Protein AF-0000000083566063 (afdb_homodimer)

Foldseek 3Di:
DQQVVVLVVLVVVLVVLLVVLLVVLLVCLLVDPPCVLVVQLVVCVVVVHPSVVSLVLSCQQQQANNPDDPVVRSVSSVVCVVVQRLHAFPVVRHGLSVLQVVFAVLLCVLLVLLLCVLLVLLLLLLLVLLLQPPDPSVVVSLVVLVVLLVDQLLNQLLVCLVPVPVNVNPADNAEQWDPPDDDDDDPRGVVRNCRLSVSSSVSSSSSSSVSSNQLNVLLNVVCDPVNVVVCVVVVDDSVCCSCPVSSLRSCLVVLVVSLVSLVVSLVVSLSSCVRRVYRHLSVQLVVCVVVVRSSSNSSSSSVSSSVSSVVNSVSVVCSCVSPVVVSPPPPPVD/DQQVVVLVVLVVVLVVLLVVLLVVLLVCLLVDPPCVLVVQLVVVVVVVDPSVVSLVLSCQQQQANNPDDPVVRSVSSVVCVVVQRLHAFPVVRHGLSVLQVVFAVLLCVLLVLLLVVLLVLLLVLLLVLLLQPPDPSVVVSLVVLVVLLVDQLLNQLLVCLVPVPVNVNPADNAEQWDDPDDDDDDPRGVVRNCRLSVSSSVSSSSSSSVSSNQLNVLLCVVCDPVNVVVCVVVVDDSVCCSCPVSSLRSCLVVLVVSLVSLVVSLVVSLSSCVRRVYRHLSVQLVVCVVVVRSSSNSSSSSVSSSVSSVVNSVSVVCSCVSPVVVSPPPPPVD

Nearest PDB structures (foldseek):
  8j5q-assembly1_B  TM=8.291E-01  e=2.396E-12  Mycobacterium tuberculosis H37Rv
  8wd9-assembly1_B  TM=8.138E-01  e=9.646E-12  Mycobacterium tuberculosis H37Rv
  8wda-assembly1_B  TM=8.199E-01  e=7.314E-11  Mycobacterium tuberculosis H37Rv
  4xtc-assembly1_M  TM=5.873E-01  e=3.422E-02  Sphingomonas sp. A1
  4izm-assembly1_A  TM=1.573E-01  e=6.691E+00  Pyrococcus horikoshii OT3

Radius of gyration: 26.73 Å; Cα contacts (8 Å, |Δi|>4): 902; chains: 2; bounding box: 72×78×66 Å

InterPro domains:
  IPR000515 ABC transporter type 1, transmembrane domain MetI-like [PF00528] (122-326)
  IPR000515 ABC transporter type 1, transmembrane domain MetI-like [PS50928] (104-319)
  IPR000515 ABC transporter type 1, transmembrane domain MetI-like [cd06261] (104-314)
  IPR035906 MetI-like superfamily [G3DSA:1.10.3720.10] (93-318)
  IPR035906 MetI-like superfamily [SSF161098] (99-310)

pLDDT: mean 78.86, std 14.01, range [21.0, 96.56]

Secondary structure (DSSP, 8-state):
-TTHHHHHHHHHHHHHHHHHHHHHHHHHHHT-TT-HHHHHHHHHHHTT--HHHHHHHHHHHHT--TTS-HHHHHHHHHHHHHTT---B-TTT-SBHHHHHHHHHHHHHHHHHHHHHHHHHHHHHHHHHHHHTTTSHHHHHHHHHHHHHHHS-HHHHHHHHIIIIIIIT--S-SS-SS-SSS-SSSSHHHHHHHHHHHHHHHHHGGGHHHHHHHHHHHHHHHHHHHHHHHHHHHTT--HHHIIIIIIHHHHTHHHHHHHHHHHHHHHHHHHHHHHHTT--SHHHHHHHHHHTT-HHHHHHHHHHHHHHHHHHHHHHHHHHHHH-TTTTT--TT--/-TTHHHHHHHHHHHHHHHHHHHHHHHHHHHT-TT-HHHHHHHHHHHTT--HHHHHHHHHHHHT--TTS-HHHHHHHHHHHHHTT---B-TTT-SBHHHHHHHHHHHHHHHHHHHHHHHHHHHHHHHHHHHHTTTSHHHHHHHHHHHHHHHS-HHHHHHHHIIIIIIIT--S-SS-SS-SSS-SSSSHHHHHHHHHHHHHHHHHGGGHHHHHHHHHHHHHHHHHHHHHHHHHHHTT--HHHIIIIIIHHHHTHHHHHHHHHHHHHHHHHHHHHHHHTT--SHHHHHHHHHHTT-HHHHHHHHHHHHHHHHHHHHHHHHHHHHH-TTTTT--TT--

Organism: NCBI:txid148449

Solvent-accessible surface area (backbone atoms only — not comparable to full-atom values): 33127 Å² total; per-residue (Å²): 129,71,41,50,62,56,48,51,51,51,50,51,48,50,51,48,43,50,50,50,50,53,52,49,52,53,53,47,63,74,55,49,46,85,40,54,57,52,49,48,21,48,50,34,34,70,72,66,36,54,64,73,56,17,47,52,50,35,22,49,23,59,42,40,51,86,83,46,58,66,71,59,31,49,52,50,33,53,52,32,50,75,71,53,44,42,18,34,19,70,79,76,70,38,51,27,49,58,55,47,65,67,10,45,62,54,41,51,49,39,50,50,50,20,48,50,52,15,47,52,50,4,41,54,51,6,33,51,28,36,65,37,59,88,37,70,63,19,52,52,51,47,52,49,22,51,48,29,40,32,41,38,37,65,56,45,34,51,50,45,44,45,42,41,13,67,41,67,56,77,35,64,72,53,35,59,54,54,82,93,49,71,85,60,100,42,67,70,33,48,52,27,31,50,47,37,38,43,56,62,25,56,19,38,42,26,57,13,16,54,37,13,52,51,27,18,52,36,25,48,64,65,38,40,82,64,48,56,53,51,42,54,71,66,64,51,51,70,63,54,43,28,58,55,57,39,34,58,65,25,41,55,68,46,46,59,51,48,54,52,45,53,39,50,47,63,46,48,41,31,58,48,16,55,73,34,47,26,69,16,48,44,30,50,32,54,50,18,58,78,65,66,15,59,30,32,31,51,40,38,51,50,49,51,32,48,49,40,46,50,52,46,50,53,52,56,68,49,40,44,74,71,38,60,61,66,35,56,67,68,50,81,87,95,130,74,41,52,63,56,47,53,50,52,50,49,50,51,51,48,45,50,50,51,51,52,51,47,51,54,53,46,63,73,55,48,45,84,41,54,57,50,50,46,22,48,50,33,35,72,73,66,37,54,64,70,56,17,48,52,49,34,23,49,23,57,40,39,52,86,82,46,58,65,71,60,30,49,53,50,31,52,51,31,50,75,70,51,43,41,19,34,19,70,79,76,69,39,51,29,47,59,55,46,65,68,10,43,61,55,41,51,48,40,50,51,50,21,50,49,51,14,46,51,51,4,42,54,51,7,35,50,28,37,66,36,60,88,38,70,65,18,52,51,51,48,50,48,22,50,48,30,41,32,42,38,37,62,56,44,35,52,51,44,44,47,42,44,12,67,42,67,57,77,37,65,72,53,33,60,55,54,80,93,48,72,86,60,98,43,69,70,33,48,52,27,30,50,48,36,38,43,58,62,25,56,20,38,42,27,56,14,16,54,37,13,52,51,26,19,52,37,25,45,63,67,38,40,82,64,49,56,52,51,42,53,72,67,65,51,52,71,63,52,44,29,58,54,57,38,33,57,65,25,39,57,69,45,46,58,52,50,54,53,47,54,41,52,48,63,46,48,42,30,59,48,17,55,72,34,47,26,68,16,49,44,30,49,32,54,49,17,57,76,64,64,15,58,30,32,31,51,40,38,52,51,51,51,32,47,49,40,47,50,52,47,48,54,54,56,66,48,40,40,73,71,38,61,60,67,37,56,65,65,51,80,88,94

Sequence (668 aa):
MPNIGWRIRRIGQSVFTLWAVLTLTFVLVRLLPGNPMGAMIEQLIRQGVNPARARELVSMRLSVDPNKPIPLAYVDYMANMLQGNLGMSMYYSEPVVDIIARALPWTLFVLSWSLFISFFLGVVVGALMAYWEGGKLDVGLTSWAIMMGSIPYYVLALLLLIFCAYRWGIFPTSGRQPTGVPPGFNWAYISGIVHHAALPVLSMLVASGVASLGMRGNSIRVLGEDYLRVARLRGLSDLTISTQYVARNAVLPMYTAFLISIGEMFGGSVVLEQVFSYRGLGWYMLSATYQRDYPLMMGMFTVITIAVVIALLVADLTYSFVDPRAGGQESESYMPNIGWRIRRIGQSVFTLWAVLTLTFVLVRLLPGNPMGAMIEQLIRQGVNPARARELVSMRLSVDPNKPIPLAYVDYMANMLQGNLGMSMYYSEPVVDIIARALPWTLFVLSWSLFISFFLGVVVGALMAYWEGGKLDVGLTSWAIMMGSIPYYVLALLLLIFCAYRWGIFPTSGRQPTGVPPGFNWAYISGIVHHAALPVLSMLVASGVASLGMRGNSIRVLGEDYLRVARLRGLSDLTISTQYVARNAVLPMYTAFLISIGEMFGGSVVLEQVFSYRGLGWYMLSATYQRDYPLMMGMFTVITIAVVIALLVADLTYSFVDPRAGGQESESY

Structure (mmCIF, N/CA/C/O backbone):
data_AF-0000000083566063-model_v1
#
loop_
_entity.id
_entity.type
_entity.pdbx_description
1 polymer 'Peptide/nickel transport system permease protein'
#
loop_
_atom_site.group_PDB
_atom_site.id
_atom_site.type_symbol
_atom_site.label_atom_id
_atom_site.label_alt_id
_atom_site.label_comp_id
_atom_site.label_asym_id
_atom_site.label_entity_id
_atom_site.label_seq_id
_atom_site.pdbx_PDB_ins_code
_atom_site.Cartn_x
_atom_site.Cartn_y
_atom_site.Cartn_z
_atom_site.occupancy
_atom_site.B_iso_or_equiv
_atom_site.auth_seq_id
_atom_site.auth_comp_id
_atom_site.auth_asym_id
_atom_site.auth_atom_id
_atom_site.pdbx_PDB_model_num
ATOM 1 N N . MET A 1 1 ? 11.836 37.25 -9.969 1 35.28 1 MET A N 1
ATOM 2 C CA . MET A 1 1 ? 11.109 36.031 -10.359 1 35.28 1 MET A CA 1
ATOM 3 C C . MET A 1 1 ? 11.5 34.875 -9.469 1 35.28 1 MET A C 1
ATOM 5 O O . MET A 1 1 ? 12.578 34.281 -9.625 1 35.28 1 MET A O 1
ATOM 9 N N . PRO A 1 2 ? 11.453 34.938 -8.133 1 47.34 2 PRO A N 1
ATOM 10 C CA . PRO A 1 2 ? 11.961 34.406 -6.867 1 47.34 2 PRO A CA 1
ATOM 11 C C . PRO A 1 2 ? 11.953 32.875 -6.828 1 47.34 2 PRO A C 1
ATOM 13 O O . PRO A 1 2 ? 12.773 32.281 -6.141 1 47.34 2 PRO A O 1
ATOM 16 N N . ASN A 1 3 ? 11.047 32.062 -7.691 1 61.66 3 ASN A N 1
ATOM 17 C CA . ASN A 1 3 ? 10.781 30.641 -7.453 1 61.66 3 ASN A CA 1
ATOM 18 C C . ASN A 1 3 ? 11.672 29.75 -8.32 1 61.66 3 ASN A C 1
ATOM 20 O O . ASN A 1 3 ? 11.516 28.531 -8.328 1 61.66 3 ASN A O 1
ATOM 24 N N . ILE A 1 4 ? 12.523 30.5 -9.047 1 71.69 4 ILE A N 1
ATOM 25 C CA . ILE A 1 4 ? 13.375 29.75 -9.953 1 71.69 4 ILE A CA 1
ATOM 26 C C . ILE A 1 4 ? 14.414 28.953 -9.148 1 71.69 4 ILE A C 1
ATOM 28 O O . ILE A 1 4 ? 14.766 27.828 -9.508 1 71.69 4 ILE A O 1
ATOM 32 N N . GLY A 1 5 ? 14.898 29.656 -8.117 1 71.88 5 GLY A N 1
ATOM 33 C CA . GLY A 1 5 ? 15.867 28.969 -7.293 1 71.88 5 GLY A CA 1
ATOM 34 C C . GLY A 1 5 ? 15.336 27.688 -6.691 1 71.88 5 GLY A C 1
ATOM 35 O O . GLY A 1 5 ? 16.031 26.656 -6.68 1 71.88 5 GLY A O 1
ATOM 36 N N . TRP A 1 6 ? 14.156 27.812 -6.324 1 71 6 TRP A N 1
ATOM 37 C CA . TRP A 1 6 ? 13.508 26.641 -5.754 1 71 6 TRP A CA 1
ATOM 38 C C . TRP A 1 6 ? 13.32 25.562 -6.809 1 71 6 TRP A C 1
ATOM 40 O O . TRP A 1 6 ? 13.578 24.375 -6.551 1 71 6 TRP A O 1
ATOM 50 N N . ARG A 1 7 ? 12.938 26.016 -7.949 1 77.25 7 ARG A N 1
ATOM 51 C CA . ARG A 1 7 ? 12.711 25.062 -9.039 1 77.25 7 ARG A CA 1
ATOM 52 C C . ARG A 1 7 ? 14.016 24.375 -9.438 1 77.25 7 ARG A C 1
ATOM 54 O O . ARG A 1 7 ? 14.031 23.172 -9.695 1 77.25 7 ARG A O 1
ATOM 61 N N . ILE A 1 8 ? 15.047 25.141 -9.469 1 81.62 8 ILE A N 1
ATOM 62 C CA . ILE A 1 8 ? 16.344 24.594 -9.852 1 81.62 8 ILE A CA 1
ATOM 63 C C . ILE A 1 8 ? 16.828 23.594 -8.789 1 81.62 8 ILE A C 1
ATOM 65 O O . ILE A 1 8 ? 17.375 22.547 -9.117 1 81.62 8 ILE A O 1
ATOM 69 N N . ARG A 1 9 ? 16.531 23.906 -7.652 1 74.25 9 ARG A N 1
ATOM 70 C CA . ARG A 1 9 ? 16.938 23.016 -6.566 1 74.25 9 ARG A CA 1
ATOM 71 C C . ARG A 1 9 ? 16.156 21.703 -6.621 1 74.25 9 ARG A C 1
ATOM 73 O O . ARG A 1 9 ? 16.719 20.625 -6.41 1 74.25 9 ARG A O 1
ATOM 80 N N . ARG A 1 10 ? 14.906 21.844 -6.906 1 73.81 10 ARG A N 1
ATOM 81 C CA . ARG A 1 10 ? 14.062 20.656 -6.973 1 73.81 10 ARG A CA 1
ATOM 82 C C . ARG A 1 10 ? 14.445 19.781 -8.164 1 73.81 10 ARG A C 1
ATOM 84 O O . ARG A 1 10 ? 14.469 18.547 -8.055 1 73.81 10 ARG A O 1
ATOM 91 N N . ILE A 1 11 ? 14.711 20.422 -9.195 1 83.62 11 ILE A N 1
ATOM 92 C CA . ILE A 1 11 ? 15.133 19.688 -10.375 1 83.62 11 ILE A CA 1
ATOM 93 C C . ILE A 1 11 ? 16.484 19.016 -10.117 1 83.62 11 ILE A C 1
ATOM 95 O O . ILE A 1 11 ? 16.672 17.859 -10.477 1 83.62 11 ILE A O 1
ATOM 99 N N . GLY A 1 12 ? 17.344 19.719 -9.508 1 83.31 12 GLY A N 1
ATOM 100 C CA . GLY A 1 12 ? 18.625 19.156 -9.148 1 83.31 12 GLY A CA 1
ATOM 101 C C . GLY A 1 12 ? 18.516 17.938 -8.242 1 83.31 12 GLY A C 1
ATOM 102 O O . GLY A 1 12 ? 19.203 16.938 -8.438 1 83.31 12 GLY A O 1
ATOM 103 N N . GLN A 1 13 ? 17.641 18.016 -7.328 1 75.88 13 GLN A N 1
ATOM 104 C CA . GLN A 1 13 ? 17.406 16.891 -6.426 1 75.88 13 GLN A CA 1
ATOM 105 C C . GLN A 1 13 ? 16.844 15.688 -7.172 1 75.88 13 GLN A C 1
ATOM 107 O O . GLN A 1 13 ? 17.203 14.547 -6.883 1 75.88 13 GLN A O 1
ATOM 112 N N . SER A 1 14 ? 15.938 15.977 -8.031 1 83.06 14 SER A N 1
ATOM 113 C CA . SER A 1 14 ? 15.359 14.891 -8.82 1 83.06 14 SER A CA 1
ATOM 114 C C . SER A 1 14 ? 16.406 14.219 -9.695 1 83.06 14 SER A C 1
ATOM 116 O O . SER A 1 14 ? 16.438 13 -9.828 1 83.06 14 SER A O 1
ATOM 118 N N . VAL A 1 15 ? 17.234 15.008 -10.281 1 86.38 15 VAL A N 1
ATOM 119 C CA . VAL A 1 15 ? 18.297 14.484 -11.125 1 86.38 15 VAL A CA 1
ATOM 120 C C . VAL A 1 15 ? 19.25 13.648 -10.281 1 86.38 15 VAL A C 1
ATOM 122 O O . VAL A 1 15 ? 19.703 12.578 -10.719 1 86.38 15 VAL A O 1
ATOM 125 N N . PHE A 1 16 ? 19.5 14.094 -9.164 1 84.12 16 PHE A N 1
ATOM 126 C CA . PHE A 1 16 ? 20.375 13.344 -8.266 1 84.12 16 PHE A CA 1
ATOM 127 C C . PHE A 1 16 ? 19.734 12.016 -7.883 1 84.12 16 PHE A C 1
ATOM 129 O O . PHE A 1 16 ? 20.422 10.984 -7.844 1 84.12 16 PHE A O 1
ATOM 136 N N . THR A 1 17 ? 18.516 12.117 -7.582 1 80.25 17 THR A N 1
ATOM 137 C CA . THR A 1 17 ? 17.812 10.898 -7.211 1 80.25 17 THR A CA 1
ATOM 138 C C . THR A 1 17 ? 17.828 9.891 -8.367 1 80.25 17 THR A C 1
ATOM 140 O O . THR A 1 17 ? 18.031 8.695 -8.148 1 80.25 17 THR A O 1
ATOM 143 N N . LEU A 1 18 ? 17.609 10.359 -9.516 1 85.12 18 LEU A N 1
ATOM 144 C CA . LEU A 1 18 ? 17.641 9.492 -10.688 1 85.12 18 LEU A CA 1
ATOM 145 C C . LEU A 1 18 ? 19.031 8.875 -10.867 1 85.12 18 LEU A C 1
ATOM 147 O O . LEU A 1 18 ? 19.141 7.68 -11.164 1 85.12 18 LEU A O 1
ATOM 151 N N . TRP A 1 19 ? 19.969 9.711 -10.727 1 88.12 19 TRP A N 1
ATOM 152 C CA . TRP A 1 19 ? 21.344 9.227 -10.812 1 88.12 19 TRP A CA 1
ATOM 153 C C . TRP A 1 19 ? 21.609 8.164 -9.742 1 88.12 19 TRP A C 1
ATOM 155 O O . TRP A 1 19 ? 22.234 7.141 -10.023 1 88.12 19 TRP A O 1
ATOM 165 N N . ALA A 1 20 ? 21.156 8.414 -8.602 1 83.06 20 ALA A N 1
ATOM 166 C CA . ALA A 1 20 ? 21.359 7.48 -7.496 1 83.06 20 ALA A CA 1
ATOM 167 C C . ALA A 1 20 ? 20.672 6.145 -7.773 1 83.06 20 ALA A C 1
ATOM 169 O O . ALA A 1 20 ? 21.219 5.082 -7.473 1 83.06 20 ALA A O 1
ATOM 170 N N . VAL A 1 21 ? 19.531 6.219 -8.312 1 81.25 21 VAL A N 1
ATOM 171 C CA . VAL A 1 21 ? 18.781 5.012 -8.625 1 81.25 21 VAL A CA 1
ATOM 172 C C . VAL A 1 21 ? 19.5 4.215 -9.711 1 81.25 21 VAL A C 1
ATOM 174 O O . VAL A 1 21 ? 19.594 2.988 -9.633 1 81.25 21 VAL A O 1
ATOM 177 N N . LEU A 1 22 ? 19.969 4.902 -10.719 1 84.75 22 LEU A N 1
ATOM 178 C CA . LEU A 1 22 ? 20.688 4.234 -11.797 1 84.75 22 LEU A CA 1
ATOM 179 C C . LEU A 1 22 ? 21.984 3.613 -11.281 1 84.75 22 LEU A C 1
ATOM 181 O O . LEU A 1 22 ? 22.344 2.514 -11.703 1 84.75 22 LEU A O 1
ATOM 185 N N . THR A 1 23 ? 22.625 4.305 -10.445 1 85.5 23 THR A N 1
ATOM 186 C CA . THR A 1 23 ? 23.844 3.777 -9.836 1 85.5 23 THR A CA 1
ATOM 187 C C . THR A 1 23 ? 23.531 2.535 -9 1 85.5 23 THR A C 1
ATOM 189 O O . THR A 1 23 ? 24.266 1.547 -9.062 1 85.5 23 THR A O 1
ATOM 192 N N . LEU A 1 24 ? 22.469 2.633 -8.328 1 79.62 24 LEU A N 1
ATOM 193 C CA . LEU A 1 24 ? 22.062 1.494 -7.508 1 79.62 24 LEU A CA 1
ATOM 194 C C . LEU A 1 24 ? 21.75 0.281 -8.375 1 79.62 24 LEU A C 1
ATOM 196 O O . LEU A 1 24 ? 22.125 -0.843 -8.039 1 79.62 24 LEU A O 1
ATOM 200 N N . THR A 1 25 ? 21.062 0.523 -9.398 1 81.75 25 THR A N 1
ATOM 201 C CA . THR A 1 25 ? 20.719 -0.588 -10.281 1 81.75 25 THR A CA 1
ATOM 202 C C . THR A 1 25 ? 21.969 -1.189 -10.914 1 81.75 25 THR A C 1
ATOM 204 O O . THR A 1 25 ? 22.031 -2.396 -11.164 1 81.75 25 THR A O 1
ATOM 207 N N . PHE A 1 26 ? 23 -0.399 -11.25 1 82.69 26 PHE A N 1
ATOM 208 C CA . PHE A 1 26 ? 24.266 -0.883 -11.766 1 82.69 26 PHE A CA 1
ATOM 209 C C . PHE A 1 26 ? 24.938 -1.82 -10.766 1 82.69 26 PHE A C 1
ATOM 211 O O . PHE A 1 26 ? 25.406 -2.902 -11.133 1 82.69 26 PHE A O 1
ATOM 218 N N . VAL A 1 27 ? 24.891 -1.354 -9.562 1 79.69 27 VAL A N 1
ATOM 219 C CA . VAL A 1 27 ? 25.531 -2.145 -8.508 1 79.69 27 VAL A CA 1
ATOM 220 C C . VAL A 1 27 ? 24.75 -3.443 -8.305 1 79.69 27 VAL A C 1
ATOM 222 O O . VAL A 1 27 ? 25.359 -4.508 -8.133 1 79.69 27 VAL A O 1
ATOM 225 N N . LEU A 1 28 ? 23.531 -3.393 -8.367 1 77.5 28 LEU A N 1
ATOM 226 C CA . LEU A 1 28 ? 22.688 -4.555 -8.125 1 77.5 28 LEU A CA 1
ATOM 227 C C . LEU A 1 28 ? 22.844 -5.586 -9.234 1 77.5 28 LEU A C 1
ATOM 229 O O . LEU A 1 28 ? 22.875 -6.789 -8.969 1 77.5 28 LEU A O 1
ATOM 233 N N . VAL A 1 29 ? 22.875 -5.145 -10.383 1 74.25 29 VAL A N 1
ATOM 234 C CA . VAL A 1 29 ? 23.031 -6.047 -11.523 1 74.25 29 VAL A CA 1
ATOM 235 C C . VAL A 1 29 ? 24.359 -6.789 -11.422 1 74.25 29 VAL A C 1
ATOM 237 O O . VAL A 1 29 ? 24.438 -7.973 -11.766 1 74.25 29 VAL A O 1
ATOM 240 N N . ARG A 1 30 ? 25.312 -6.117 -10.969 1 74.62 30 ARG A N 1
ATOM 241 C CA . ARG A 1 30 ? 26.641 -6.719 -10.852 1 74.62 30 ARG A CA 1
ATOM 242 C C . ARG A 1 30 ? 26.703 -7.691 -9.68 1 74.62 30 ARG A C 1
ATOM 244 O O . ARG A 1 30 ? 27.547 -8.594 -9.656 1 74.62 30 ARG A O 1
ATOM 251 N N . LEU A 1 31 ? 25.766 -7.465 -8.75 1 73.19 31 LEU A N 1
ATOM 252 C CA . LEU A 1 31 ? 25.766 -8.305 -7.559 1 73.19 31 LEU A CA 1
ATOM 253 C C . LEU A 1 31 ? 24.75 -9.43 -7.676 1 73.19 31 LEU A C 1
ATOM 255 O O . LEU A 1 31 ? 24.469 -10.117 -6.695 1 73.19 31 LEU A O 1
ATOM 259 N N . LEU A 1 32 ? 24.062 -9.578 -8.703 1 71.38 32 LEU A N 1
ATOM 260 C CA . LEU A 1 32 ? 23.031 -10.594 -8.883 1 71.38 32 LEU A CA 1
ATOM 261 C C . LEU A 1 32 ? 23.578 -11.984 -8.586 1 71.38 32 LEU A C 1
ATOM 263 O O . LEU A 1 32 ? 24.734 -12.289 -8.938 1 71.38 32 LEU A O 1
ATOM 267 N N . PRO A 1 33 ? 22.781 -12.742 -7.633 1 59.94 33 PRO A N 1
ATOM 268 C CA . PRO A 1 33 ? 23.25 -14.086 -7.254 1 59.94 33 PRO A CA 1
ATOM 269 C C . PRO A 1 33 ? 23.297 -15.047 -8.438 1 59.94 33 PRO A C 1
ATOM 271 O O . PRO A 1 33 ? 22.453 -14.984 -9.328 1 59.94 33 PRO A O 1
ATOM 274 N N . GLY A 1 34 ? 24.125 -16.188 -8.25 1 54.91 34 GLY A N 1
ATOM 275 C CA . GLY A 1 34 ? 24.266 -17.375 -9.078 1 54.91 34 GLY A CA 1
ATOM 276 C C . GLY A 1 34 ? 24.844 -17.078 -10.453 1 54.91 34 GLY A C 1
ATOM 277 O O . GLY A 1 34 ? 24.969 -17.984 -11.281 1 54.91 34 GLY A O 1
ATOM 278 N N . ASN A 1 35 ? 25.438 -16.016 -10.562 1 53.72 35 ASN A N 1
ATOM 279 C CA . ASN A 1 35 ? 26.031 -15.625 -11.836 1 53.72 35 ASN A CA 1
ATOM 280 C C . ASN A 1 35 ? 25 -15.641 -12.961 1 53.72 35 ASN A C 1
ATOM 282 O O . ASN A 1 35 ? 25.031 -16.516 -13.828 1 53.72 35 ASN A O 1
ATOM 286 N N . PRO A 1 36 ? 23.766 -15.047 -12.711 1 57 36 PRO A N 1
ATOM 287 C CA . PRO A 1 36 ? 22.812 -15.109 -13.812 1 57 36 PRO A CA 1
ATOM 288 C C . PRO A 1 36 ? 23.469 -14.992 -15.18 1 57 36 PRO A C 1
ATOM 290 O O . PRO A 1 36 ? 23.047 -15.656 -16.141 1 57 36 PRO A O 1
ATOM 293 N N . MET A 1 37 ? 24.531 -14.242 -15.086 1 59.34 37 MET A N 1
ATOM 294 C CA . MET A 1 37 ? 25.281 -14.148 -16.344 1 59.34 37 MET A CA 1
ATOM 295 C C . MET A 1 37 ? 25.875 -15.5 -16.719 1 59.34 37 MET A C 1
ATOM 297 O O . MET A 1 37 ? 25.828 -15.906 -17.875 1 59.34 37 MET A O 1
ATOM 301 N N . GLY A 1 38 ? 26.328 -16.125 -15.719 1 59.44 38 GLY A N 1
ATOM 302 C CA . GLY A 1 38 ? 26.891 -17.438 -16 1 59.44 38 GLY A CA 1
ATOM 303 C C . GLY A 1 38 ? 25.844 -18.453 -16.391 1 59.44 38 GLY A C 1
ATOM 304 O O . GLY A 1 38 ? 26.047 -19.219 -17.328 1 59.44 38 GLY A O 1
ATOM 305 N N . ALA A 1 39 ? 24.781 -18.375 -15.641 1 60.06 39 ALA A N 1
ATOM 306 C CA . ALA A 1 39 ? 23.719 -19.328 -15.945 1 60.06 39 ALA A CA 1
ATOM 307 C C . ALA A 1 39 ? 23.125 -19.078 -17.328 1 60.06 39 ALA A C 1
ATOM 309 O O . ALA A 1 39 ? 22.828 -20.016 -18.062 1 60.06 39 ALA A O 1
ATOM 310 N N . MET A 1 40 ? 23.062 -17.875 -17.625 1 63.84 40 MET A N 1
ATOM 311 C CA . MET A 1 40 ? 22.562 -17.531 -18.938 1 63.84 40 MET A CA 1
ATOM 312 C C . MET A 1 40 ? 23.562 -17.953 -20.031 1 63.84 40 MET A C 1
ATOM 314 O O . MET A 1 40 ? 23.156 -18.453 -21.078 1 63.84 40 MET A O 1
ATOM 318 N N . ILE A 1 41 ? 24.781 -17.703 -19.656 1 64.94 41 ILE A N 1
ATOM 319 C CA . ILE A 1 41 ? 25.828 -18.094 -20.594 1 64.94 41 ILE A CA 1
ATOM 320 C C . ILE A 1 41 ? 25.828 -19.609 -20.766 1 64.94 41 ILE A C 1
ATOM 322 O O . ILE A 1 41 ? 25.859 -20.109 -21.891 1 64.94 41 ILE A O 1
ATOM 326 N N . GLU A 1 42 ? 25.656 -20.219 -19.609 1 64.62 42 GLU A N 1
ATOM 327 C CA . GLU A 1 42 ? 25.656 -21.672 -19.656 1 64.62 42 GLU A CA 1
ATOM 328 C C . GLU A 1 42 ? 24.422 -22.203 -20.391 1 64.62 42 GLU A C 1
ATOM 330 O O . GLU A 1 42 ? 24.516 -23.172 -21.141 1 64.62 42 GLU A O 1
ATOM 335 N N . GLN A 1 43 ? 23.375 -21.578 -20.172 1 65.5 43 GLN A N 1
ATOM 336 C CA . GLN A 1 43 ? 22.156 -21.969 -20.875 1 65.5 43 GLN A CA 1
ATOM 337 C C . GLN A 1 43 ? 22.281 -21.75 -22.375 1 65.5 43 GLN A C 1
ATOM 339 O O . GLN A 1 43 ? 21.844 -22.594 -23.172 1 65.5 43 GLN A O 1
ATOM 344 N N . LEU A 1 44 ? 22.844 -20.688 -22.641 1 68.19 44 LEU A N 1
ATOM 345 C CA . LEU A 1 44 ? 23.047 -20.391 -24.062 1 68.19 44 LEU A CA 1
ATOM 346 C C . LEU A 1 44 ? 24.047 -21.359 -24.672 1 68.19 44 LEU A C 1
ATOM 348 O O . LEU A 1 44 ? 23.875 -21.812 -25.812 1 68.19 44 LEU A O 1
ATOM 352 N N . ILE A 1 45 ? 25.062 -21.656 -23.906 1 66.56 45 ILE A N 1
ATOM 353 C CA . ILE A 1 45 ? 26.031 -22.609 -24.391 1 66.56 45 ILE A CA 1
ATOM 354 C C . ILE A 1 45 ? 25.375 -23.984 -24.562 1 66.56 45 ILE A C 1
ATOM 356 O O . ILE A 1 45 ? 25.609 -24.672 -25.547 1 66.56 45 ILE A O 1
ATOM 360 N N . ARG A 1 46 ? 24.547 -24.266 -23.703 1 72.56 46 ARG A N 1
ATOM 361 C CA . ARG A 1 46 ? 23.844 -25.547 -23.781 1 72.56 46 ARG A CA 1
ATOM 362 C C . ARG A 1 46 ? 22.906 -25.562 -24.984 1 72.56 46 ARG A C 1
ATOM 364 O O . ARG A 1 46 ? 22.625 -26.641 -25.531 1 72.56 46 ARG A O 1
ATOM 371 N N . GLN A 1 47 ? 22.422 -24.438 -25.359 1 68.81 47 GLN A N 1
ATOM 372 C CA . GLN A 1 47 ? 21.547 -24.328 -26.516 1 68.81 47 GLN A CA 1
ATOM 373 C C . GLN A 1 47 ? 22.359 -24.266 -27.812 1 68.81 47 GLN A C 1
ATOM 375 O O . GLN A 1 47 ? 21.812 -24.062 -28.891 1 68.81 47 GLN A O 1
ATOM 380 N N . GLY A 1 48 ? 23.672 -24.391 -27.578 1 69.5 48 GLY A N 1
ATOM 381 C CA . GLY A 1 48 ? 24.531 -24.531 -28.75 1 69.5 48 GLY A CA 1
ATOM 382 C C . GLY A 1 48 ? 25.234 -23.234 -29.125 1 69.5 48 GLY A C 1
ATOM 383 O O . GLY A 1 48 ? 25.828 -23.141 -30.188 1 69.5 48 GLY A O 1
ATOM 384 N N . VAL A 1 49 ? 25.078 -22.297 -28.328 1 69.56 49 VAL A N 1
ATOM 385 C CA . VAL A 1 49 ? 25.672 -21 -28.656 1 69.56 49 VAL A CA 1
ATOM 386 C C . VAL A 1 49 ? 27.141 -21 -28.234 1 69.56 49 VAL A C 1
ATOM 388 O O . VAL A 1 49 ? 27.5 -21.547 -27.188 1 69.56 49 VAL A O 1
ATOM 391 N N . ASN A 1 50 ? 28.094 -20.562 -29.141 1 75.44 50 ASN A N 1
ATOM 392 C CA . ASN A 1 50 ? 29.5 -20.406 -28.828 1 75.44 50 ASN A CA 1
ATOM 393 C C . ASN A 1 50 ? 29.719 -19.594 -27.562 1 75.44 50 ASN A C 1
ATOM 395 O O . ASN A 1 50 ? 29.016 -18.609 -27.312 1 75.44 50 ASN A O 1
ATOM 399 N N . PRO A 1 51 ? 30.578 -20.094 -26.703 1 72.88 51 PRO A N 1
ATOM 400 C CA . PRO A 1 51 ? 30.812 -19.422 -25.422 1 72.88 51 PRO A CA 1
ATOM 401 C C . PRO A 1 51 ? 31.078 -17.922 -25.578 1 72.88 51 PRO A C 1
ATOM 403 O O . PRO A 1 51 ? 30.578 -17.125 -24.781 1 72.88 51 PRO A O 1
ATOM 406 N N . ALA A 1 52 ? 31.891 -17.562 -26.625 1 71.06 52 ALA A N 1
ATOM 407 C CA . ALA A 1 52 ? 32.188 -16.141 -26.844 1 71.06 52 ALA A CA 1
ATOM 408 C C . ALA A 1 52 ? 30.891 -15.375 -27.188 1 71.06 52 ALA A C 1
ATOM 410 O O . ALA A 1 52 ? 30.672 -14.273 -26.672 1 71.06 52 ALA A O 1
ATOM 411 N N . ARG A 1 53 ? 30.062 -15.883 -27.969 1 68 53 ARG A N 1
ATOM 412 C CA . ARG A 1 53 ? 28.797 -15.281 -28.344 1 68 53 ARG A CA 1
ATOM 413 C C . ARG A 1 53 ? 27.828 -15.273 -27.172 1 68 53 ARG A C 1
ATOM 415 O O . ARG A 1 53 ? 27.062 -14.32 -26.984 1 68 53 ARG A O 1
ATOM 422 N N . ALA A 1 54 ? 27.875 -16.375 -26.422 1 67.12 54 ALA A N 1
ATOM 423 C CA . ALA A 1 54 ? 27.016 -16.469 -25.25 1 67.12 54 ALA A CA 1
ATOM 424 C C . ALA A 1 54 ? 27.297 -15.344 -24.266 1 67.12 54 ALA A C 1
ATOM 426 O O . ALA A 1 54 ? 26.375 -14.742 -23.719 1 67.12 54 ALA A O 1
ATOM 427 N N . ARG A 1 55 ? 28.578 -15.086 -24.156 1 65.56 55 ARG A N 1
ATOM 428 C CA . ARG A 1 55 ? 28.984 -14.008 -23.25 1 65.56 55 ARG A CA 1
ATOM 429 C C . ARG A 1 55 ? 28.516 -12.656 -23.781 1 65.56 55 ARG A C 1
ATOM 431 O O . ARG A 1 55 ? 28.062 -11.805 -23 1 65.56 55 ARG A O 1
ATOM 438 N N . GLU A 1 56 ? 28.656 -12.469 -25.062 1 65.19 56 GLU A N 1
ATOM 439 C CA . GLU A 1 56 ? 28.188 -11.234 -25.688 1 65.19 56 GLU A CA 1
ATOM 440 C C . GLU A 1 56 ? 26.688 -11.062 -25.531 1 65.19 56 GLU A C 1
ATOM 442 O O . GLU A 1 56 ? 26.203 -9.961 -25.234 1 65.19 56 GLU A O 1
ATOM 447 N N . LEU A 1 57 ? 26.047 -12.164 -25.625 1 62.75 57 LEU A N 1
ATOM 448 C CA . LEU A 1 57 ? 24.594 -12.133 -25.531 1 62.75 57 LEU A CA 1
ATOM 449 C C . LEU A 1 57 ? 24.141 -11.797 -24.109 1 62.75 57 LEU A C 1
ATOM 451 O O . LEU A 1 57 ? 23.203 -11.023 -23.922 1 62.75 57 LEU A O 1
ATOM 455 N N . VAL A 1 58 ? 24.891 -12.398 -23.234 1 63 58 VAL A N 1
ATOM 456 C CA . VAL A 1 58 ? 24.531 -12.172 -21.828 1 63 58 VAL A CA 1
ATOM 457 C C . VAL A 1 58 ? 24.844 -10.727 -21.438 1 63 58 VAL A C 1
ATOM 459 O O . VAL A 1 58 ? 24.078 -10.102 -20.703 1 63 58 VAL A O 1
ATOM 462 N N . SER A 1 59 ? 25.969 -10.297 -22.016 1 62.88 59 SER A N 1
ATOM 463 C CA . SER A 1 59 ? 26.312 -8.898 -21.766 1 62.88 59 SER A CA 1
ATOM 464 C C . SER A 1 59 ? 25.25 -7.961 -22.328 1 62.88 59 SER A C 1
ATOM 466 O O . SER A 1 59 ? 24.938 -6.93 -21.719 1 62.88 59 SER A O 1
ATOM 468 N N . MET A 1 60 ? 24.734 -8.336 -23.422 1 59.28 60 MET A N 1
ATOM 469 C CA . MET A 1 60 ? 23.672 -7.547 -24.031 1 59.28 60 MET A CA 1
ATOM 470 C C . MET A 1 60 ? 22.391 -7.648 -23.219 1 59.28 60 MET A C 1
ATOM 472 O O . MET A 1 60 ? 21.656 -6.668 -23.094 1 59.28 60 MET A O 1
ATOM 476 N N . ARG A 1 61 ? 22.359 -8.805 -22.641 1 60.31 61 ARG A N 1
ATOM 477 C CA . ARG A 1 61 ? 21.109 -9.055 -21.922 1 60.31 61 ARG A CA 1
ATOM 478 C C . ARG A 1 61 ? 21.078 -8.289 -20.609 1 60.31 61 ARG A C 1
ATOM 480 O O . ARG A 1 61 ? 20.016 -7.82 -20.188 1 60.31 61 ARG A O 1
ATOM 487 N N . LEU A 1 62 ? 22.203 -8.117 -20.078 1 63.56 62 LEU A N 1
ATOM 488 C CA . LEU A 1 62 ? 22.234 -7.477 -18.766 1 63.56 62 LEU A CA 1
ATOM 489 C C . LEU A 1 62 ? 22.75 -6.043 -18.875 1 63.56 62 LEU A C 1
ATOM 491 O O . LEU A 1 62 ? 22.828 -5.332 -17.875 1 63.56 62 LEU A O 1
ATOM 495 N N . SER A 1 63 ? 22.969 -5.598 -20.047 1 59.16 63 SER A N 1
ATOM 496 C CA . SER A 1 63 ? 23.469 -4.258 -20.344 1 59.16 63 SER A CA 1
ATOM 497 C C . SER A 1 63 ? 24.766 -3.965 -19.609 1 59.16 63 SER A C 1
ATOM 499 O O . SER A 1 63 ? 25.047 -2.814 -19.281 1 59.16 63 SER A O 1
ATOM 501 N N . VAL A 1 64 ? 25.375 -5.02 -19.062 1 63.12 64 VAL A N 1
ATOM 502 C CA . VAL A 1 64 ? 26.656 -4.816 -18.375 1 63.12 64 VAL A CA 1
ATOM 503 C C . VAL A 1 64 ? 27.656 -5.863 -18.844 1 63.12 64 VAL A C 1
ATOM 505 O O . VAL A 1 64 ? 27.312 -7.039 -19 1 63.12 64 VAL A O 1
ATOM 508 N N . ASP A 1 65 ? 28.75 -5.32 -19.25 1 63.44 65 ASP A N 1
ATOM 509 C CA . ASP A 1 65 ? 29.859 -6.223 -19.562 1 63.44 65 ASP A CA 1
ATOM 510 C C . ASP A 1 65 ? 30.656 -6.559 -18.297 1 63.44 65 ASP A C 1
ATOM 512 O O . ASP A 1 65 ? 31.266 -5.676 -17.688 1 63.44 65 ASP A O 1
ATOM 516 N N . PRO A 1 66 ? 30.578 -7.746 -17.844 1 63.94 66 PRO A N 1
ATOM 517 C CA . PRO A 1 66 ? 31.25 -8.109 -16.594 1 63.94 66 PRO A CA 1
ATOM 518 C C . PRO A 1 66 ? 32.781 -8 -16.688 1 63.94 66 PRO A C 1
ATOM 520 O O . PRO A 1 66 ? 33.438 -7.891 -15.664 1 63.94 66 PRO A O 1
ATOM 523 N N . ASN A 1 67 ? 33.25 -7.953 -17.828 1 68.81 67 ASN A N 1
ATOM 524 C CA . ASN A 1 67 ? 34.719 -8.008 -17.969 1 68.81 67 ASN A CA 1
ATOM 525 C C . ASN A 1 67 ? 35.312 -6.605 -18.062 1 68.81 67 ASN A C 1
ATOM 527 O O . ASN A 1 67 ? 36.531 -6.445 -17.969 1 68.81 67 ASN A O 1
ATOM 531 N N . LYS A 1 68 ? 34.562 -5.738 -18.156 1 74.81 68 LYS A N 1
ATOM 532 C CA . LYS A 1 68 ? 35.062 -4.367 -18.219 1 74.81 68 LYS A CA 1
ATOM 533 C C . LYS A 1 68 ? 35.344 -3.82 -16.828 1 74.81 68 LYS A C 1
ATOM 535 O O . LYS A 1 68 ? 34.656 -4.188 -15.867 1 74.81 68 LYS A O 1
ATOM 540 N N . PRO A 1 69 ? 36.438 -3.012 -16.812 1 81.5 69 PRO A N 1
ATOM 541 C CA . PRO A 1 69 ? 36.656 -2.35 -15.523 1 81.5 69 PRO A CA 1
ATOM 542 C C . PRO A 1 69 ? 35.406 -1.586 -15.039 1 81.5 69 PRO A C 1
ATOM 544 O O . PRO A 1 69 ? 34.625 -1.087 -15.852 1 81.5 69 PRO A O 1
ATOM 547 N N . ILE A 1 70 ? 35.312 -1.477 -13.805 1 83.88 70 ILE A N 1
ATOM 548 C CA . ILE A 1 70 ? 34.094 -1.007 -13.125 1 83.88 70 ILE A CA 1
ATOM 549 C C . ILE A 1 70 ? 33.75 0.397 -13.609 1 83.88 70 ILE A C 1
ATOM 551 O O . ILE A 1 70 ? 32.594 0.665 -13.969 1 83.88 70 ILE A O 1
ATOM 555 N N . PRO A 1 71 ? 34.719 1.308 -13.711 1 87.19 71 PRO A N 1
ATOM 556 C CA . PRO A 1 71 ? 34.344 2.654 -14.141 1 87.19 71 PRO A CA 1
ATOM 557 C C . PRO A 1 71 ? 33.812 2.693 -15.578 1 87.19 71 PRO A C 1
ATOM 559 O O . PRO A 1 71 ? 32.906 3.443 -15.883 1 87.19 71 PRO A O 1
ATOM 562 N N . LEU A 1 72 ? 34.438 1.924 -16.406 1 86.12 72 LEU A N 1
ATOM 563 C CA . LEU A 1 72 ? 34 1.886 -17.797 1 86.12 72 LEU A CA 1
ATOM 564 C C . LEU A 1 72 ? 32.656 1.185 -17.922 1 86.12 72 LEU A C 1
ATOM 566 O O . LEU A 1 72 ? 31.797 1.588 -18.719 1 86.12 72 LEU A O 1
ATOM 570 N N . ALA A 1 73 ? 32.531 0.183 -17.172 1 84.5 73 ALA A N 1
ATOM 571 C CA . ALA A 1 73 ? 31.25 -0.531 -17.156 1 84.5 73 ALA A CA 1
ATOM 572 C C . ALA A 1 73 ? 30.125 0.371 -16.656 1 84.5 73 ALA A C 1
ATOM 574 O O . ALA A 1 73 ? 28.984 0.277 -17.125 1 84.5 73 ALA A O 1
ATOM 575 N N . TYR A 1 74 ? 30.5 1.168 -15.719 1 87.75 74 TYR A N 1
ATOM 576 C CA . TYR A 1 74 ? 29.516 2.102 -15.156 1 87.75 74 TYR A CA 1
ATOM 577 C C . TYR A 1 74 ? 29.062 3.107 -16.203 1 87.75 74 TYR A C 1
ATOM 579 O O . TYR A 1 74 ? 27.875 3.363 -16.359 1 87.75 74 TYR A O 1
ATOM 587 N N . VAL A 1 75 ? 30.016 3.658 -16.938 1 88.88 75 VAL A N 1
ATOM 588 C CA . VAL A 1 75 ? 29.703 4.652 -17.969 1 88.88 75 VAL A CA 1
ATOM 589 C C . VAL A 1 75 ? 28.875 4.004 -19.078 1 88.88 75 VAL A C 1
ATOM 591 O O . VAL A 1 75 ? 27.922 4.605 -19.578 1 88.88 75 VAL A O 1
ATOM 594 N N . ASP A 1 76 ? 29.266 2.838 -19.422 1 85.69 76 ASP A N 1
ATOM 595 C CA . ASP A 1 76 ? 28.516 2.117 -20.453 1 85.69 76 ASP A CA 1
ATOM 596 C C . ASP A 1 76 ? 27.094 1.845 -20 1 85.69 76 ASP A C 1
ATOM 598 O O . ASP A 1 76 ? 26.156 1.966 -20.797 1 85.69 76 ASP A O 1
ATOM 602 N N . TYR A 1 77 ? 27 1.424 -18.781 1 85.19 77 TYR A N 1
ATOM 603 C CA . TYR A 1 77 ? 25.672 1.141 -18.234 1 85.19 77 TYR A CA 1
ATOM 604 C C . TYR A 1 77 ? 24.797 2.387 -18.25 1 85.19 77 TYR A C 1
ATOM 606 O O . TYR A 1 77 ? 23.641 2.33 -18.641 1 85.19 77 TYR A O 1
ATOM 614 N N . MET A 1 78 ? 25.375 3.465 -17.844 1 88 78 MET A N 1
ATOM 615 C CA . MET A 1 78 ? 24.641 4.727 -17.828 1 88 78 MET A CA 1
ATOM 616 C C . MET A 1 78 ? 24.219 5.145 -19.219 1 88 78 MET A C 1
ATOM 618 O O . MET A 1 78 ? 23.094 5.594 -19.438 1 88 78 MET A O 1
ATOM 622 N N . ALA A 1 79 ? 25.094 4.984 -20.141 1 87.31 79 ALA A N 1
ATOM 623 C CA . ALA A 1 79 ? 24.797 5.332 -21.531 1 87.31 79 ALA A CA 1
ATOM 624 C C . ALA A 1 79 ? 23.703 4.434 -22.109 1 87.31 79 ALA A C 1
ATOM 626 O O . ALA A 1 79 ? 22.828 4.902 -22.812 1 87.31 79 ALA A O 1
ATOM 627 N N . ASN A 1 80 ? 23.797 3.209 -21.828 1 85.19 80 ASN A N 1
ATOM 628 C CA . ASN A 1 80 ? 22.797 2.256 -22.312 1 85.19 80 ASN A CA 1
ATOM 629 C C . ASN A 1 80 ? 21.422 2.557 -21.734 1 85.19 80 ASN A C 1
ATOM 631 O O . ASN A 1 80 ? 20.422 2.516 -22.453 1 85.19 80 ASN A O 1
ATOM 635 N N . MET A 1 81 ? 21.406 2.844 -20.5 1 85.19 81 MET A N 1
ATOM 636 C CA . MET A 1 81 ? 20.141 3.145 -19.844 1 85.19 81 MET A CA 1
ATOM 637 C C . MET A 1 81 ? 19.516 4.398 -20.438 1 85.19 81 MET A C 1
ATOM 639 O O . MET A 1 81 ? 18.297 4.453 -20.609 1 85.19 81 MET A O 1
ATOM 643 N N . LEU A 1 82 ? 20.312 5.348 -20.734 1 85.56 82 LEU A N 1
ATOM 644 C CA . LEU A 1 82 ? 19.812 6.602 -21.297 1 85.56 82 LEU A CA 1
ATOM 645 C C . LEU A 1 82 ? 19.312 6.398 -22.719 1 85.56 82 LEU A C 1
ATOM 647 O O . LEU A 1 82 ? 18.438 7.137 -23.188 1 85.56 82 LEU A O 1
ATOM 651 N N . GLN A 1 83 ? 19.828 5.367 -23.344 1 86.75 83 GLN A N 1
ATOM 652 C CA . GLN A 1 83 ? 19.406 5.062 -24.719 1 86.75 83 GLN A CA 1
ATOM 653 C C . GLN A 1 83 ? 18.234 4.094 -24.719 1 86.75 83 GLN A C 1
ATOM 655 O O . GLN A 1 83 ? 17.719 3.734 -25.781 1 86.75 83 GLN A O 1
ATOM 660 N N . GLY A 1 84 ? 17.844 3.691 -23.531 1 85.12 84 GLY A N 1
ATOM 661 C CA . GLY A 1 84 ? 16.688 2.809 -23.438 1 85.12 84 GLY A CA 1
ATOM 662 C C . GLY A 1 84 ? 17.047 1.34 -23.547 1 85.12 84 GLY A C 1
ATOM 663 O O . GLY A 1 84 ? 16.172 0.491 -23.734 1 85.12 84 GLY A O 1
ATOM 664 N N . ASN A 1 85 ? 18.281 1.108 -23.562 1 86.5 85 ASN A N 1
ATOM 665 C CA . ASN A 1 85 ? 18.719 -0.281 -23.594 1 86.5 85 ASN A CA 1
ATOM 666 C C . ASN A 1 85 ? 18.75 -0.883 -22.188 1 86.5 85 ASN A C 1
ATOM 668 O O . ASN A 1 85 ? 19.766 -0.801 -21.5 1 86.5 85 ASN A O 1
ATOM 672 N N . LEU A 1 86 ? 17.734 -1.564 -21.875 1 87.81 86 LEU A N 1
ATOM 673 C CA . LEU A 1 86 ? 17.594 -2.119 -20.531 1 87.81 86 LEU A CA 1
ATOM 674 C C . LEU A 1 86 ? 17.828 -3.627 -20.531 1 87.81 86 LEU A C 1
ATOM 676 O O . LEU A 1 86 ? 17.516 -4.309 -19.562 1 87.81 86 LEU A O 1
ATOM 680 N N . GLY A 1 87 ? 18.266 -4.082 -21.719 1 85.62 87 GLY A N 1
ATOM 681 C CA . GLY A 1 87 ? 18.547 -5.504 -21.812 1 85.62 87 GLY A CA 1
ATOM 682 C C . GLY A 1 87 ? 17.391 -6.301 -22.391 1 85.62 87 GLY A C 1
ATOM 683 O O . GLY A 1 87 ? 16.5 -5.738 -23.016 1 85.62 87 GLY A O 1
ATOM 684 N N . MET A 1 88 ? 17.484 -7.676 -22.234 1 86.56 88 MET A N 1
ATOM 685 C CA . MET A 1 88 ? 16.5 -8.602 -22.766 1 86.56 88 MET A CA 1
ATOM 686 C C . MET A 1 88 ? 15.922 -9.477 -21.672 1 86.56 88 MET A C 1
ATOM 688 O O . MET A 1 88 ? 16.656 -10 -20.828 1 86.56 88 MET A O 1
ATOM 692 N N . SER A 1 89 ? 14.555 -9.516 -21.688 1 88.62 89 SER A N 1
ATOM 693 C CA . SER A 1 89 ? 13.891 -10.398 -20.734 1 88.62 89 SER A CA 1
ATOM 694 C C . SER A 1 89 ? 14.258 -11.852 -20.984 1 88.62 89 SER A C 1
ATOM 696 O O . SER A 1 89 ? 14.18 -12.336 -22.109 1 88.62 89 SER A O 1
ATOM 698 N N . MET A 1 90 ? 14.625 -12.547 -19.969 1 80.19 90 MET A N 1
ATOM 699 C CA . MET A 1 90 ? 15 -13.953 -20.078 1 80.19 90 MET A CA 1
ATOM 700 C C . MET A 1 90 ? 13.758 -14.836 -20.25 1 80.19 90 MET A C 1
ATOM 702 O O . MET A 1 90 ? 13.797 -15.844 -20.953 1 80.19 90 MET A O 1
ATOM 706 N N . TYR A 1 91 ? 12.781 -14.43 -19.641 1 81.94 91 TYR A N 1
ATOM 707 C CA . TYR A 1 91 ? 11.562 -15.234 -19.656 1 81.94 91 TYR A CA 1
ATOM 708 C C . TYR A 1 91 ? 10.734 -14.969 -20.906 1 81.94 91 TYR A C 1
ATOM 710 O O . TYR A 1 91 ? 10.266 -15.906 -21.562 1 81.94 91 TYR A O 1
ATOM 718 N N . TYR A 1 92 ? 10.555 -13.742 -21.25 1 88.94 92 TYR A N 1
ATOM 719 C CA . TYR A 1 92 ? 9.695 -13.391 -22.375 1 88.94 92 TYR A CA 1
ATOM 720 C C . TYR A 1 92 ? 10.492 -13.312 -23.672 1 88.94 92 TYR A C 1
ATOM 722 O O . TYR A 1 92 ? 9.922 -13.25 -24.766 1 88.94 92 TYR A O 1
ATOM 730 N N . SER A 1 93 ? 11.766 -13.312 -23.609 1 86.94 93 SER A N 1
ATOM 731 C CA . SER A 1 93 ? 12.656 -13.242 -24.766 1 86.94 93 SER A CA 1
ATOM 732 C C . SER A 1 93 ? 12.352 -12.016 -25.609 1 86.94 93 SER A C 1
ATOM 734 O O . SER A 1 93 ? 12.234 -12.117 -26.844 1 86.94 93 SER A O 1
ATOM 736 N N . GLU A 1 94 ? 12.086 -10.938 -25.031 1 91.38 94 GLU A N 1
ATOM 737 C CA . GLU A 1 94 ? 11.828 -9.641 -25.641 1 91.38 94 GLU A CA 1
ATOM 738 C C . GLU A 1 94 ? 12.625 -8.539 -24.953 1 91.38 94 GLU A C 1
ATOM 740 O O . GLU A 1 94 ? 12.992 -8.672 -23.781 1 91.38 94 GLU A O 1
ATOM 745 N N . PRO A 1 95 ? 12.938 -7.5 -25.781 1 92.25 95 PRO A N 1
ATOM 746 C CA . PRO A 1 95 ? 13.586 -6.367 -25.125 1 92.25 95 PRO A CA 1
ATOM 747 C C . PRO A 1 95 ? 12.773 -5.832 -23.953 1 92.25 95 PRO A C 1
ATOM 749 O O . PRO A 1 95 ? 11.555 -5.672 -24.047 1 92.25 95 PRO A O 1
ATOM 752 N N . VAL A 1 96 ? 13.461 -5.613 -22.844 1 94 96 VAL A N 1
ATOM 753 C CA . VAL A 1 96 ? 12.82 -5.145 -21.609 1 94 96 VAL A CA 1
ATOM 754 C C . VAL A 1 96 ? 12.086 -3.836 -21.875 1 94 96 VAL A C 1
ATOM 756 O O . VAL A 1 96 ? 10.969 -3.635 -21.391 1 94 96 VAL A O 1
ATOM 759 N N . VAL A 1 97 ? 12.641 -3.012 -22.734 1 94.31 97 VAL A N 1
ATOM 760 C CA . VAL A 1 97 ? 12.07 -1.7 -23.016 1 94.31 97 VAL A CA 1
ATOM 761 C C . VAL A 1 97 ? 10.703 -1.864 -23.688 1 94.31 97 VAL A C 1
ATOM 763 O O . VAL A 1 97 ? 9.797 -1.066 -23.453 1 94.31 97 VAL A O 1
ATOM 766 N N . ASP A 1 98 ? 10.531 -2.879 -24.453 1 95.56 98 ASP A N 1
ATOM 767 C CA . ASP A 1 98 ? 9.258 -3.111 -25.125 1 95.56 98 ASP A CA 1
ATOM 768 C C . ASP A 1 98 ? 8.18 -3.539 -24.141 1 95.56 98 ASP A C 1
ATOM 770 O O . ASP A 1 98 ? 7.023 -3.121 -24.25 1 95.56 98 ASP A O 1
ATOM 774 N N . ILE A 1 99 ? 8.555 -4.348 -23.234 1 96.06 99 ILE A N 1
ATOM 775 C CA . ILE A 1 99 ? 7.629 -4.789 -22.188 1 96.06 99 ILE A CA 1
ATOM 776 C C . ILE A 1 99 ? 7.199 -3.594 -21.344 1 96.06 99 ILE A C 1
ATOM 778 O O . ILE A 1 99 ? 6.016 -3.42 -21.062 1 96.06 99 ILE A O 1
ATOM 782 N N . ILE A 1 100 ? 8.156 -2.781 -21.031 1 96 100 ILE A N 1
ATOM 783 C CA . ILE A 1 100 ? 7.898 -1.6 -20.203 1 96 100 ILE A CA 1
ATOM 784 C C . ILE A 1 100 ? 6.984 -0.64 -20.969 1 96 100 ILE A C 1
ATOM 786 O O . ILE A 1 100 ? 6.039 -0.094 -20.391 1 96 100 ILE A O 1
ATOM 790 N N . ALA A 1 101 ? 7.25 -0.457 -22.266 1 95.31 101 ALA A N 1
ATOM 791 C CA . ALA A 1 101 ? 6.465 0.466 -23.078 1 95.31 101 ALA A CA 1
ATOM 792 C C . ALA A 1 101 ? 5.004 0.029 -23.156 1 95.31 101 ALA A C 1
ATOM 794 O O . ALA A 1 101 ? 4.098 0.866 -23.203 1 95.31 101 ALA A O 1
ATOM 795 N N . ARG A 1 102 ? 4.789 -1.192 -23.094 1 94.81 102 ARG A N 1
ATOM 796 C CA . ARG A 1 102 ? 3.434 -1.726 -23.156 1 94.81 102 ARG A CA 1
ATOM 797 C C . ARG A 1 102 ? 2.762 -1.678 -21.797 1 94.81 102 ARG A C 1
ATOM 799 O O . ARG A 1 102 ? 1.537 -1.586 -21.703 1 94.81 102 ARG A O 1
ATOM 806 N N . ALA A 1 103 ? 3.471 -1.726 -20.719 1 95.81 103 ALA A N 1
ATOM 807 C CA . ALA A 1 103 ? 2.943 -1.837 -19.359 1 95.81 103 ALA A CA 1
ATOM 808 C C . ALA A 1 103 ? 2.775 -0.461 -18.734 1 95.81 103 ALA A C 1
ATOM 810 O O . ALA A 1 103 ? 1.785 -0.206 -18.047 1 95.81 103 ALA A O 1
ATOM 811 N N . LEU A 1 104 ? 3.645 0.472 -19.016 1 95.19 104 LEU A N 1
ATOM 812 C CA . LEU A 1 104 ? 3.787 1.747 -18.328 1 95.19 104 LEU A CA 1
ATOM 813 C C . LEU A 1 104 ? 2.52 2.584 -18.453 1 95.19 104 LEU A C 1
ATOM 815 O O . LEU A 1 104 ? 2.008 3.109 -17.469 1 95.19 104 LEU A O 1
ATOM 819 N N . PRO A 1 105 ? 1.962 2.723 -19.656 1 94.06 105 PRO A N 1
ATOM 820 C CA . PRO A 1 105 ? 0.783 3.584 -19.781 1 94.06 105 PRO A CA 1
ATOM 821 C C . PRO A 1 105 ? -0.397 3.098 -18.953 1 94.06 105 PRO A C 1
ATOM 823 O O . PRO A 1 105 ? -1.181 3.91 -18.453 1 94.06 105 PRO A O 1
ATOM 826 N N . TRP A 1 106 ? -0.503 1.834 -18.781 1 94.69 106 TRP A N 1
ATOM 827 C CA . TRP A 1 106 ? -1.646 1.277 -18.062 1 94.69 106 TRP A CA 1
ATOM 828 C C . TRP A 1 106 ? -1.522 1.521 -16.562 1 94.69 106 TRP A C 1
ATOM 830 O O . TRP A 1 106 ? -2.504 1.868 -15.898 1 94.69 106 TRP A O 1
ATOM 840 N N . THR A 1 107 ? -0.339 1.31 -16 1 94.69 107 THR A N 1
ATOM 841 C CA . THR A 1 107 ? -0.107 1.636 -14.602 1 94.69 107 THR A CA 1
ATOM 842 C C . THR A 1 107 ? -0.366 3.117 -14.336 1 94.69 107 THR A C 1
ATOM 844 O O . THR A 1 107 ? -1.068 3.473 -13.391 1 94.69 107 THR A O 1
ATOM 847 N N . LEU A 1 108 ? 0.169 3.949 -15.219 1 93.19 108 LEU A N 1
ATOM 848 C CA . LEU A 1 108 ? 0.002 5.387 -15.039 1 93.19 108 LEU A CA 1
ATOM 849 C C . LEU A 1 108 ? -1.466 5.781 -15.156 1 93.19 108 LEU A C 1
ATOM 851 O O . LEU A 1 108 ? -1.934 6.672 -14.445 1 93.19 108 LEU A O 1
ATOM 855 N N . PHE A 1 109 ? -2.121 5.145 -16.062 1 94 109 PHE A N 1
ATOM 856 C CA . PHE A 1 109 ? -3.533 5.445 -16.281 1 94 109 PHE A CA 1
ATOM 857 C C . PHE A 1 109 ? -4.344 5.148 -15.023 1 94 109 PHE A C 1
ATOM 859 O O . PHE A 1 109 ? -5.078 6.008 -14.531 1 94 109 PHE A O 1
ATOM 866 N N . VAL A 1 110 ? -4.238 4 -14.508 1 94.19 110 VAL A N 1
ATOM 867 C CA . VAL A 1 110 ? -5.016 3.576 -13.352 1 94.19 110 VAL A CA 1
ATOM 868 C C . VAL A 1 110 ? -4.609 4.391 -12.125 1 94.19 110 VAL A C 1
ATOM 870 O O . VAL A 1 110 ? -5.465 4.852 -11.367 1 94.19 110 VAL A O 1
ATOM 873 N N . LEU A 1 111 ? -3.328 4.582 -11.914 1 92.56 111 LEU A N 1
ATOM 874 C CA . LEU A 1 111 ? -2.842 5.293 -10.734 1 92.56 111 LEU A CA 1
ATOM 875 C C . LEU A 1 111 ? -3.266 6.758 -10.766 1 92.56 111 LEU A C 1
ATOM 877 O O . LEU A 1 111 ? -3.664 7.316 -9.742 1 92.56 111 LEU A O 1
ATOM 881 N N . SER A 1 112 ? -3.113 7.352 -11.938 1 91.88 112 SER A N 1
ATOM 882 C CA . SER A 1 112 ? -3.461 8.766 -12.062 1 91.88 112 SER A CA 1
ATOM 883 C C . SER A 1 112 ? -4.941 8.992 -11.773 1 91.88 112 SER A C 1
ATOM 885 O O . SER A 1 112 ? -5.301 9.906 -11.023 1 91.88 112 SER A O 1
ATOM 887 N N . TRP A 1 113 ? -5.742 8.195 -12.312 1 93.56 113 TRP A N 1
ATOM 888 C CA . TRP A 1 113 ? -7.176 8.359 -12.102 1 93.56 113 TRP A CA 1
ATOM 889 C C . TRP A 1 113 ? -7.555 8.008 -10.664 1 93.56 113 TRP A C 1
ATOM 891 O O . TRP A 1 113 ? -8.414 8.648 -10.062 1 93.56 113 TRP A O 1
ATOM 901 N N . SER A 1 114 ? -6.977 6.945 -10.117 1 93.88 114 SER A N 1
ATOM 902 C CA . SER A 1 114 ? -7.223 6.586 -8.727 1 93.88 114 SER A CA 1
ATOM 903 C C . SER A 1 114 ? -6.875 7.734 -7.789 1 93.88 114 SER A C 1
ATOM 905 O O . SER A 1 114 ? -7.652 8.07 -6.891 1 93.88 114 SER A O 1
ATOM 907 N N . LEU A 1 115 ? -5.719 8.305 -8.023 1 89.88 115 LEU A N 1
ATOM 908 C CA . LEU A 1 115 ? -5.254 9.406 -7.191 1 89.88 115 LEU A CA 1
ATOM 909 C C . LEU A 1 115 ? -6.168 10.617 -7.336 1 89.88 115 LEU A C 1
ATOM 911 O O . LEU A 1 115 ? -6.574 11.219 -6.336 1 89.88 115 LEU A O 1
ATOM 915 N N . PHE A 1 116 ? -6.418 10.938 -8.547 1 90.12 116 PHE A N 1
ATOM 916 C CA . PHE A 1 116 ? -7.223 12.125 -8.828 1 90.12 116 PHE A CA 1
ATOM 917 C C . PHE A 1 116 ? -8.609 11.992 -8.211 1 90.12 116 PHE A C 1
ATOM 919 O O . PHE A 1 116 ? -9.07 12.883 -7.5 1 90.12 116 PHE A O 1
ATOM 926 N N . ILE A 1 117 ? -9.258 10.969 -8.438 1 92.81 117 ILE A N 1
ATOM 927 C CA . ILE A 1 117 ? -10.633 10.789 -7.977 1 92.81 117 ILE A CA 1
ATOM 928 C C . ILE A 1 117 ? -10.656 10.695 -6.453 1 92.81 117 ILE A C 1
ATOM 930 O O . ILE A 1 117 ? -11.477 11.352 -5.801 1 92.81 117 ILE A O 1
ATOM 934 N N . SER A 1 118 ? -9.805 9.875 -5.879 1 91.31 118 SER A N 1
ATOM 935 C CA . SER A 1 118 ? -9.797 9.695 -4.43 1 91.31 118 SER A CA 1
ATOM 936 C C . SER A 1 118 ? -9.461 11 -3.715 1 91.31 118 SER A C 1
ATOM 938 O O . SER A 1 118 ? -10.086 11.344 -2.709 1 91.31 118 SER A O 1
ATOM 940 N N . PHE A 1 119 ? -8.484 11.664 -4.199 1 87.62 119 PHE A N 1
ATOM 941 C CA . PHE A 1 119 ? -8.07 12.906 -3.559 1 87.62 119 PHE A CA 1
ATOM 942 C C . PHE A 1 119 ? -9.125 13.992 -3.754 1 87.62 119 PHE A C 1
ATOM 944 O O . PHE A 1 119 ? -9.453 14.719 -2.816 1 87.62 119 PHE A O 1
ATOM 951 N N . PHE A 1 120 ? -9.594 14.148 -4.973 1 88.19 120 PHE A N 1
ATOM 952 C CA . PHE A 1 120 ? -10.617 15.148 -5.27 1 88.19 120 PHE A CA 1
ATOM 953 C C . PHE A 1 120 ? -11.867 14.898 -4.441 1 88.19 120 PHE A C 1
ATOM 955 O O . PHE A 1 120 ? -12.406 15.82 -3.828 1 88.19 120 PHE A O 1
ATOM 962 N N . LEU A 1 121 ? -12.312 13.727 -4.457 1 92.06 121 LEU A N 1
ATOM 963 C CA . LEU A 1 121 ? -13.477 13.367 -3.65 1 92.06 121 LEU A CA 1
ATOM 964 C C . LEU A 1 121 ? -13.211 13.625 -2.172 1 92.06 121 LEU A C 1
ATOM 966 O O . LEU A 1 121 ? -14.094 14.094 -1.447 1 92.06 121 LEU A O 1
ATOM 970 N N . GLY A 1 122 ? -12.055 13.273 -1.728 1 90.56 122 GLY A N 1
ATOM 971 C CA . GLY A 1 122 ? -11.68 13.523 -0.346 1 90.56 122 GLY A CA 1
ATOM 972 C C . GLY A 1 122 ? -11.727 15 0.021 1 90.56 122 GLY A C 1
ATOM 973 O O . GLY A 1 122 ? -12.25 15.367 1.073 1 90.56 122 GLY A O 1
ATOM 974 N N . VAL A 1 123 ? -11.234 15.773 -0.838 1 86.5 123 VAL A N 1
ATOM 975 C CA . VAL A 1 123 ? -11.195 17.219 -0.602 1 86.5 123 VAL A CA 1
ATOM 976 C C . VAL A 1 123 ? -12.617 17.766 -0.571 1 86.5 123 VAL A C 1
ATOM 978 O O . VAL A 1 123 ? -12.969 18.547 0.319 1 86.5 123 VAL A O 1
ATOM 981 N N . VAL A 1 124 ? -13.422 17.359 -1.521 1 89.12 124 VAL A N 1
ATOM 982 C CA . VAL A 1 124 ? -14.789 17.859 -1.623 1 89.12 124 VAL A CA 1
ATOM 983 C C . VAL A 1 124 ? -15.594 17.422 -0.401 1 89.12 124 VAL A C 1
ATOM 985 O O . VAL A 1 124 ? -16.266 18.234 0.23 1 89.12 124 VAL A O 1
ATOM 988 N N . VAL A 1 125 ? -15.469 16.203 -0.07 1 90.56 125 VAL A N 1
ATOM 989 C CA . VAL A 1 125 ? -16.219 15.648 1.058 1 90.56 125 VAL A CA 1
ATOM 990 C C . VAL A 1 125 ? -15.719 16.281 2.359 1 90.56 125 VAL A C 1
ATOM 992 O O . VAL A 1 125 ? -16.531 16.625 3.229 1 90.56 125 VAL A O 1
ATOM 995 N N . GLY A 1 126 ? -14.414 16.391 2.512 1 88.5 126 GLY A N 1
ATOM 996 C CA . GLY A 1 126 ? -13.867 17.016 3.697 1 88.5 126 GLY A CA 1
ATOM 997 C C . GLY A 1 126 ? -14.305 18.469 3.863 1 88.5 126 GLY A C 1
ATOM 998 O O . GLY A 1 126 ? -14.586 18.906 4.98 1 88.5 126 GLY A O 1
ATOM 999 N N . ALA A 1 127 ? -14.305 19.172 2.789 1 84.75 127 ALA A N 1
ATOM 1000 C CA . ALA A 1 127 ? -14.766 20.562 2.82 1 84.75 127 ALA A CA 1
ATOM 1001 C C . ALA A 1 127 ? -16.234 20.641 3.232 1 84.75 127 ALA A C 1
ATOM 1003 O O . ALA A 1 127 ? -16.625 21.531 3.988 1 84.75 127 ALA A O 1
ATOM 1004 N N . LEU A 1 128 ? -17.031 19.719 2.682 1 86.69 128 LEU A N 1
ATOM 1005 C CA . LEU A 1 128 ? -18.438 19.672 3.035 1 86.69 128 LEU A CA 1
ATOM 1006 C C . LEU A 1 128 ? -18.625 19.359 4.52 1 86.69 128 LEU A C 1
ATOM 1008 O O . LEU A 1 128 ? -19.5 19.938 5.176 1 86.69 128 LEU A O 1
ATOM 1012 N N . MET A 1 129 ? -17.844 18.453 4.984 1 86.94 129 MET A N 1
ATOM 1013 C CA . MET A 1 129 ? -17.875 18.109 6.406 1 86.94 129 MET A CA 1
ATOM 1014 C C . MET A 1 129 ? -17.578 19.344 7.262 1 86.94 129 MET A C 1
ATOM 1016 O O . MET A 1 129 ? -18.25 19.594 8.258 1 86.94 129 MET A O 1
ATOM 1020 N N . ALA A 1 130 ? -16.562 20 6.883 1 82.38 130 ALA A N 1
ATOM 1021 C CA . ALA A 1 130 ? -16.141 21.172 7.637 1 82.38 130 ALA A CA 1
ATOM 1022 C C . ALA A 1 130 ? -17.203 22.266 7.602 1 82.38 130 ALA A C 1
ATOM 1024 O O . ALA A 1 130 ? -17.422 22.969 8.594 1 82.38 130 ALA A O 1
ATOM 1025 N N . TYR A 1 131 ? -17.781 22.391 6.504 1 80.75 131 TYR A N 1
ATOM 1026 C CA . TYR A 1 131 ? -18.828 23.391 6.34 1 80.75 131 TYR A CA 1
ATOM 1027 C C . TYR A 1 131 ? -19.984 23.125 7.289 1 80.75 131 TYR A C 1
ATOM 1029 O O . TYR A 1 131 ? -20.562 24.062 7.848 1 80.75 131 TYR A O 1
ATOM 1037 N N . TRP A 1 132 ? -20.359 21.938 7.426 1 84.31 132 TRP A N 1
ATOM 1038 C CA . TRP A 1 132 ? -21.453 21.562 8.312 1 84.31 132 TRP A CA 1
ATOM 1039 C C . TRP A 1 132 ? -20.938 21.016 9.633 1 84.31 132 TRP A C 1
ATOM 1041 O O . TRP A 1 132 ? -21.5 20.078 10.195 1 84.31 132 TRP A O 1
ATOM 1051 N N . GLU A 1 133 ? -19.906 21.547 9.969 1 82.31 133 GLU A N 1
ATOM 1052 C CA . GLU A 1 133 ? -19.25 21.047 11.164 1 82.31 133 GLU A CA 1
ATOM 1053 C C . GLU A 1 133 ? -20.25 20.859 12.305 1 82.31 133 GLU A C 1
ATOM 1055 O O . GLU A 1 133 ? -20.984 21.781 12.648 1 82.31 133 GLU A O 1
ATOM 1060 N N . GLY A 1 134 ? -20.266 19.641 12.875 1 79.88 134 GLY A N 1
ATOM 1061 C CA . GLY A 1 134 ? -21.125 19.359 14.008 1 79.88 134 GLY A CA 1
ATOM 1062 C C . GLY A 1 134 ? -22.516 18.906 13.609 1 79.88 134 GLY A C 1
ATOM 1063 O O . GLY A 1 134 ? -23.266 18.375 14.43 1 79.88 134 GLY A O 1
ATOM 1064 N N . GLY A 1 135 ? -22.922 19.062 12.375 1 85.75 135 GLY A N 1
ATOM 1065 C CA . GLY A 1 135 ? -24.234 18.672 11.891 1 85.75 135 GLY A CA 1
ATOM 1066 C C . GLY A 1 135 ? -24.312 17.188 11.539 1 85.75 135 GLY A C 1
ATOM 1067 O O . GLY A 1 135 ? -23.344 16.453 11.727 1 85.75 135 GLY A O 1
ATOM 1068 N N . LYS A 1 136 ? -25.5 16.781 11.148 1 88.12 136 LYS A N 1
ATOM 1069 C CA . LYS A 1 136 ? -25.75 15.383 10.812 1 88.12 136 LYS A CA 1
ATOM 1070 C C . LYS A 1 136 ? -24.922 14.953 9.602 1 88.12 136 LYS A C 1
ATOM 1072 O O . LYS A 1 136 ? -24.453 13.82 9.539 1 88.12 136 LYS A O 1
ATOM 1077 N N . LEU A 1 137 ? -24.797 15.828 8.719 1 87.75 137 LEU A N 1
ATOM 1078 C CA . LEU A 1 137 ? -24.016 15.5 7.535 1 87.75 137 LEU A CA 1
ATOM 1079 C C . LEU A 1 137 ? -22.547 15.305 7.891 1 87.75 137 LEU A C 1
ATOM 1081 O O . LEU A 1 137 ? -21.891 14.406 7.363 1 87.75 137 LEU A O 1
ATOM 1085 N N . ASP A 1 138 ? -22.031 16.125 8.695 1 86.44 138 ASP A N 1
ATOM 1086 C CA . ASP A 1 138 ? -20.656 15.992 9.172 1 86.44 138 ASP A CA 1
ATOM 1087 C C . ASP A 1 138 ? -20.438 14.648 9.875 1 86.44 138 ASP A C 1
ATOM 1089 O O . ASP A 1 138 ? -19.5 13.922 9.578 1 86.44 138 ASP A O 1
ATOM 1093 N N . VAL A 1 139 ? -21.406 14.391 10.664 1 81.62 139 VAL A N 1
ATOM 1094 C CA . VAL A 1 139 ? -21.281 13.164 11.445 1 81.62 139 VAL A CA 1
ATOM 1095 C C . VAL A 1 139 ? -21.375 11.953 10.516 1 81.62 139 VAL A C 1
ATOM 1097 O O . VAL A 1 139 ? -20.609 11 10.648 1 81.62 139 VAL A O 1
ATOM 1100 N N . GLY A 1 140 ? -22.297 11.953 9.648 1 85.75 140 GLY A N 1
ATOM 1101 C CA . GLY A 1 140 ? -22.453 10.867 8.695 1 85.75 140 GLY A CA 1
ATOM 1102 C C . GLY A 1 140 ? -21.25 10.695 7.785 1 85.75 140 GLY A C 1
ATOM 1103 O O . GLY A 1 140 ? -20.781 9.578 7.59 1 85.75 140 GLY A O 1
ATOM 1104 N N . LEU A 1 141 ? -20.781 11.789 7.258 1 88.62 141 LEU A N 1
ATOM 1105 C CA . LEU A 1 141 ? -19.672 11.734 6.328 1 88.62 141 LEU A CA 1
ATOM 1106 C C . LEU A 1 141 ? -18.375 11.375 7.051 1 88.62 141 LEU A C 1
ATOM 1108 O O . LEU A 1 141 ? -17.5 10.703 6.488 1 88.62 141 LEU A O 1
ATOM 1112 N N . THR A 1 142 ? -18.297 11.789 8.219 1 82.44 142 THR A N 1
ATOM 1113 C CA . THR A 1 142 ? -17.1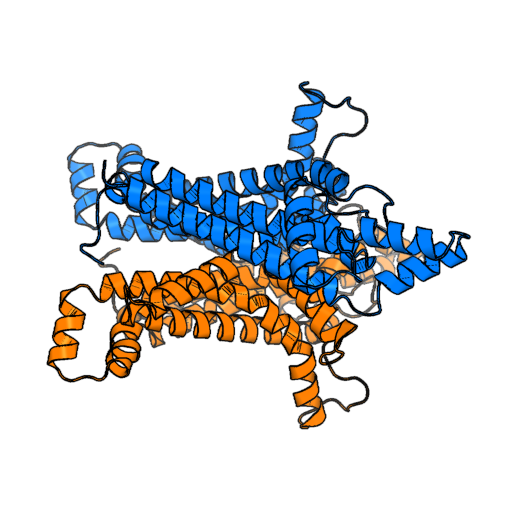41 11.406 9.023 1 82.44 142 THR A CA 1
ATOM 1114 C C . THR A 1 142 ? -17.141 9.906 9.297 1 82.44 142 THR A C 1
ATOM 1116 O O . THR A 1 142 ? -16.109 9.25 9.195 1 82.44 142 THR A O 1
ATOM 1119 N N . SER A 1 143 ? -18.312 9.422 9.617 1 78.75 143 SER A N 1
ATOM 1120 C CA . SER A 1 143 ? -18.438 7.98 9.828 1 78.75 143 SER A CA 1
ATOM 1121 C C . SER A 1 143 ? -18.078 7.203 8.562 1 78.75 143 SER A C 1
ATOM 1123 O O . SER A 1 143 ? -17.391 6.184 8.633 1 78.75 143 SER A O 1
ATOM 1125 N N . TRP A 1 144 ? -18.5 7.672 7.535 1 83.94 144 TRP A N 1
ATOM 1126 C CA . TRP A 1 144 ? -18.188 7.051 6.25 1 83.94 144 TRP A CA 1
ATOM 1127 C C . TRP A 1 144 ? -16.703 7.09 5.961 1 83.94 144 TRP A C 1
ATOM 1129 O O . TRP A 1 144 ? -16.125 6.102 5.496 1 83.94 144 TRP A O 1
ATOM 1139 N N . ALA A 1 145 ? -16.125 8.18 6.207 1 84.5 145 ALA A N 1
ATOM 1140 C CA . ALA A 1 145 ? -14.695 8.359 5.945 1 84.5 145 ALA A CA 1
ATOM 1141 C C . ALA A 1 145 ? -13.859 7.414 6.805 1 84.5 145 ALA A C 1
ATOM 1143 O O . ALA A 1 145 ? -12.875 6.84 6.332 1 84.5 145 ALA A O 1
ATOM 1144 N N . ILE A 1 146 ? -14.297 7.207 7.965 1 75.12 146 ILE A N 1
ATOM 1145 C CA . ILE A 1 146 ? -13.578 6.316 8.867 1 75.12 146 ILE A CA 1
ATOM 1146 C C . ILE A 1 146 ? -13.742 4.871 8.406 1 75.12 146 ILE A C 1
ATOM 1148 O O . ILE A 1 146 ? -12.781 4.098 8.414 1 75.12 146 ILE A O 1
ATOM 1152 N N . MET A 1 147 ? -14.906 4.527 8.016 1 78.12 147 MET A N 1
ATOM 1153 C CA . MET A 1 147 ? -15.148 3.186 7.492 1 78.12 147 MET A CA 1
ATOM 1154 C C . MET A 1 147 ? -14.273 2.912 6.273 1 78.12 147 MET A C 1
ATOM 1156 O O . MET A 1 147 ? -13.641 1.861 6.184 1 78.12 147 MET A O 1
ATOM 1160 N N . MET A 1 148 ? -14.266 3.875 5.391 1 81.56 148 MET A N 1
ATOM 1161 C CA . MET A 1 148 ? -13.445 3.736 4.195 1 81.56 148 MET A CA 1
ATOM 1162 C C . MET A 1 148 ? -11.969 3.623 4.559 1 81.56 148 MET A C 1
ATOM 1164 O O . MET A 1 148 ? -11.227 2.842 3.957 1 81.56 148 MET A O 1
ATOM 1168 N N . GLY A 1 149 ? -11.586 4.355 5.504 1 79.19 149 GLY A N 1
ATOM 1169 C CA . GLY A 1 149 ? -10.195 4.344 5.934 1 79.19 149 GLY A CA 1
ATOM 1170 C C . GLY A 1 149 ? -9.797 3.055 6.625 1 79.19 149 GLY A C 1
ATOM 1171 O O . GLY A 1 149 ? -8.609 2.738 6.719 1 79.19 149 GLY A O 1
ATOM 1172 N N . SER A 1 150 ? -10.797 2.301 7.004 1 76.44 150 SER A N 1
ATOM 1173 C CA . SER A 1 150 ? -10.516 1.078 7.746 1 76.44 150 SER A CA 1
ATOM 1174 C C . SER A 1 150 ? -10.461 -0.132 6.82 1 76.44 150 SER A C 1
ATOM 1176 O O . SER A 1 150 ? -10.008 -1.208 7.223 1 76.44 150 SER A O 1
ATOM 1178 N N . ILE A 1 151 ? -10.883 0.022 5.66 1 82.75 151 ILE A N 1
ATOM 1179 C CA . ILE A 1 151 ? -10.859 -1.062 4.684 1 82.75 151 ILE A CA 1
ATOM 1180 C C . ILE A 1 151 ? -9.594 -0.957 3.832 1 82.75 151 ILE A C 1
ATOM 1182 O O . ILE A 1 151 ? -9.406 0.023 3.105 1 82.75 151 ILE A O 1
ATOM 1186 N N . PRO A 1 152 ? -8.766 -1.935 3.934 1 82.94 152 PRO A N 1
ATOM 1187 C CA . PRO A 1 152 ? -7.637 -1.909 3.002 1 82.94 152 PRO A CA 1
ATOM 1188 C C . PRO A 1 152 ? -8.078 -1.942 1.54 1 82.94 152 PRO A C 1
ATOM 1190 O O . PRO A 1 152 ? -9.047 -2.627 1.198 1 82.94 152 PRO A O 1
ATOM 1193 N N . TYR A 1 153 ? -7.391 -1.237 0.764 1 87.38 153 TYR A N 1
ATOM 1194 C CA . TYR A 1 153 ? -7.801 -1.077 -0.627 1 87.38 153 TYR A CA 1
ATOM 1195 C C . TYR A 1 153 ? -7.871 -2.426 -1.333 1 87.38 153 TYR A C 1
ATOM 1197 O O . TYR A 1 153 ? -8.695 -2.623 -2.229 1 87.38 153 TYR A O 1
ATOM 1205 N N . TYR A 1 154 ? -6.969 -3.32 -1.07 1 86.56 154 TYR A N 1
ATOM 1206 C CA . TYR A 1 154 ? -6.953 -4.602 -1.767 1 86.56 154 TYR A CA 1
ATOM 1207 C C . TYR A 1 154 ? -8.172 -5.441 -1.389 1 86.56 154 TYR A C 1
ATOM 1209 O O . TYR A 1 154 ? -8.625 -6.27 -2.178 1 86.56 154 TYR A O 1
ATOM 1217 N N . VAL A 1 155 ? -8.609 -5.262 -0.161 1 84.44 155 VAL A N 1
ATOM 1218 C CA . VAL A 1 155 ? -9.828 -5.953 0.259 1 84.44 155 VAL A CA 1
ATOM 1219 C C . VAL A 1 155 ? -11.008 -5.469 -0.569 1 84.44 155 VAL A C 1
ATOM 1221 O O . VAL A 1 155 ? -11.805 -6.273 -1.063 1 84.44 155 VAL A O 1
ATOM 1224 N N . LEU A 1 156 ? -11.094 -4.238 -0.681 1 88.19 156 LEU A N 1
ATOM 1225 C CA . LEU A 1 156 ? -12.156 -3.689 -1.521 1 88.19 156 LEU A CA 1
ATOM 1226 C C . LEU A 1 156 ? -12 -4.164 -2.963 1 88.19 156 LEU A C 1
ATOM 1228 O O . LEU A 1 156 ? -13 -4.438 -3.639 1 88.19 156 LEU A O 1
ATOM 1232 N N . ALA A 1 157 ? -10.789 -4.191 -3.422 1 91.12 157 ALA A N 1
ATOM 1233 C CA . ALA A 1 157 ? -10.523 -4.672 -4.773 1 91.12 157 ALA A CA 1
ATOM 1234 C C . ALA A 1 157 ? -11.086 -6.074 -4.98 1 91.12 157 ALA A C 1
ATOM 1236 O O . ALA A 1 157 ? -11.758 -6.344 -5.98 1 91.12 157 ALA A O 1
ATOM 1237 N N . LEU A 1 158 ? -10.82 -6.895 -4.094 1 86.06 158 LEU A N 1
ATOM 1238 C CA . LEU A 1 158 ? -11.273 -8.273 -4.195 1 86.06 158 LEU A CA 1
ATOM 1239 C C . LEU A 1 158 ? -12.789 -8.359 -4.117 1 86.06 158 LEU A C 1
ATOM 1241 O O . LEU A 1 158 ? -13.414 -9.133 -4.848 1 86.06 158 LEU A O 1
ATOM 1245 N N . LEU A 1 159 ? -13.359 -7.566 -3.24 1 85.75 159 LEU A N 1
ATOM 1246 C CA . LEU A 1 159 ? -14.812 -7.547 -3.125 1 85.75 159 LEU A CA 1
ATOM 1247 C C . LEU A 1 159 ? -15.453 -7.055 -4.418 1 85.75 159 LEU A C 1
ATOM 1249 O O . LEU A 1 159 ? -16.453 -7.621 -4.879 1 85.75 159 LEU A O 1
ATOM 1253 N N . LEU A 1 160 ? -14.914 -6.031 -4.938 1 90.94 160 LEU A N 1
ATOM 1254 C CA . LEU A 1 160 ? -15.43 -5.508 -6.199 1 90.94 160 LEU A CA 1
ATOM 1255 C C . LEU A 1 160 ? -15.305 -6.543 -7.309 1 90.94 160 LEU A C 1
ATOM 1257 O O . LEU A 1 160 ? -16.203 -6.688 -8.141 1 90.94 160 LEU A O 1
ATOM 1261 N N . LEU A 1 161 ? -14.195 -7.227 -7.344 1 88.38 161 LEU A N 1
ATOM 1262 C CA . LEU A 1 161 ? -13.969 -8.266 -8.352 1 88.38 161 LEU A CA 1
ATOM 1263 C C . LEU A 1 161 ? -15.008 -9.375 -8.227 1 88.38 161 LEU A C 1
ATOM 1265 O O . LEU A 1 161 ? -15.602 -9.781 -9.219 1 88.38 161 LEU A O 1
ATOM 1269 N N . ILE A 1 162 ? -15.234 -9.789 -7.098 1 82.06 162 ILE A N 1
ATOM 1270 C CA . ILE A 1 162 ? -16.125 -10.922 -6.848 1 82.06 162 ILE A CA 1
ATOM 1271 C C . ILE A 1 162 ? -17.562 -10.523 -7.176 1 82.06 162 ILE A C 1
ATOM 1273 O O . ILE A 1 162 ? -18.281 -11.258 -7.867 1 82.06 162 ILE A O 1
ATOM 1277 N N . PHE A 1 163 ? -17.969 -9.359 -6.773 1 84.5 163 PHE A N 1
ATOM 1278 C CA . PHE A 1 163 ? -19.375 -9.016 -6.883 1 84.5 163 PHE A CA 1
ATOM 1279 C C . PHE A 1 163 ? -19.656 -8.297 -8.195 1 84.5 163 PHE A C 1
ATOM 1281 O O . PHE A 1 163 ? -20.578 -8.656 -8.922 1 84.5 163 PHE A O 1
ATOM 1288 N N . CYS A 1 164 ? -18.875 -7.359 -8.523 1 90.75 164 CYS A N 1
ATOM 1289 C CA . CYS A 1 164 ? -19.172 -6.535 -9.695 1 90.75 164 CYS A CA 1
ATOM 1290 C C . CYS A 1 164 ? -18.734 -7.234 -10.977 1 90.75 164 CYS A C 1
ATOM 1292 O O . CYS A 1 164 ? -19.25 -6.934 -12.055 1 90.75 164 CYS A O 1
ATOM 1294 N N . ALA A 1 165 ? -17.781 -8.156 -10.859 1 88.75 165 ALA A N 1
ATOM 1295 C CA . ALA A 1 165 ? -17.297 -8.828 -12.062 1 88.75 165 ALA A CA 1
ATOM 1296 C C . ALA A 1 165 ? -17.812 -10.266 -12.133 1 88.75 165 ALA A C 1
ATOM 1298 O O . ALA A 1 165 ? -18.594 -10.602 -13.023 1 88.75 165 ALA A O 1
ATOM 1299 N N . TYR A 1 166 ? -17.531 -11.055 -11.195 1 79.88 166 TYR A N 1
ATOM 1300 C CA . TYR A 1 166 ? -17.859 -12.477 -11.266 1 79.88 166 TYR A CA 1
ATOM 1301 C C . TYR A 1 166 ? -19.344 -12.695 -11.055 1 79.88 166 TYR A C 1
ATOM 1303 O O . TYR A 1 166 ? -19.984 -13.461 -11.789 1 79.88 166 TYR A O 1
ATOM 1311 N N . ARG A 1 167 ? -19.922 -12.047 -10.102 1 79.12 167 ARG A N 1
ATOM 1312 C CA . ARG A 1 167 ? -21.312 -12.328 -9.75 1 79.12 167 ARG A CA 1
ATOM 1313 C C . ARG A 1 167 ? -22.266 -11.609 -10.695 1 79.12 167 ARG A C 1
ATOM 1315 O O . ARG A 1 167 ? -23.172 -12.234 -11.266 1 79.12 167 ARG A O 1
ATOM 1322 N N . TRP A 1 168 ? -22.125 -10.25 -10.789 1 87.94 168 TRP A N 1
ATOM 1323 C CA . TRP A 1 168 ? -23.094 -9.453 -11.539 1 87.94 168 TRP A CA 1
ATOM 1324 C C . TRP A 1 168 ? -22.688 -9.32 -13 1 87.94 168 TRP A C 1
ATOM 1326 O O . TRP A 1 168 ? -23.5 -8.969 -13.852 1 87.94 168 TRP A O 1
ATOM 1336 N N . GLY A 1 169 ? -21.438 -9.547 -13.289 1 89.31 169 GLY A N 1
ATOM 1337 C CA . GLY A 1 169 ? -20.953 -9.539 -14.656 1 89.31 169 GLY A CA 1
ATOM 1338 C C . GLY A 1 169 ? -20.969 -8.164 -15.289 1 89.31 169 GLY A C 1
ATOM 1339 O O . GLY A 1 169 ? -21.062 -8.039 -16.516 1 89.31 169 GLY A O 1
ATOM 1340 N N . ILE A 1 170 ? -20.938 -7.156 -14.531 1 92.88 170 ILE A N 1
ATOM 1341 C CA . ILE A 1 170 ? -21.031 -5.785 -15.016 1 92.88 170 ILE A CA 1
ATOM 1342 C C . ILE A 1 170 ? -19.672 -5.32 -15.516 1 92.88 170 ILE A C 1
ATOM 1344 O O . ILE A 1 170 ? -19.578 -4.547 -16.469 1 92.88 170 ILE A O 1
ATOM 1348 N N . PHE A 1 171 ? -18.672 -5.789 -14.898 1 94.81 171 PHE A N 1
ATOM 1349 C CA . PHE A 1 171 ? -17.312 -5.363 -15.234 1 94.81 171 PHE A CA 1
ATOM 1350 C C . PHE A 1 171 ? -16.469 -6.555 -15.648 1 94.81 171 PHE A C 1
ATOM 1352 O O . PHE A 1 171 ? -16.812 -7.703 -15.359 1 94.81 171 PHE A O 1
ATOM 1359 N N . PRO A 1 172 ? -15.391 -6.234 -16.359 1 92.69 172 PRO A N 1
ATOM 1360 C CA . PRO A 1 172 ? -14.5 -7.332 -16.75 1 92.69 172 PRO A CA 1
ATOM 1361 C C . PRO A 1 172 ? -13.781 -7.957 -15.555 1 92.69 172 PRO A C 1
ATOM 1363 O O . PRO A 1 172 ? -13.469 -7.262 -14.578 1 92.69 172 PRO A O 1
ATOM 1366 N N . THR A 1 173 ? -13.43 -9.242 -15.641 1 88.25 173 THR A N 1
ATOM 1367 C CA . THR A 1 173 ? -12.773 -9.984 -14.57 1 88.25 173 THR A CA 1
ATOM 1368 C C . THR A 1 173 ? -11.258 -9.82 -14.641 1 88.25 173 THR A C 1
ATOM 1370 O O . THR A 1 173 ? -10.547 -10.117 -13.68 1 88.25 173 THR A O 1
ATOM 1373 N N . SER A 1 174 ? -10.828 -9.477 -15.805 1 90.56 174 SER A N 1
ATOM 1374 C CA . SER A 1 174 ? -9.391 -9.352 -16 1 90.56 174 SER A CA 1
ATOM 1375 C C . SER A 1 174 ? -9.07 -8.531 -17.25 1 90.56 174 SER A C 1
ATOM 1377 O O . SER A 1 174 ? -9.953 -8.258 -18.062 1 90.56 174 SER A O 1
ATOM 1379 N N . GLY A 1 175 ? -7.797 -8.094 -17.234 1 92.25 175 GLY A N 1
ATOM 1380 C CA . GLY A 1 175 ? -7.32 -7.445 -18.453 1 92.25 175 GLY A CA 1
ATOM 1381 C C . GLY A 1 175 ? -7.285 -5.93 -18.344 1 92.25 175 GLY A C 1
ATOM 1382 O O . GLY A 1 175 ? -7.852 -5.355 -17.406 1 92.25 175 GLY A O 1
ATOM 1383 N N . ARG A 1 176 ? -6.684 -5.305 -19.391 1 91.31 176 ARG A N 1
ATOM 1384 C CA . ARG A 1 176 ? -6.508 -3.857 -19.391 1 91.31 176 ARG A CA 1
ATOM 1385 C C . ARG A 1 176 ? -7.305 -3.209 -20.516 1 91.31 176 ARG A C 1
ATOM 1387 O O . ARG A 1 176 ? -7.504 -1.991 -20.531 1 91.31 176 ARG A O 1
ATOM 1394 N N . GLN A 1 177 ? -7.715 -4.043 -21.422 1 91.38 177 GLN A N 1
ATOM 1395 C CA . GLN A 1 177 ? -8.391 -3.531 -22.609 1 91.38 177 GLN A CA 1
ATOM 1396 C C . GLN A 1 177 ? -9.414 -4.535 -23.141 1 91.38 177 GLN A C 1
ATOM 1398 O O . GLN A 1 177 ? -9.359 -5.719 -22.812 1 91.38 177 GLN A O 1
ATOM 1403 N N . PRO A 1 178 ? -10.344 -4.027 -23.922 1 91 178 PRO A N 1
ATOM 1404 C CA . PRO A 1 178 ? -11.352 -4.945 -24.469 1 91 178 PRO A CA 1
ATOM 1405 C C . PRO A 1 178 ? -10.773 -5.883 -25.516 1 91 178 PRO A C 1
ATOM 1407 O O . PRO A 1 178 ? -9.828 -5.52 -26.234 1 91 178 PRO A O 1
ATOM 1410 N N . THR A 1 179 ? -11.352 -7.012 -25.406 1 88.06 179 THR A N 1
ATOM 1411 C CA . THR A 1 179 ? -10.938 -7.996 -26.406 1 88.06 179 THR A CA 1
ATOM 1412 C C . THR A 1 179 ? -11.812 -7.914 -27.656 1 88.06 179 THR A C 1
ATOM 1414 O O . THR A 1 179 ? -13.023 -7.711 -27.547 1 88.06 179 THR A O 1
ATOM 1417 N N . GLY A 1 180 ? -11.242 -7.988 -28.766 1 86.12 180 GLY A N 1
ATOM 1418 C CA . GLY A 1 180 ? -12 -8.031 -30 1 86.12 180 GLY A CA 1
ATOM 1419 C C . GLY A 1 180 ? -12.281 -6.66 -30.578 1 86.12 180 GLY A C 1
ATOM 1420 O O . GLY A 1 180 ? -13.047 -6.527 -31.531 1 86.12 180 GLY A O 1
ATOM 1421 N N . VAL A 1 181 ? -11.867 -5.668 -29.984 1 88.31 181 VAL A N 1
ATOM 1422 C CA . VAL A 1 181 ? -12.047 -4.305 -30.469 1 88.31 181 VAL A CA 1
ATOM 1423 C C . VAL A 1 181 ? -10.703 -3.744 -30.938 1 88.31 181 VAL A C 1
ATOM 1425 O O . VAL A 1 181 ? -9.688 -3.908 -30.266 1 88.31 181 VAL A O 1
ATOM 1428 N N . PRO A 1 182 ? -10.688 -3.295 -32.094 1 87.94 182 PRO A N 1
ATOM 1429 C CA . PRO A 1 182 ? -9.438 -2.719 -32.594 1 87.94 182 PRO A CA 1
ATOM 1430 C C . PRO A 1 182 ? -8.938 -1.562 -31.734 1 87.94 182 PRO A C 1
ATOM 1432 O O . PRO A 1 182 ? -9.727 -0.702 -31.328 1 87.94 182 PRO A O 1
ATOM 1435 N N . PRO A 1 183 ? -7.637 -1.675 -31.469 1 87.5 183 PRO A N 1
ATOM 1436 C CA . PRO A 1 183 ? -7.074 -0.583 -30.672 1 87.5 183 PRO A CA 1
ATOM 1437 C C . PRO A 1 183 ? -7.094 0.755 -31.406 1 87.5 183 PRO A C 1
ATOM 1439 O O . PRO A 1 183 ? -7.047 0.788 -32.625 1 87.5 183 PRO A O 1
ATOM 1442 N N . GLY A 1 184 ? -7.266 1.917 -30.656 1 85.56 184 GLY A N 1
ATOM 1443 C CA . GLY A 1 184 ? -7.238 3.234 -31.266 1 85.56 184 GLY A CA 1
ATOM 1444 C C . GLY A 1 184 ? -8.227 4.203 -30.656 1 85.56 184 GLY A C 1
ATOM 1445 O O . GLY A 1 184 ? -8.766 3.941 -29.578 1 85.56 184 GLY A O 1
ATOM 1446 N N . PHE A 1 185 ? -8.328 5.336 -31.344 1 91.06 185 PHE A N 1
ATOM 1447 C CA . PHE A 1 185 ? -9.195 6.402 -30.844 1 91.06 185 PHE A CA 1
ATOM 1448 C C . PHE A 1 185 ? -10.633 6.188 -31.312 1 91.06 185 PHE A C 1
ATOM 1450 O O . PHE A 1 185 ? -11.141 6.941 -32.125 1 91.06 185 PHE A O 1
ATOM 1457 N N . ASN A 1 186 ? -11.25 5.195 -30.906 1 91.25 186 ASN A N 1
ATOM 1458 C CA . ASN A 1 186 ? -12.664 4.883 -31.125 1 91.25 186 ASN A CA 1
ATOM 1459 C C . ASN A 1 186 ? -13.391 4.664 -29.812 1 91.25 186 ASN A C 1
ATOM 1461 O O . ASN A 1 186 ? -12.773 4.332 -28.797 1 91.25 186 ASN A O 1
ATOM 1465 N N . TRP A 1 187 ? -14.656 4.934 -29.859 1 92.5 187 TRP A N 1
ATOM 1466 C CA . TRP A 1 187 ? -15.469 4.938 -28.656 1 92.5 187 TRP A CA 1
ATOM 1467 C C . TRP A 1 187 ? -15.484 3.559 -28 1 92.5 187 TRP A C 1
ATOM 1469 O O . TRP A 1 187 ? -15.438 3.445 -26.766 1 92.5 187 TRP A O 1
ATOM 1479 N N . ALA A 1 188 ? -15.586 2.578 -28.828 1 91.75 188 ALA A N 1
ATOM 1480 C CA . ALA A 1 188 ? -15.648 1.216 -28.297 1 91.75 188 ALA A CA 1
ATOM 1481 C C . ALA A 1 188 ? -14.375 0.866 -27.531 1 91.75 188 ALA A C 1
ATOM 1483 O O . ALA A 1 188 ? -14.43 0.251 -26.469 1 91.75 188 ALA A O 1
ATOM 1484 N N . TYR A 1 189 ? -13.25 1.198 -28.094 1 92.81 189 TYR A N 1
ATOM 1485 C CA . TYR A 1 189 ? -11.969 0.902 -27.469 1 92.81 189 TYR A CA 1
ATOM 1486 C C . TYR A 1 189 ? -11.766 1.741 -26.219 1 92.81 189 TYR A C 1
ATOM 1488 O O . TYR A 1 189 ? -11.375 1.217 -25.172 1 92.81 189 TYR A O 1
ATOM 1496 N N . ILE A 1 190 ? -12.109 2.967 -26.312 1 94.06 190 ILE A N 1
ATOM 1497 C CA . ILE A 1 190 ? -11.906 3.887 -25.188 1 94.06 190 ILE A CA 1
ATOM 1498 C C . ILE A 1 190 ? -12.836 3.516 -24.047 1 94.06 190 ILE A C 1
ATOM 1500 O O . ILE A 1 190 ? -12.414 3.477 -22.891 1 94.06 190 ILE A O 1
ATOM 1504 N N . SER A 1 191 ? -14.039 3.248 -24.344 1 94.38 191 SER A N 1
ATOM 1505 C CA . SER A 1 191 ? -14.992 2.836 -23.312 1 94.38 191 SER A CA 1
ATOM 1506 C C . SER A 1 191 ? -14.578 1.511 -22.688 1 94.38 191 SER A C 1
ATOM 1508 O O . SER A 1 191 ? -14.781 1.296 -21.484 1 94.38 191 SER A O 1
ATOM 1510 N N . GLY A 1 192 ? -14.016 0.665 -23.516 1 94.5 192 GLY A N 1
ATOM 1511 C CA . GLY A 1 192 ? -13.516 -0.604 -23.016 1 94.5 192 GLY A CA 1
ATOM 1512 C C . GLY A 1 192 ? -12.359 -0.447 -22.047 1 94.5 192 GLY A C 1
ATOM 1513 O O . GLY A 1 192 ? -12.281 -1.155 -21.047 1 94.5 192 GLY A O 1
ATOM 1514 N N . ILE A 1 193 ? -11.492 0.514 -22.359 1 94.81 193 ILE A N 1
ATOM 1515 C CA . ILE A 1 193 ? -10.352 0.788 -21.5 1 94.81 193 ILE A CA 1
ATOM 1516 C C . ILE A 1 193 ? -10.828 1.309 -20.141 1 94.81 193 ILE A C 1
ATOM 1518 O O . ILE A 1 193 ? -10.344 0.879 -19.094 1 94.81 193 ILE A O 1
ATOM 1522 N N . VAL A 1 194 ? -11.773 2.133 -20.172 1 95.62 194 VAL A N 1
ATOM 1523 C CA . VAL A 1 194 ? -12.32 2.721 -18.953 1 95.62 194 VAL A CA 1
ATOM 1524 C C . VAL A 1 194 ? -13.047 1.649 -18.156 1 95.62 194 VAL A C 1
ATOM 1526 O O . VAL A 1 194 ? -12.945 1.614 -16.922 1 95.62 194 VAL A O 1
ATOM 1529 N N . HIS A 1 195 ? -13.711 0.812 -18.859 1 95.56 195 HIS A N 1
ATOM 1530 C CA . HIS A 1 195 ? -14.453 -0.269 -18.219 1 95.56 195 HIS A CA 1
ATOM 1531 C C . HIS A 1 195 ? -13.523 -1.226 -17.484 1 95.56 195 HIS A C 1
ATOM 1533 O O . HIS A 1 195 ? -13.828 -1.671 -16.375 1 95.56 195 HIS A O 1
ATOM 1539 N N . HIS A 1 196 ? -12.406 -1.527 -18.047 1 95.56 196 HIS A N 1
ATOM 1540 C CA . HIS A 1 196 ? -11.422 -2.428 -17.453 1 95.56 196 HIS A CA 1
ATOM 1541 C C . HIS A 1 196 ? -10.695 -1.759 -16.297 1 95.56 196 HIS A C 1
ATOM 1543 O O . HIS A 1 196 ? -10.258 -2.434 -15.359 1 95.56 196 HIS A O 1
ATOM 1549 N N . ALA A 1 197 ? -10.625 -0.417 -16.344 1 96.19 197 ALA A N 1
ATOM 1550 C CA . ALA A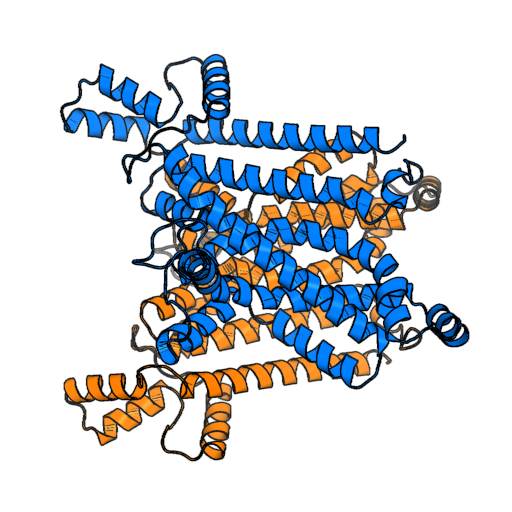 1 197 ? -9.906 0.325 -15.312 1 96.19 197 ALA A CA 1
ATOM 1551 C C . ALA A 1 197 ? -10.82 0.695 -14.156 1 96.19 197 ALA A C 1
ATOM 1553 O O . ALA A 1 197 ? -10.352 1.094 -13.086 1 96.19 197 ALA A O 1
ATOM 1554 N N . ALA A 1 198 ? -12.078 0.553 -14.305 1 96.56 198 ALA A N 1
ATOM 1555 C CA . ALA A 1 198 ? -13.062 1.063 -13.359 1 96.56 198 ALA A CA 1
ATOM 1556 C C . ALA A 1 198 ? -12.891 0.42 -11.984 1 96.56 198 ALA A C 1
ATOM 1558 O O . ALA A 1 198 ? -12.797 1.119 -10.969 1 96.56 198 ALA A O 1
ATOM 1559 N N . LEU A 1 199 ? -12.812 -0.89 -11.93 1 96.31 199 LEU A N 1
ATOM 1560 C CA . LEU A 1 199 ? -12.766 -1.568 -10.641 1 96.31 199 LEU A CA 1
ATOM 1561 C C . LEU A 1 199 ? -11.438 -1.301 -9.938 1 96.31 199 LEU A C 1
ATOM 1563 O O . LEU A 1 199 ? -11.406 -1.006 -8.742 1 96.31 199 LEU A O 1
ATOM 1567 N N . PRO A 1 200 ? -10.305 -1.404 -10.695 1 94.88 200 PRO A N 1
ATOM 1568 C CA . PRO A 1 200 ? -9.047 -1.016 -10.055 1 94.88 200 PRO A CA 1
ATOM 1569 C C . PRO A 1 200 ? -9.078 0.405 -9.5 1 94.88 200 PRO A C 1
ATOM 1571 O O . PRO A 1 200 ? -8.641 0.641 -8.367 1 94.88 200 PRO A O 1
ATOM 1574 N N . VAL A 1 201 ? -9.633 1.288 -10.219 1 95.06 201 VAL A N 1
ATOM 1575 C CA . VAL A 1 201 ? -9.695 2.686 -9.805 1 95.06 201 VAL A CA 1
ATOM 1576 C C . VAL A 1 201 ? -10.633 2.824 -8.602 1 95.06 201 VAL A C 1
ATOM 1578 O O . VAL A 1 201 ? -10.297 3.494 -7.625 1 95.06 201 VAL A O 1
ATOM 1581 N N . LEU A 1 202 ? -11.734 2.203 -8.648 1 94.31 202 LEU A N 1
ATOM 1582 C CA . LEU A 1 202 ? -12.727 2.287 -7.578 1 94.31 202 LEU A CA 1
ATOM 1583 C C . LEU A 1 202 ? -12.188 1.677 -6.289 1 94.31 202 LEU A C 1
ATOM 1585 O O . LEU A 1 202 ? -12.57 2.094 -5.195 1 94.31 202 LEU A O 1
ATOM 1589 N N . SER A 1 203 ? -11.32 0.705 -6.426 1 92.44 203 SER A N 1
ATOM 1590 C CA . SER A 1 203 ? -10.742 0.051 -5.254 1 92.44 203 SER A CA 1
ATOM 1591 C C . SER A 1 203 ? -9.922 1.033 -4.422 1 92.44 203 SER A C 1
ATOM 1593 O O . SER A 1 203 ? -9.789 0.863 -3.207 1 92.44 203 SER A O 1
ATOM 1595 N N . MET A 1 204 ? -9.461 2.07 -5.031 1 89.81 204 MET A N 1
ATOM 1596 C CA . MET A 1 204 ? -8.594 3.025 -4.336 1 89.81 204 MET A CA 1
ATOM 1597 C C . MET A 1 204 ? -9.414 4.18 -3.768 1 89.81 204 MET A C 1
ATOM 1599 O O . MET A 1 204 ? -8.859 5.102 -3.166 1 89.81 204 MET A O 1
ATOM 1603 N N . LEU A 1 205 ? -10.703 4.102 -3.912 1 88.81 205 LEU A N 1
ATOM 1604 C CA . LEU A 1 205 ? -11.578 5.141 -3.379 1 88.81 205 LEU A CA 1
ATOM 1605 C C . LEU A 1 205 ? -11.5 5.18 -1.855 1 88.81 205 LEU A C 1
ATOM 1607 O O . LEU A 1 205 ? -11.875 6.18 -1.239 1 88.81 205 LEU A O 1
ATOM 1611 N N . VAL A 1 206 ? -11.062 4.09 -1.285 1 86.62 206 VAL A N 1
ATOM 1612 C CA . VAL A 1 206 ? -10.953 4.031 0.168 1 86.62 206 VAL A CA 1
ATOM 1613 C C . VAL A 1 206 ? -10 5.121 0.656 1 86.62 206 VAL A C 1
ATOM 1615 O O . VAL A 1 206 ? -10.141 5.629 1.771 1 86.62 206 VAL A O 1
ATOM 1618 N N . ALA A 1 207 ? -9.07 5.48 -0.173 1 83.06 207 ALA A N 1
ATOM 1619 C CA . ALA A 1 207 ? -8.094 6.516 0.173 1 83.06 207 ALA A CA 1
ATOM 1620 C C . ALA A 1 207 ? -8.773 7.875 0.326 1 83.06 207 ALA A C 1
ATOM 1622 O O . ALA A 1 207 ? -8.211 8.789 0.932 1 83.06 207 ALA A O 1
ATOM 1623 N N . SER A 1 208 ? -9.945 8.023 -0.18 1 87.25 208 SER A N 1
ATOM 1624 C CA . SER A 1 208 ? -10.672 9.281 -0.063 1 87.25 208 SER A CA 1
ATOM 1625 C C . SER A 1 208 ? -11.07 9.562 1.384 1 87.25 208 SER A C 1
ATOM 1627 O O . SER A 1 208 ? -11.242 10.719 1.774 1 87.25 208 SER A O 1
ATOM 1629 N N . GLY A 1 209 ? -11.258 8.492 2.113 1 85.5 209 GLY A N 1
ATOM 1630 C CA . GLY A 1 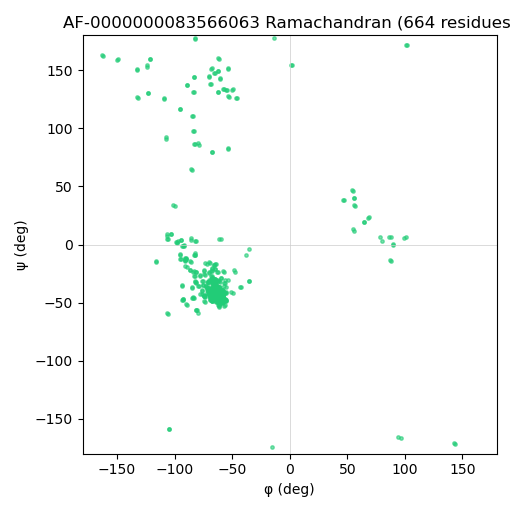209 ? -11.602 8.664 3.516 1 85.5 209 GLY A CA 1
ATOM 1631 C C . GLY A 1 209 ? -10.57 9.461 4.293 1 85.5 209 GLY A C 1
ATOM 1632 O O . GLY A 1 209 ? -10.891 10.492 4.879 1 85.5 209 GLY A O 1
ATOM 1633 N N . VAL A 1 210 ? -9.375 9.125 4.176 1 77.88 210 VAL A N 1
ATOM 1634 C CA . VAL A 1 210 ? -8.281 9.781 4.883 1 77.88 210 VAL A CA 1
ATOM 1635 C C . VAL A 1 210 ? -8.125 11.211 4.371 1 77.88 210 VAL A C 1
ATOM 1637 O O . VAL A 1 210 ? -7.922 12.141 5.16 1 77.88 210 VAL A O 1
ATOM 1640 N N . ALA A 1 211 ? -8.227 11.383 3.133 1 84.12 211 ALA A N 1
ATOM 1641 C CA . ALA A 1 211 ? -8.109 12.719 2.551 1 84.12 211 ALA A CA 1
ATOM 1642 C C . ALA A 1 211 ? -9.234 13.625 3.043 1 84.12 211 ALA A C 1
ATOM 1644 O O . ALA A 1 211 ? -9.016 14.812 3.295 1 84.12 211 ALA A O 1
ATOM 1645 N N . SER A 1 212 ? -10.359 13.039 3.162 1 88.44 212 SER A N 1
ATOM 1646 C CA . SER A 1 212 ? -11.508 13.828 3.617 1 88.44 212 SER A CA 1
ATOM 1647 C C . SER A 1 212 ? -11.32 14.289 5.059 1 88.44 212 SER A C 1
ATOM 1649 O O . SER A 1 212 ? -11.625 15.43 5.398 1 88.44 212 SER A O 1
ATOM 1651 N N . LEU A 1 213 ? -10.875 13.422 5.832 1 80.81 213 LEU A N 1
ATOM 1652 C CA . LEU A 1 213 ? -10.648 13.766 7.23 1 80.81 213 LEU A CA 1
ATOM 1653 C C . LEU A 1 213 ? -9.555 14.812 7.363 1 80.81 213 LEU A C 1
ATOM 1655 O O . LEU A 1 213 ? -9.648 15.719 8.195 1 80.81 213 LEU A O 1
ATOM 1659 N N . GLY A 1 214 ? -8.555 14.672 6.605 1 78.12 214 GLY A N 1
ATOM 1660 C CA . GLY A 1 214 ? -7.516 15.688 6.59 1 78.12 214 GLY A CA 1
ATOM 1661 C C . GLY A 1 214 ? -8.016 17.047 6.176 1 78.12 214 GLY A C 1
ATOM 1662 O O . GLY A 1 214 ? -7.699 18.062 6.816 1 78.12 214 GLY A O 1
ATOM 1663 N N . MET A 1 215 ? -8.766 16.984 5.152 1 82.75 215 MET A N 1
ATOM 1664 C CA . MET A 1 215 ? -9.32 18.25 4.664 1 82.75 215 MET A CA 1
ATOM 1665 C C . MET A 1 215 ? -10.266 18.859 5.695 1 82.75 215 MET A C 1
ATOM 1667 O O . MET A 1 215 ? -10.266 20.078 5.898 1 82.75 215 MET A O 1
ATOM 1671 N N . ARG A 1 216 ? -11.023 18.062 6.238 1 83.12 216 ARG A N 1
ATOM 1672 C CA . ARG A 1 216 ? -11.914 18.547 7.289 1 83.12 216 ARG A CA 1
ATOM 1673 C C . ARG A 1 216 ? -11.125 19.203 8.414 1 83.12 216 ARG A C 1
ATOM 1675 O O . ARG A 1 216 ? -11.461 20.312 8.844 1 83.12 216 ARG A O 1
ATOM 1682 N N . GLY A 1 217 ? -10.211 18.531 8.898 1 75.56 217 GLY A N 1
ATOM 1683 C CA . GLY A 1 217 ? -9.391 19.062 9.969 1 75.56 217 GLY A CA 1
ATOM 1684 C C . GLY A 1 217 ? -8.727 20.391 9.617 1 75.56 217 GLY A C 1
ATOM 1685 O O . GLY A 1 217 ? -8.75 21.328 10.414 1 75.56 217 GLY A O 1
ATOM 1686 N N . ASN A 1 218 ? -8.141 20.422 8.484 1 72.75 218 ASN A N 1
ATOM 1687 C CA . ASN A 1 218 ? -7.5 21.641 8.016 1 72.75 218 ASN A CA 1
ATOM 1688 C C . ASN A 1 218 ? -8.5 22.781 7.887 1 72.75 218 ASN A C 1
ATOM 1690 O O . ASN A 1 218 ? -8.195 23.922 8.234 1 72.75 218 ASN A O 1
ATOM 1694 N N . SER A 1 219 ? -9.594 22.469 7.367 1 78 219 SER A N 1
ATOM 1695 C CA . SER A 1 219 ? -10.617 23.484 7.137 1 78 219 SER A CA 1
ATOM 1696 C C . SER A 1 219 ? -11.133 24.047 8.453 1 78 219 SER A C 1
ATOM 1698 O O . SER A 1 219 ? -11.344 25.266 8.57 1 78 219 SER A O 1
ATOM 1700 N N . ILE A 1 220 ? -11.305 23.219 9.328 1 74.69 220 ILE A N 1
ATOM 1701 C CA . ILE A 1 220 ? -11.805 23.656 10.625 1 74.69 220 ILE A CA 1
ATOM 1702 C C . ILE A 1 220 ? -10.766 24.547 11.305 1 74.69 220 ILE A C 1
ATOM 1704 O O . ILE A 1 220 ? -11.109 25.531 11.961 1 74.69 220 ILE A O 1
ATOM 1708 N N . ARG A 1 221 ? -9.586 24.156 11.18 1 69.5 221 ARG A N 1
ATOM 1709 C CA . ARG A 1 221 ? -8.5 24.938 11.773 1 69.5 221 ARG A CA 1
ATOM 1710 C C . ARG A 1 221 ? -8.406 26.312 11.133 1 69.5 221 ARG A C 1
ATOM 1712 O O . ARG A 1 221 ? -8.133 27.312 11.82 1 69.5 221 ARG A O 1
ATOM 1719 N N . VAL A 1 222 ? -8.516 26.312 9.938 1 66.19 222 VAL A N 1
ATOM 1720 C CA . VAL A 1 222 ? -8.406 27.562 9.18 1 66.19 222 VAL A CA 1
ATOM 1721 C C . VAL A 1 222 ? -9.672 28.391 9.383 1 66.19 222 VAL A C 1
ATOM 1723 O O . VAL A 1 222 ? -9.602 29.625 9.477 1 66.19 222 VAL A O 1
ATOM 1726 N N . LEU A 1 223 ? -10.773 27.703 9.195 1 62.5 223 LEU A N 1
ATOM 1727 C CA . LEU A 1 223 ? -12.031 28.422 9.359 1 62.5 223 LEU A CA 1
ATOM 1728 C C . LEU A 1 223 ? -12.164 28.984 10.773 1 62.5 223 LEU A C 1
ATOM 1730 O O . LEU A 1 223 ? -12.875 29.953 11 1 62.5 223 LEU A O 1
ATOM 1734 N N . GLY A 1 224 ? -11.188 28.844 11.508 1 57.06 224 GLY A N 1
ATOM 1735 C CA . GLY A 1 224 ? -11.414 29.391 12.836 1 57.06 224 GLY A CA 1
ATOM 1736 C C . GLY A 1 224 ? -12.797 29.984 13.016 1 57.06 224 GLY A C 1
ATOM 1737 O O . GLY A 1 224 ? -13.547 30.141 12.047 1 57.06 224 GLY A O 1
ATOM 1738 N N . GLU A 1 225 ? -13.461 30.094 14.281 1 54.41 225 GLU A N 1
ATOM 1739 C CA . GLU A 1 225 ? -14.781 30.594 14.656 1 54.41 225 GLU A CA 1
ATOM 1740 C C . GLU A 1 225 ? -15.117 31.875 13.906 1 54.41 225 GLU A C 1
ATOM 1742 O O . GLU A 1 225 ? -16.266 32.062 13.477 1 54.41 225 GLU A O 1
ATOM 1747 N N . ASP A 1 226 ? -14.164 32.656 13.711 1 57.28 226 ASP A N 1
ATOM 1748 C CA . ASP A 1 226 ? -14.461 34.031 13.297 1 57.28 226 ASP A CA 1
ATOM 1749 C C . ASP A 1 226 ? -14.664 34.125 11.789 1 57.28 226 ASP A C 1
ATOM 1751 O O . ASP A 1 226 ? -15.414 34.969 11.305 1 57.28 226 ASP A O 1
ATOM 1755 N N . TYR A 1 227 ? -14.125 33.219 11.102 1 55.03 227 TYR A N 1
ATOM 1756 C CA . TYR A 1 227 ? -14.141 33.344 9.648 1 55.03 227 TYR A CA 1
ATOM 1757 C C . TYR A 1 227 ? -15.508 33 9.078 1 55.03 227 TYR A C 1
ATOM 1759 O O . TYR A 1 227 ? -16.016 33.688 8.203 1 55.03 227 TYR A O 1
ATOM 1767 N N . LEU A 1 228 ? -16.062 31.969 9.594 1 57.16 228 LEU A N 1
ATOM 1768 C CA . LEU A 1 228 ? -17.375 31.594 9.102 1 57.16 228 LEU A CA 1
ATOM 1769 C C . LEU A 1 228 ? -18.406 32.688 9.438 1 57.16 228 LEU A C 1
ATOM 1771 O O . LEU A 1 228 ? -19.281 32.969 8.633 1 57.16 228 LEU A O 1
ATOM 1775 N N . ARG A 1 229 ? -18.188 33.25 10.547 1 60.56 229 ARG A N 1
ATOM 1776 C CA . ARG A 1 229 ? -19.094 34.312 10.938 1 60.56 229 ARG A CA 1
ATOM 1777 C C . ARG A 1 229 ? -19.016 35.469 9.977 1 60.56 229 ARG A C 1
ATOM 1779 O O . ARG A 1 229 ? -20.031 36.031 9.562 1 60.56 229 ARG A O 1
ATOM 1786 N N . VAL A 1 230 ? -17.812 35.719 9.641 1 61 230 VAL A N 1
ATOM 1787 C CA . VAL A 1 230 ? -17.609 36.875 8.773 1 61 230 VAL A CA 1
ATOM 1788 C C . VAL A 1 230 ? -18.125 36.562 7.367 1 61 230 VAL A C 1
ATOM 1790 O O . VAL A 1 230 ? -18.719 37.406 6.711 1 61 230 VAL A O 1
ATOM 1793 N N . ALA A 1 231 ? -17.969 35.406 6.902 1 63.47 231 ALA A N 1
ATOM 1794 C CA . ALA A 1 231 ? -18.406 35.031 5.559 1 63.47 231 ALA A CA 1
ATOM 1795 C C . ALA A 1 231 ? -19.922 35 5.469 1 63.47 231 ALA A C 1
ATOM 1797 O O . ALA A 1 231 ? -20.5 35.406 4.461 1 63.47 231 ALA A O 1
ATOM 1798 N N . ARG A 1 232 ? -20.5 34.531 6.516 1 62.22 232 ARG A N 1
ATOM 1799 C CA . ARG A 1 232 ? -21.953 34.531 6.57 1 62.22 232 ARG A CA 1
ATOM 1800 C C . ARG A 1 232 ? -22.484 35.969 6.605 1 62.22 232 ARG A C 1
ATOM 1802 O O . ARG A 1 232 ? -23.516 36.281 5.98 1 62.22 232 ARG A O 1
ATOM 1809 N N . LEU A 1 233 ? -21.719 36.75 7.281 1 63.94 233 LEU A N 1
ATOM 1810 C CA . LEU A 1 233 ? -22.125 38.156 7.371 1 63.94 233 LEU A CA 1
ATOM 1811 C C . LEU A 1 233 ? -22.016 38.844 6.012 1 63.94 233 LEU A C 1
ATOM 1813 O O . LEU A 1 233 ? -22.766 39.781 5.727 1 63.94 233 LEU A O 1
ATOM 1817 N N . ARG A 1 234 ? -21.109 38.281 5.246 1 64.12 234 ARG A N 1
ATOM 1818 C CA . ARG A 1 234 ? -20.906 38.875 3.932 1 64.12 234 ARG A CA 1
ATOM 1819 C C . ARG A 1 234 ? -21.891 38.312 2.918 1 64.12 234 ARG A C 1
ATOM 1821 O O . ARG A 1 234 ? -21.875 38.656 1.743 1 64.12 234 ARG A O 1
ATOM 1828 N N . GLY A 1 235 ? -22.781 37.5 3.291 1 63.19 235 GLY A N 1
ATOM 1829 C CA . GLY A 1 235 ? -23.859 37 2.438 1 63.19 235 GLY A CA 1
ATOM 1830 C C . GLY A 1 235 ? -23.422 35.906 1.493 1 63.19 235 GLY A C 1
ATOM 1831 O O . GLY A 1 235 ? -24.078 35.656 0.476 1 63.19 235 GLY A O 1
ATOM 1832 N N . LEU A 1 236 ? -22.25 35.469 1.615 1 60.69 236 LEU A N 1
ATOM 1833 C CA . LEU A 1 236 ? -21.781 34.438 0.693 1 60.69 236 LEU A CA 1
ATOM 1834 C C . LEU A 1 236 ? -22.5 33.125 0.949 1 60.69 236 LEU A C 1
ATOM 1836 O O . LEU A 1 236 ? -22.859 32.812 2.09 1 60.69 236 LEU A O 1
ATOM 1840 N N . SER A 1 237 ? -22.844 32.531 -0.226 1 63.44 237 SER A N 1
ATOM 1841 C CA . SER A 1 237 ? -23.516 31.25 -0.108 1 63.44 237 SER A CA 1
ATOM 1842 C C . SER A 1 237 ? -22.625 30.219 0.571 1 63.44 237 SER A C 1
ATOM 1844 O O . SER A 1 237 ? -21.391 30.312 0.5 1 63.44 237 SER A O 1
ATOM 1846 N N . ASP A 1 238 ? -23.203 29.312 1.259 1 62.47 238 ASP A N 1
ATOM 1847 C CA . ASP A 1 238 ? -22.516 28.297 2.047 1 62.47 238 ASP A CA 1
ATOM 1848 C C . ASP A 1 238 ? -21.562 27.469 1.181 1 62.47 238 ASP A C 1
ATOM 1850 O O . ASP A 1 238 ? -20.469 27.125 1.618 1 62.47 238 ASP A O 1
ATOM 1854 N N . LEU A 1 239 ? -21.984 27.344 0.06 1 61.88 239 LEU A N 1
ATOM 1855 C CA . LEU A 1 239 ? -21.188 26.547 -0.856 1 61.88 239 LEU A CA 1
ATOM 1856 C C . LEU A 1 239 ? -19.969 27.328 -1.34 1 61.88 239 LEU A C 1
ATOM 1858 O O . LEU A 1 239 ? -18.875 26.781 -1.458 1 61.88 239 LEU A O 1
ATOM 1862 N N . THR A 1 240 ? -20.266 28.594 -1.58 1 62.97 240 THR A N 1
ATOM 1863 C CA . THR A 1 240 ? -19.172 29.438 -2.061 1 62.97 240 THR A CA 1
ATOM 1864 C C . THR A 1 240 ? -18.109 29.625 -0.982 1 62.97 240 THR A C 1
ATOM 1866 O O . THR A 1 240 ? -16.906 29.609 -1.275 1 62.97 240 THR A O 1
ATOM 1869 N N . ILE A 1 241 ? -18.562 29.781 0.19 1 62.16 241 ILE A N 1
ATOM 1870 C CA . ILE A 1 241 ? -17.625 29.938 1.303 1 62.16 241 ILE A CA 1
ATOM 1871 C C . ILE A 1 241 ? -16.797 28.672 1.476 1 62.16 241 ILE A C 1
ATOM 1873 O O . ILE A 1 241 ? -15.578 28.734 1.63 1 62.16 241 ILE A O 1
ATOM 1877 N N . SER A 1 242 ? -17.469 27.656 1.378 1 60.25 242 SER A N 1
ATOM 1878 C CA . SER A 1 242 ? -16.844 26.359 1.635 1 60.25 242 SER A CA 1
ATOM 1879 C C . SER A 1 242 ? -15.82 26.031 0.566 1 60.25 242 SER A C 1
ATOM 1881 O O . SER A 1 242 ? -14.719 25.562 0.882 1 60.25 242 SER A O 1
ATOM 1883 N N . THR A 1 243 ? -16.219 26.188 -0.61 1 60.25 243 THR A N 1
ATOM 1884 C CA . THR A 1 243 ? -15.391 25.672 -1.692 1 60.25 243 THR A CA 1
ATOM 1885 C C . THR A 1 243 ? -14.312 26.672 -2.074 1 60.25 243 THR A C 1
ATOM 1887 O O . THR A 1 243 ? -13.195 26.281 -2.434 1 60.25 243 THR A O 1
ATOM 1890 N N . GLN A 1 244 ? -14.633 27.828 -2.021 1 60.56 244 GLN A N 1
ATOM 1891 C CA . GLN A 1 244 ? -13.68 28.812 -2.531 1 60.56 244 GLN A CA 1
ATOM 1892 C C . GLN A 1 244 ? -12.781 29.344 -1.415 1 60.56 244 GLN A C 1
ATOM 1894 O O . GLN A 1 244 ? -11.562 29.422 -1.575 1 60.56 244 GLN A O 1
ATOM 1899 N N . TYR A 1 245 ? -13.445 29.703 -0.345 1 58.22 245 TYR A N 1
ATOM 1900 C CA . TYR A 1 245 ? -12.648 30.406 0.653 1 58.22 245 TYR A CA 1
ATOM 1901 C C . TYR A 1 245 ? -11.93 29.422 1.566 1 58.22 245 TYR A C 1
ATOM 1903 O O . TYR A 1 245 ? -10.727 29.547 1.801 1 58.22 245 TYR A O 1
ATOM 1911 N N . VAL A 1 246 ? -12.633 28.5 1.992 1 60.81 246 VAL A N 1
ATOM 1912 C CA . VAL A 1 246 ? -12.086 27.547 2.953 1 60.81 246 VAL A CA 1
ATOM 1913 C C . VAL A 1 246 ? -11.211 26.531 2.227 1 60.81 246 VAL A C 1
ATOM 1915 O O . VAL A 1 246 ? -10.102 26.219 2.672 1 60.81 246 VAL A O 1
ATOM 1918 N N . ALA A 1 247 ? -11.672 26.266 1.112 1 62.94 247 ALA A N 1
ATOM 1919 C CA . ALA A 1 247 ? -10.992 25.188 0.395 1 62.94 247 ALA A CA 1
ATOM 1920 C C . ALA A 1 247 ? -9.633 25.656 -0.116 1 62.94 247 ALA A C 1
ATOM 1922 O O . ALA A 1 247 ? -8.648 24.906 -0.041 1 62.94 247 ALA A O 1
ATOM 1923 N N . ARG A 1 248 ? -9.625 26.859 -0.482 1 63.66 248 ARG A N 1
ATOM 1924 C CA . ARG A 1 248 ? -8.375 27.328 -1.072 1 63.66 248 ARG A CA 1
ATOM 1925 C C . ARG A 1 248 ? -7.262 27.375 -0.032 1 63.66 248 ARG A C 1
ATOM 1927 O O . ARG A 1 248 ? -6.117 27.031 -0.326 1 63.66 248 ARG A O 1
ATOM 1934 N N . ASN A 1 249 ? -7.617 27.828 1.159 1 62.28 249 ASN A N 1
ATOM 1935 C CA . ASN A 1 249 ? -6.586 27.938 2.186 1 62.28 249 ASN A CA 1
ATOM 1936 C C . ASN A 1 249 ? -6.336 26.594 2.869 1 62.28 249 ASN A C 1
ATOM 1938 O O . ASN A 1 249 ? -5.207 26.281 3.262 1 62.28 249 ASN A O 1
ATOM 1942 N N . ALA A 1 250 ? -7.391 25.922 2.902 1 68.31 250 ALA A N 1
ATOM 1943 C CA . ALA A 1 250 ? -7.293 24.656 3.627 1 68.31 250 ALA A CA 1
ATOM 1944 C C . ALA A 1 250 ? -6.703 23.562 2.74 1 68.31 250 ALA A C 1
ATOM 1946 O O . ALA A 1 250 ? -6.27 22.516 3.236 1 68.31 250 ALA A O 1
ATOM 1947 N N . VAL A 1 251 ? -6.59 23.922 1.476 1 73.38 251 VAL A N 1
ATOM 1948 C CA . VAL A 1 251 ? -6.141 22.906 0.528 1 73.38 251 VAL A CA 1
ATOM 1949 C C . VAL A 1 251 ? -4.613 22.875 0.49 1 73.38 251 VAL A C 1
ATOM 1951 O O . VAL A 1 251 ? -4.016 21.875 0.075 1 73.38 251 VAL A O 1
ATOM 1954 N N . LEU A 1 252 ? -3.939 23.859 1.017 1 67.56 252 LEU A N 1
ATOM 1955 C CA . LEU A 1 252 ? -2.49 23.953 0.895 1 67.56 252 LEU A CA 1
ATOM 1956 C C . LEU A 1 252 ? -1.799 22.812 1.631 1 67.56 252 LEU A C 1
ATOM 1958 O O . LEU A 1 252 ? -0.955 22.125 1.059 1 67.56 252 LEU A O 1
ATOM 1962 N N . PRO A 1 253 ? -2.275 22.562 2.82 1 64.25 253 PRO A N 1
ATOM 1963 C CA . PRO A 1 253 ? -1.67 21.406 3.496 1 64.25 253 PRO A CA 1
ATOM 1964 C C . PRO A 1 253 ? -2.004 20.078 2.818 1 64.25 253 PRO A C 1
ATOM 1966 O O . PRO A 1 253 ? -1.272 19.094 2.979 1 64.25 253 PRO A O 1
ATOM 1969 N N . MET A 1 254 ? -3.068 20.172 2.059 1 74.62 254 MET A N 1
ATOM 1970 C CA . MET A 1 254 ? -3.498 18.953 1.381 1 74.62 254 MET A CA 1
ATOM 1971 C C . MET A 1 254 ? -2.559 18.609 0.23 1 74.62 254 MET A C 1
ATOM 1973 O O . MET A 1 254 ? -2.521 17.469 -0.226 1 74.62 254 MET A O 1
ATOM 1977 N N . TYR A 1 255 ? -1.821 19.562 -0.109 1 71.44 255 TYR A N 1
ATOM 1978 C CA . TYR A 1 255 ? -0.894 19.328 -1.209 1 71.44 255 TYR A CA 1
ATOM 1979 C C . TYR A 1 255 ? 0.208 18.359 -0.792 1 71.44 255 TYR A C 1
ATOM 1981 O O . TYR A 1 255 ? 0.598 17.484 -1.564 1 71.44 255 TYR A O 1
ATOM 1989 N N . THR A 1 256 ? 0.741 18.594 0.382 1 66.38 256 THR A N 1
ATOM 1990 C CA . THR A 1 256 ? 1.737 17.656 0.898 1 66.38 256 THR A CA 1
ATOM 1991 C C . THR A 1 256 ? 1.166 16.25 0.98 1 66.38 256 THR A C 1
ATOM 1993 O O . THR A 1 256 ? 1.83 15.281 0.6 1 66.38 256 THR A O 1
ATOM 1996 N N . ALA A 1 257 ? -0.033 16.266 1.408 1 72.31 257 ALA A N 1
ATOM 1997 C CA . ALA A 1 257 ? -0.695 14.969 1.485 1 72.31 257 ALA A CA 1
ATOM 1998 C C . ALA A 1 257 ? -0.848 14.352 0.099 1 72.31 257 ALA A C 1
ATOM 2000 O O . ALA A 1 257 ? -0.745 13.133 -0.058 1 72.31 257 ALA A O 1
ATOM 2001 N N . PHE A 1 258 ? -1.09 15.203 -0.854 1 79.75 258 PHE A N 1
ATOM 2002 C CA . PHE A 1 258 ? -1.206 14.742 -2.234 1 79.75 258 PHE A CA 1
ATOM 2003 C C . PHE A 1 258 ? 0.11 14.148 -2.719 1 79.75 258 PHE A C 1
ATOM 2005 O O . PHE A 1 258 ? 0.121 13.094 -3.355 1 79.75 258 PHE A O 1
ATOM 2012 N N . LEU A 1 259 ? 1.16 14.773 -2.449 1 71.88 259 LEU A N 1
ATOM 2013 C CA . LEU A 1 259 ? 2.479 14.305 -2.854 1 71.88 259 LEU A CA 1
ATOM 2014 C C . LEU A 1 259 ? 2.801 12.961 -2.199 1 71.88 259 LEU A C 1
ATOM 2016 O O . LEU A 1 259 ? 3.318 12.055 -2.855 1 71.88 259 LEU A O 1
ATOM 2020 N N . ILE A 1 260 ? 2.512 12.867 -0.999 1 69.88 260 ILE A N 1
ATOM 2021 C CA . ILE A 1 260 ? 2.727 11.617 -0.267 1 69.88 260 ILE A CA 1
ATOM 2022 C C . ILE A 1 260 ? 1.874 10.508 -0.877 1 69.88 260 ILE A C 1
ATOM 2024 O O . ILE A 1 260 ? 2.34 9.383 -1.039 1 69.88 260 ILE A O 1
ATOM 2028 N N . SER A 1 261 ? 0.694 10.859 -1.262 1 80 261 SER A N 1
ATOM 2029 C CA . SER A 1 261 ? -0.224 9.883 -1.838 1 80 261 SER A CA 1
ATOM 2030 C C . SER A 1 261 ? 0.31 9.328 -3.156 1 80 261 SER A C 1
ATOM 2032 O O . SER A 1 261 ? 0.078 8.164 -3.488 1 80 261 SER A O 1
ATOM 2034 N N . ILE A 1 262 ? 1.032 10.133 -3.848 1 80.31 262 ILE A N 1
ATOM 2035 C CA . ILE A 1 262 ? 1.617 9.68 -5.105 1 80.31 262 ILE A CA 1
ATOM 2036 C C . ILE A 1 262 ? 2.57 8.516 -4.844 1 80.31 262 ILE A C 1
ATOM 2038 O O . ILE A 1 262 ? 2.469 7.465 -5.48 1 80.31 262 ILE A O 1
ATOM 2042 N N . GLY A 1 263 ? 3.463 8.672 -3.977 1 73.88 263 GLY A N 1
ATOM 2043 C CA . GLY A 1 263 ? 4.398 7.609 -3.629 1 73.88 263 GLY A CA 1
ATOM 2044 C C . GLY A 1 263 ? 3.713 6.352 -3.125 1 73.88 263 GLY A C 1
ATOM 2045 O O . GLY A 1 263 ? 4.082 5.242 -3.508 1 73.88 263 GLY A O 1
ATOM 2046 N N . GLU A 1 264 ? 2.754 6.52 -2.334 1 73.06 264 GLU A N 1
ATOM 2047 C CA . GLU A 1 264 ? 2.043 5.402 -1.724 1 73.06 264 GLU A CA 1
ATOM 2048 C C . GLU A 1 264 ? 1.242 4.625 -2.764 1 73.06 264 GLU A C 1
ATOM 2050 O O . GLU A 1 264 ? 1.112 3.4 -2.668 1 73.06 264 GLU A O 1
ATOM 2055 N N . MET A 1 265 ? 0.704 5.316 -3.641 1 78.56 265 MET A N 1
ATOM 2056 C CA . MET A 1 265 ? -0.152 4.652 -4.621 1 78.56 265 MET A CA 1
ATOM 2057 C C . MET A 1 265 ? 0.664 3.73 -5.52 1 78.56 265 MET A C 1
ATOM 2059 O O . MET A 1 265 ? 0.189 2.666 -5.918 1 78.56 265 MET A O 1
ATOM 2063 N N . PHE A 1 266 ? 1.859 4.125 -5.801 1 79.19 266 PHE A N 1
ATOM 2064 C CA . PHE A 1 266 ? 2.707 3.223 -6.57 1 79.19 266 PHE A CA 1
ATOM 2065 C C . PHE A 1 266 ? 2.986 1.944 -5.785 1 79.19 266 PHE A C 1
ATOM 2067 O O . PHE A 1 266 ? 3.123 0.869 -6.371 1 79.19 266 PHE A O 1
ATOM 2074 N N . GLY A 1 267 ? 3.045 2.055 -4.539 1 75.12 267 GLY A N 1
ATOM 2075 C CA . GLY A 1 267 ? 3.238 0.893 -3.686 1 75.12 267 GLY A CA 1
ATOM 2076 C C . GLY A 1 267 ? 2.07 -0.074 -3.721 1 75.12 267 GLY A C 1
ATOM 2077 O O . GLY A 1 267 ? 2.258 -1.288 -3.615 1 75.12 267 GLY A O 1
ATOM 2078 N N . GLY A 1 268 ? 0.924 0.488 -3.902 1 77.19 268 GLY A N 1
ATOM 2079 C CA . GLY A 1 268 ? -0.282 -0.325 -3.889 1 77.19 268 GLY A CA 1
ATOM 2080 C C . GLY A 1 268 ? -0.662 -0.853 -5.258 1 77.19 268 GLY A C 1
ATOM 2081 O O . GLY A 1 268 ? -1.453 -1.791 -5.371 1 77.19 268 GLY A O 1
ATOM 2082 N N . SER A 1 269 ? -0.036 -0.34 -6.234 1 86.38 269 SER A N 1
ATOM 2083 C CA . SER A 1 269 ? -0.45 -0.669 -7.594 1 86.38 269 SER A CA 1
ATOM 2084 C C . SER A 1 269 ? -0.206 -2.143 -7.902 1 86.38 269 SER A C 1
ATOM 2086 O O . SER A 1 269 ? -0.979 -2.764 -8.641 1 86.38 269 SER A O 1
ATOM 2088 N N . VAL A 1 270 ? 0.783 -2.641 -7.344 1 87.88 270 VAL A N 1
ATOM 2089 C CA . VAL A 1 270 ? 1.182 -4.008 -7.66 1 87.88 270 VAL A CA 1
ATOM 2090 C C . VAL A 1 270 ? 0.069 -4.977 -7.262 1 87.88 270 VAL A C 1
ATOM 2092 O O . VAL A 1 270 ? -0.234 -5.918 -7.996 1 87.88 270 VAL A O 1
ATOM 2095 N N . VAL A 1 271 ? -0.559 -4.754 -6.168 1 86.44 271 VAL A N 1
ATOM 2096 C CA . VAL A 1 271 ? -1.622 -5.637 -5.695 1 86.44 271 VAL A CA 1
ATOM 2097 C C . VAL A 1 271 ? -2.838 -5.512 -6.609 1 86.44 271 VAL A C 1
ATOM 2099 O O . VAL A 1 271 ? -3.451 -6.52 -6.977 1 86.44 271 VAL A O 1
ATOM 2102 N N . LEU A 1 272 ? -3.145 -4.336 -6.98 1 90.62 272 LEU A N 1
ATOM 2103 C CA . LEU A 1 272 ? -4.281 -4.117 -7.867 1 90.62 272 LEU A CA 1
ATOM 2104 C C . LEU A 1 272 ? -4.059 -4.793 -9.211 1 90.62 272 LEU A C 1
ATOM 2106 O O . LEU A 1 272 ? -4.973 -5.41 -9.766 1 90.62 272 LEU A O 1
ATOM 2110 N N . GLU A 1 273 ? -2.865 -4.656 -9.656 1 93.12 273 GLU A N 1
ATOM 2111 C CA . GLU A 1 273 ? -2.535 -5.234 -10.961 1 93.12 273 GLU A CA 1
ATOM 2112 C C . GLU A 1 273 ? -2.586 -6.758 -10.914 1 93.12 273 GLU A C 1
ATOM 2114 O O . GLU A 1 273 ? -2.953 -7.406 -11.898 1 93.12 273 GLU A O 1
ATOM 2119 N N . GLN A 1 274 ? -2.27 -7.293 -9.781 1 87.5 274 GLN A N 1
ATOM 2120 C CA . GLN A 1 274 ? -2.357 -8.742 -9.617 1 87.5 274 GLN A CA 1
ATOM 2121 C C . GLN A 1 274 ? -3.809 -9.195 -9.492 1 87.5 274 GLN A C 1
ATOM 2123 O O . GLN A 1 274 ? -4.223 -10.164 -10.133 1 87.5 274 GLN A O 1
ATOM 2128 N N . VAL A 1 275 ? -4.566 -8.5 -8.719 1 88.44 275 VAL A N 1
ATOM 2129 C CA . VAL A 1 275 ? -5.941 -8.891 -8.422 1 88.44 275 VAL A CA 1
ATOM 2130 C C . VAL A 1 275 ? -6.777 -8.836 -9.695 1 88.44 275 VAL A C 1
ATOM 2132 O O . VAL A 1 275 ? -7.582 -9.734 -9.961 1 88.44 275 VAL A O 1
ATOM 2135 N N . PHE A 1 276 ? -6.578 -7.863 -10.516 1 93.75 276 PHE A N 1
ATOM 2136 C CA . PHE A 1 276 ? -7.414 -7.652 -11.688 1 93.75 276 PHE A CA 1
ATOM 2137 C C . PHE A 1 276 ? -6.699 -8.117 -12.953 1 93.75 276 PHE A C 1
ATOM 2139 O O . PHE A 1 276 ? -7.16 -7.852 -14.07 1 93.75 276 PHE A O 1
ATOM 2146 N N . SER A 1 277 ? -5.523 -8.812 -12.773 1 92.38 277 SER A N 1
ATOM 2147 C CA . SER A 1 277 ? -4.699 -9.203 -13.914 1 92.38 277 SER A CA 1
ATOM 2148 C C . SER A 1 277 ? -4.508 -8.047 -14.891 1 92.38 277 SER A C 1
ATOM 2150 O O . SER A 1 277 ? -4.715 -8.203 -16.094 1 92.38 277 SER A O 1
ATOM 2152 N N . TYR A 1 278 ? -4.375 -6.957 -14.305 1 94.88 278 TYR A N 1
ATOM 2153 C CA . TYR A 1 278 ? -4.09 -5.715 -15.016 1 94.88 278 TYR A CA 1
ATOM 2154 C C . TYR A 1 278 ? -2.6 -5.582 -15.305 1 94.88 278 TYR A C 1
ATOM 2156 O O . TYR A 1 278 ? -1.878 -4.906 -14.562 1 94.88 278 TYR A O 1
ATOM 2164 N N . ARG A 1 279 ? -2.131 -6.105 -16.359 1 95.06 279 ARG A N 1
ATOM 2165 C CA . ARG A 1 279 ? -0.709 -6.305 -16.625 1 95.06 279 ARG A CA 1
ATOM 2166 C C . ARG A 1 279 ? 0.006 -4.973 -16.812 1 95.06 279 ARG A C 1
ATOM 2168 O O . ARG A 1 279 ? 0.316 -4.582 -17.938 1 95.06 279 ARG A O 1
ATOM 2175 N N . GLY A 1 280 ? 0.309 -4.332 -15.789 1 95.94 280 GLY A N 1
ATOM 2176 C CA . GLY A 1 280 ? 1.104 -3.117 -15.734 1 95.94 280 GLY A CA 1
ATOM 2177 C C . GLY A 1 280 ? 2.512 -3.348 -15.219 1 95.94 280 GLY A C 1
ATOM 2178 O O . GLY A 1 280 ? 3.049 -4.453 -15.336 1 95.94 280 GLY A O 1
ATOM 2179 N N . LEU A 1 281 ? 3.162 -2.328 -14.734 1 94.94 281 LEU A N 1
ATOM 2180 C CA . LEU A 1 281 ? 4.547 -2.383 -14.281 1 94.94 281 LEU A CA 1
ATOM 2181 C C . LEU A 1 281 ? 4.684 -3.297 -13.07 1 94.94 281 LEU A C 1
ATOM 2183 O O . LEU A 1 281 ? 5.613 -4.105 -13 1 94.94 281 LEU A O 1
ATOM 2187 N N . GLY A 1 282 ? 3.805 -3.123 -12.164 1 91.88 282 GLY A N 1
ATOM 2188 C CA . GLY A 1 282 ? 3.857 -3.926 -10.945 1 91.88 282 GLY A CA 1
ATOM 2189 C C . GLY A 1 282 ? 3.646 -5.406 -11.203 1 91.88 282 GLY A C 1
ATOM 2190 O O . GLY A 1 282 ? 4.293 -6.25 -10.578 1 91.88 282 GLY A O 1
ATOM 2191 N N . TRP A 1 283 ? 2.754 -5.719 -12.055 1 92.81 283 TRP A N 1
ATOM 2192 C CA . TRP A 1 283 ? 2.5 -7.109 -12.422 1 92.81 283 TRP A CA 1
ATOM 2193 C C . TRP A 1 283 ? 3.752 -7.758 -13.008 1 92.81 283 TRP A C 1
ATOM 2195 O O . TRP A 1 283 ? 4.133 -8.859 -12.602 1 92.81 283 TRP A O 1
ATOM 2205 N N . TYR A 1 284 ? 4.379 -7.062 -13.891 1 93.69 284 TYR A N 1
ATOM 2206 C CA . TYR A 1 284 ? 5.566 -7.609 -14.539 1 93.69 284 TYR A CA 1
ATOM 2207 C C . TYR A 1 284 ? 6.734 -7.68 -13.562 1 93.69 284 TYR A C 1
ATOM 2209 O O . TYR A 1 284 ? 7.574 -8.578 -13.656 1 93.69 284 TYR A O 1
ATOM 2217 N N . MET A 1 285 ? 6.781 -6.75 -12.641 1 90.94 285 MET A N 1
ATOM 2218 C CA . MET A 1 285 ? 7.824 -6.805 -11.617 1 90.94 285 MET A CA 1
ATOM 2219 C C . MET A 1 285 ? 7.711 -8.078 -10.797 1 90.94 285 MET A C 1
ATOM 2221 O O . MET A 1 285 ? 8.711 -8.766 -10.562 1 90.94 285 MET A O 1
ATOM 2225 N N . LEU A 1 286 ? 6.551 -8.391 -10.375 1 86.5 286 LEU A N 1
ATOM 2226 C CA . LEU A 1 286 ? 6.34 -9.602 -9.594 1 86.5 286 LEU A CA 1
ATOM 2227 C C . LEU A 1 286 ? 6.594 -10.844 -10.438 1 86.5 286 LEU A C 1
ATOM 2229 O O . LEU A 1 286 ? 7.191 -11.812 -9.961 1 86.5 286 LEU A O 1
ATOM 2233 N N . SER A 1 287 ? 6.105 -10.781 -11.641 1 87.5 287 SER A N 1
ATOM 2234 C CA . SER A 1 287 ? 6.344 -11.898 -12.547 1 87.5 287 SER A CA 1
ATOM 2235 C C . SER A 1 287 ? 7.836 -12.141 -12.75 1 87.5 287 SER A C 1
ATOM 2237 O O . SER A 1 287 ? 8.289 -13.281 -12.758 1 87.5 287 SER A O 1
ATOM 2239 N N . ALA A 1 288 ? 8.547 -11.078 -12.953 1 88.62 288 ALA A N 1
ATOM 2240 C CA . ALA A 1 288 ? 9.984 -11.164 -13.164 1 88.62 288 ALA A CA 1
ATOM 2241 C C . ALA A 1 288 ? 10.68 -11.781 -11.945 1 88.62 288 ALA A C 1
ATOM 2243 O O . ALA A 1 288 ? 11.648 -12.523 -12.094 1 88.62 288 ALA A O 1
ATOM 2244 N N . THR A 1 289 ? 10.242 -11.5 -10.859 1 79.69 289 THR A N 1
ATOM 2245 C CA . THR A 1 289 ? 10.828 -12.023 -9.633 1 79.69 289 THR A CA 1
ATOM 2246 C C . THR A 1 289 ? 10.578 -13.523 -9.508 1 79.69 289 THR A C 1
ATOM 2248 O O . THR A 1 289 ? 11.484 -14.289 -9.172 1 79.69 289 THR A O 1
ATOM 2251 N N . TYR A 1 290 ? 9.359 -13.891 -9.812 1 78.06 290 TYR A N 1
ATOM 2252 C CA . TYR A 1 290 ? 9 -15.305 -9.727 1 78.06 290 TYR A CA 1
ATOM 2253 C C . TYR A 1 290 ? 9.766 -16.125 -10.758 1 78.06 290 TYR A C 1
ATOM 2255 O O . TYR A 1 290 ? 10.133 -17.266 -10.492 1 78.06 290 TYR A O 1
ATOM 2263 N N . GLN A 1 291 ? 10 -15.461 -11.867 1 80.06 291 GLN A N 1
ATOM 2264 C CA . GLN A 1 291 ? 10.68 -16.156 -12.961 1 80.06 291 GLN A CA 1
ATOM 2265 C C . GLN A 1 291 ? 12.188 -15.938 -12.898 1 80.06 291 GLN A C 1
ATOM 2267 O O . GLN A 1 291 ? 12.922 -16.406 -13.766 1 80.06 291 GLN A O 1
ATOM 2272 N N . ARG A 1 292 ? 12.586 -15.211 -11.969 1 77.5 292 ARG A N 1
ATOM 2273 C CA . ARG A 1 292 ? 14 -14.875 -11.805 1 77.5 292 ARG A CA 1
ATOM 2274 C C . ARG A 1 292 ? 14.555 -14.227 -13.07 1 77.5 292 ARG A C 1
ATOM 2276 O O . ARG A 1 292 ? 15.633 -14.602 -13.547 1 77.5 292 ARG A O 1
ATOM 2283 N N . ASP A 1 293 ? 13.734 -13.484 -13.727 1 83.69 293 ASP A N 1
ATOM 2284 C CA . ASP A 1 293 ? 14.117 -12.672 -14.875 1 83.69 293 ASP A CA 1
ATOM 2285 C C . ASP A 1 293 ? 14.789 -11.375 -14.43 1 83.69 293 ASP A C 1
ATOM 2287 O O . ASP A 1 293 ? 14.156 -10.32 -14.398 1 83.69 293 ASP A O 1
ATOM 2291 N N . TYR A 1 294 ? 16.016 -11.445 -14.25 1 79.62 294 TYR A N 1
ATOM 2292 C CA . TYR A 1 294 ? 16.75 -10.383 -13.578 1 79.62 294 TYR A CA 1
ATOM 2293 C C . TYR A 1 294 ? 16.766 -9.109 -14.422 1 79.62 294 TYR A C 1
ATOM 2295 O O . TYR A 1 294 ? 16.516 -8.016 -13.914 1 79.62 294 TYR A O 1
ATOM 2303 N N . PRO A 1 295 ? 17.031 -9.234 -15.719 1 83.69 295 PRO A N 1
ATOM 2304 C CA . PRO A 1 295 ? 17 -8 -16.516 1 83.69 295 PRO A CA 1
ATOM 2305 C C . PRO A 1 295 ? 15.656 -7.285 -16.453 1 83.69 295 PRO A C 1
ATOM 2307 O O . PRO A 1 295 ? 15.609 -6.059 -16.359 1 83.69 295 PRO A O 1
ATOM 2310 N N . LEU A 1 296 ? 14.633 -8.062 -16.531 1 88.62 296 LEU A N 1
ATOM 2311 C CA . LEU A 1 296 ? 13.305 -7.469 -16.453 1 88.62 296 LEU A CA 1
ATOM 2312 C C . LEU A 1 296 ? 13.055 -6.863 -15.078 1 88.62 296 LEU A C 1
ATOM 2314 O O . LEU A 1 296 ? 12.453 -5.793 -14.969 1 88.62 296 LEU A O 1
ATOM 2318 N N . MET A 1 297 ? 13.508 -7.52 -14.078 1 86.38 297 MET A N 1
ATOM 2319 C CA . MET A 1 297 ? 13.359 -7.023 -12.719 1 86.38 297 MET A CA 1
ATOM 2320 C C . MET A 1 297 ? 14.047 -5.676 -12.547 1 86.38 297 MET A C 1
ATOM 2322 O O . MET A 1 297 ? 13.469 -4.742 -11.992 1 86.38 297 MET A O 1
ATOM 2326 N N . MET A 1 298 ? 15.211 -5.648 -13.047 1 84.38 298 MET A N 1
ATOM 2327 C CA . MET A 1 298 ? 15.992 -4.422 -12.898 1 84.38 298 MET A CA 1
ATOM 2328 C C . MET A 1 298 ? 15.406 -3.295 -13.742 1 84.38 298 MET A C 1
ATOM 2330 O O . MET A 1 298 ? 15.391 -2.139 -13.312 1 84.38 298 MET A O 1
ATOM 2334 N N . GLY A 1 299 ? 15.047 -3.664 -14.867 1 89.12 299 GLY A N 1
ATOM 2335 C CA . GLY A 1 299 ? 14.375 -2.678 -15.703 1 89.12 299 GLY A CA 1
ATOM 2336 C C . GLY A 1 299 ? 13.117 -2.111 -15.062 1 89.12 299 GLY A C 1
ATOM 2337 O O . GLY A 1 299 ? 12.906 -0.898 -15.07 1 89.12 299 GLY A O 1
ATOM 2338 N N . MET A 1 300 ? 12.305 -2.998 -14.508 1 90.75 300 MET A N 1
ATOM 2339 C CA . MET A 1 300 ? 11.07 -2.576 -13.859 1 90.75 300 MET A CA 1
ATOM 2340 C C . MET A 1 300 ? 11.367 -1.714 -12.633 1 90.75 300 MET A C 1
ATOM 2342 O O . MET A 1 300 ? 10.695 -0.709 -12.398 1 90.75 300 MET A O 1
ATOM 2346 N N . PHE A 1 301 ? 12.32 -2.115 -11.859 1 86.12 301 PHE A N 1
ATOM 2347 C CA . PHE A 1 301 ? 12.742 -1.339 -10.695 1 86.12 301 PHE A CA 1
ATOM 2348 C C . PHE A 1 301 ? 13.125 0.08 -11.109 1 86.12 301 PHE A C 1
ATOM 2350 O O . PHE A 1 301 ? 12.672 1.05 -10.492 1 86.12 301 PHE A O 1
ATOM 2357 N N . THR A 1 302 ? 13.906 0.13 -12.102 1 87.38 302 THR A N 1
ATOM 2358 C CA . THR A 1 302 ? 14.406 1.413 -12.57 1 87.38 302 THR A CA 1
ATOM 2359 C C . THR A 1 302 ? 13.266 2.301 -13.055 1 87.38 302 THR A C 1
ATOM 2361 O O . THR A 1 302 ? 13.141 3.451 -12.625 1 87.38 302 THR A O 1
ATOM 2364 N N . VAL A 1 303 ? 12.461 1.801 -13.836 1 91.31 303 VAL A N 1
ATOM 2365 C CA . VAL A 1 303 ? 11.414 2.6 -14.469 1 91.31 303 VAL A CA 1
ATOM 2366 C C . VAL A 1 303 ? 10.367 2.986 -13.43 1 91.31 303 VAL A C 1
ATOM 2368 O O . VAL A 1 303 ? 9.836 4.102 -13.453 1 91.31 303 VAL A O 1
ATOM 2371 N N . ILE A 1 304 ? 10.039 2.096 -12.539 1 90.38 304 ILE A N 1
ATOM 2372 C CA . ILE A 1 304 ? 9.078 2.408 -11.492 1 90.38 304 ILE A CA 1
ATOM 2373 C C . ILE A 1 304 ? 9.602 3.553 -10.633 1 90.38 304 ILE A C 1
ATOM 2375 O O . ILE A 1 304 ? 8.883 4.512 -10.344 1 90.38 304 ILE A O 1
ATOM 2379 N N . THR A 1 305 ? 10.789 3.449 -10.234 1 85.62 305 THR A N 1
ATOM 2380 C CA . THR A 1 305 ? 11.383 4.488 -9.398 1 85.62 305 THR A CA 1
ATOM 2381 C C . THR A 1 305 ? 11.438 5.816 -10.141 1 85.62 305 THR A C 1
ATOM 2383 O O . THR A 1 305 ? 11.125 6.867 -9.57 1 85.62 305 THR A O 1
ATOM 2386 N N . ILE A 1 306 ? 11.812 5.758 -11.359 1 8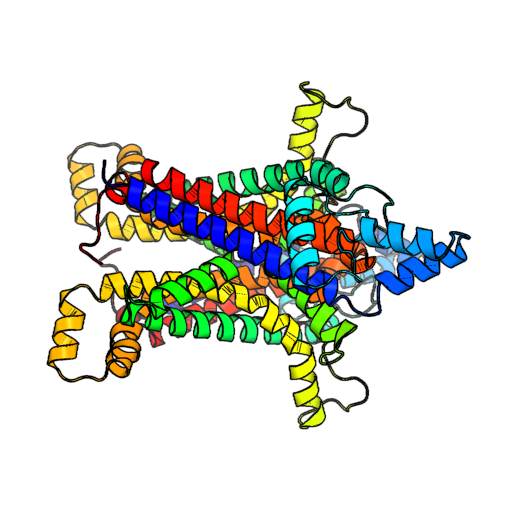7.75 306 ILE A N 1
ATOM 2387 C CA . ILE A 1 306 ? 11.852 6.961 -12.18 1 87.75 306 ILE A CA 1
ATOM 2388 C C . ILE A 1 306 ? 10.453 7.562 -12.289 1 87.75 306 ILE A C 1
ATOM 2390 O O . ILE A 1 306 ? 10.281 8.781 -12.195 1 87.75 306 ILE A O 1
ATOM 2394 N N . ALA A 1 307 ? 9.523 6.711 -12.531 1 89.12 307 ALA A N 1
ATOM 2395 C CA . ALA A 1 307 ? 8.148 7.172 -12.656 1 89.12 307 ALA A CA 1
ATOM 2396 C C . ALA A 1 307 ? 7.688 7.879 -11.383 1 89.12 307 ALA A C 1
ATOM 2398 O O . ALA A 1 307 ? 7.008 8.906 -11.445 1 89.12 307 ALA A O 1
ATOM 2399 N N . VAL A 1 308 ? 8.023 7.363 -10.305 1 86.62 308 VAL A N 1
ATOM 2400 C CA . VAL A 1 308 ? 7.645 7.965 -9.031 1 86.62 308 VAL A CA 1
ATOM 2401 C C . VAL A 1 308 ? 8.312 9.328 -8.883 1 86.62 308 VAL A C 1
ATOM 2403 O O . VAL A 1 308 ? 7.668 10.305 -8.5 1 86.62 308 VAL A O 1
ATOM 2406 N N . VAL A 1 309 ? 9.602 9.406 -9.164 1 84.12 309 VAL A N 1
ATOM 2407 C CA . VAL A 1 309 ? 10.367 10.641 -9.047 1 84.12 309 VAL A CA 1
ATOM 2408 C C . VAL A 1 309 ? 9.766 11.703 -9.969 1 84.12 309 VAL A C 1
ATOM 2410 O O . VAL A 1 309 ? 9.609 12.859 -9.57 1 84.12 309 VAL A O 1
ATOM 2413 N N . ILE A 1 310 ? 9.453 11.312 -11.148 1 86.69 310 ILE A N 1
ATOM 2414 C CA . ILE A 1 310 ? 8.875 12.242 -12.109 1 86.69 310 ILE A CA 1
ATOM 2415 C C . ILE A 1 310 ? 7.508 12.711 -11.625 1 86.69 310 ILE A C 1
ATOM 2417 O O . ILE A 1 310 ? 7.172 13.891 -11.742 1 86.69 310 ILE A O 1
ATOM 2421 N N . ALA A 1 311 ? 6.734 11.781 -11.172 1 83.81 311 ALA A N 1
ATOM 2422 C CA . ALA A 1 311 ? 5.414 12.141 -10.656 1 83.81 311 ALA A CA 1
ATOM 2423 C C . ALA A 1 311 ? 5.523 13.133 -9.508 1 83.81 311 ALA A C 1
ATOM 2425 O O . ALA A 1 311 ? 4.75 14.086 -9.43 1 83.81 311 ALA A O 1
ATOM 2426 N N . LEU A 1 312 ? 6.496 12.914 -8.695 1 78.38 312 LEU A N 1
ATOM 2427 C CA . LEU A 1 312 ? 6.711 13.82 -7.57 1 78.38 312 LEU A CA 1
ATOM 2428 C C . LEU A 1 312 ? 7.203 15.18 -8.055 1 78.38 312 LEU A C 1
ATOM 2430 O O . LEU A 1 312 ? 6.789 16.219 -7.527 1 78.38 312 LEU A O 1
ATOM 2434 N N . LEU A 1 313 ? 8.047 15.156 -8.977 1 80.5 313 LEU A N 1
ATOM 2435 C CA . LEU A 1 313 ? 8.578 16.391 -9.539 1 80.5 313 LEU A CA 1
ATOM 2436 C C . LEU A 1 313 ? 7.469 17.219 -10.195 1 80.5 313 LEU A C 1
ATOM 2438 O O . LEU A 1 313 ? 7.395 18.422 -10.008 1 80.5 313 LEU A O 1
ATOM 2442 N N . VAL A 1 314 ? 6.656 16.562 -10.961 1 82.75 314 VAL A N 1
ATOM 2443 C CA . VAL A 1 314 ? 5.539 17.234 -11.625 1 82.75 314 VAL A CA 1
ATOM 2444 C C . VAL A 1 314 ? 4.602 17.828 -10.578 1 82.75 314 VAL A C 1
ATOM 2446 O O . VAL A 1 314 ? 4.152 18.969 -10.719 1 82.75 314 VAL A O 1
ATOM 2449 N N . ALA A 1 315 ? 4.324 17.047 -9.57 1 75.81 315 ALA A N 1
ATOM 2450 C CA . ALA A 1 315 ? 3.449 17.516 -8.508 1 75.81 315 ALA A CA 1
ATOM 2451 C C . ALA A 1 315 ? 4.059 18.734 -7.793 1 75.81 315 ALA A C 1
ATOM 2453 O O . ALA A 1 315 ? 3.354 19.688 -7.465 1 75.81 315 ALA A O 1
ATOM 2454 N N . ASP A 1 316 ? 5.324 18.734 -7.562 1 72.06 316 ASP A N 1
ATOM 2455 C CA . ASP A 1 316 ? 6.02 19.844 -6.914 1 72.06 316 ASP A CA 1
ATOM 2456 C C . ASP A 1 316 ? 5.996 21.094 -7.789 1 72.06 316 ASP A C 1
ATOM 2458 O O . ASP A 1 316 ? 5.793 22.203 -7.289 1 72.06 316 ASP A O 1
ATOM 2462 N N . LEU A 1 317 ? 6.25 20.906 -8.992 1 75.81 317 LEU A N 1
ATOM 2463 C CA . LEU A 1 317 ? 6.309 22.031 -9.906 1 75.81 317 LEU A CA 1
ATOM 2464 C C . LEU A 1 317 ? 4.926 22.656 -10.102 1 75.81 317 LEU A C 1
ATOM 2466 O O . LEU A 1 317 ? 4.812 23.828 -10.469 1 75.81 317 LEU A O 1
ATOM 2470 N N . THR A 1 318 ? 3.912 21.906 -9.859 1 73.69 318 THR A N 1
ATOM 2471 C CA . THR A 1 318 ? 2.557 22.406 -10.039 1 73.69 318 THR A CA 1
ATOM 2472 C C . THR A 1 318 ? 2.033 23.031 -8.75 1 73.69 318 THR A C 1
ATOM 2474 O O . THR A 1 318 ? 0.971 23.656 -8.734 1 73.69 318 THR A O 1
ATOM 2477 N N . TYR A 1 319 ? 2.746 22.766 -7.676 1 65.75 319 TYR A N 1
ATOM 2478 C CA . TYR A 1 319 ? 2.367 23.328 -6.387 1 65.75 319 TYR A CA 1
ATOM 2479 C C . TYR A 1 319 ? 2.303 24.859 -6.457 1 65.75 319 TYR A C 1
ATOM 2481 O O . TYR A 1 319 ? 1.444 25.469 -5.824 1 65.75 319 TYR A O 1
ATOM 2489 N N . SER A 1 320 ? 3.277 25.484 -7.133 1 62.69 320 SER A N 1
ATOM 2490 C CA . SER A 1 320 ? 3.352 26.938 -7.246 1 62.69 320 SER A CA 1
ATOM 2491 C C . SER A 1 320 ? 2.076 27.5 -7.859 1 62.69 320 SER A C 1
ATOM 2493 O O . SER A 1 320 ? 1.737 28.672 -7.625 1 62.69 320 SER A O 1
ATOM 2495 N N . PHE A 1 321 ? 1.482 26.594 -8.555 1 62.16 321 PHE A N 1
ATOM 2496 C CA . PHE A 1 321 ? 0.246 27.047 -9.172 1 62.16 321 PHE A CA 1
ATOM 2497 C C . PHE A 1 321 ? -0.888 27.094 -8.156 1 62.16 321 PHE A C 1
ATOM 2499 O O . PHE A 1 321 ? -1.869 27.812 -8.336 1 62.16 321 PHE A O 1
ATOM 2506 N N . VAL A 1 322 ? -0.806 26.297 -7.152 1 60.38 322 VAL A N 1
ATOM 2507 C CA . VAL A 1 322 ? -1.858 26.203 -6.148 1 60.38 322 VAL A CA 1
ATOM 2508 C C . VAL A 1 322 ? -1.596 27.203 -5.027 1 60.38 322 VAL A C 1
ATOM 2510 O O . VAL A 1 322 ? -2.521 27.875 -4.551 1 60.38 322 VAL A O 1
ATOM 2513 N N . ASP A 1 323 ? -0.495 27.234 -4.48 1 57.06 323 ASP A N 1
ATOM 2514 C CA . ASP A 1 323 ? -0.13 28.25 -3.5 1 57.06 323 ASP A CA 1
ATOM 2515 C C . ASP A 1 323 ? 0.867 29.25 -4.09 1 57.06 323 ASP A C 1
ATOM 2517 O O . ASP A 1 323 ? 2.07 28.984 -4.129 1 57.06 323 ASP A O 1
ATOM 2521 N N . PRO A 1 324 ? 0.257 30.359 -4.645 1 52.22 324 PRO A N 1
ATOM 2522 C CA . PRO A 1 324 ? 1.156 31.375 -5.195 1 52.22 324 PRO A CA 1
ATOM 2523 C C . PRO A 1 324 ? 2.172 31.891 -4.172 1 52.22 324 PRO A C 1
ATOM 2525 O O . PRO A 1 324 ? 3.188 32.469 -4.547 1 52.22 324 PRO A O 1
ATOM 2528 N N . ARG A 1 325 ? 1.741 31.891 -2.852 1 50.75 325 ARG A N 1
ATOM 2529 C CA . ARG A 1 325 ? 2.68 32.344 -1.831 1 50.75 325 ARG A CA 1
ATOM 2530 C C . ARG A 1 325 ? 3.869 31.406 -1.715 1 50.75 325 ARG A C 1
ATOM 2532 O O . ARG A 1 325 ? 4.902 31.766 -1.149 1 50.75 325 ARG A O 1
ATOM 2539 N N . ALA A 1 326 ? 3.625 30.234 -1.989 1 47.38 326 ALA A N 1
ATOM 2540 C CA . ALA A 1 326 ? 4.652 29.203 -1.944 1 47.38 326 ALA A CA 1
ATOM 2541 C C . ALA A 1 326 ? 5.801 29.531 -2.898 1 47.38 326 ALA A C 1
ATOM 2543 O O . ALA A 1 326 ? 6.914 29.016 -2.732 1 47.38 326 ALA A O 1
ATOM 2544 N N . GLY A 1 327 ? 5.527 30.016 -3.998 1 42.91 327 GLY A N 1
ATOM 2545 C CA . GLY A 1 327 ? 6.582 30.5 -4.871 1 42.91 327 GLY A CA 1
ATOM 2546 C C . GLY A 1 327 ? 7.422 31.609 -4.238 1 42.91 327 GLY A C 1
ATOM 2547 O O . GLY A 1 327 ? 8.516 31.906 -4.711 1 42.91 327 GLY A O 1
ATOM 2548 N N . GLY A 1 328 ? 6.883 32.656 -3.566 1 36.75 328 GLY A N 1
ATOM 2549 C CA . GLY A 1 328 ? 7.52 33.812 -2.984 1 36.75 328 GLY A CA 1
ATOM 2550 C C . GLY A 1 328 ? 8.164 33.531 -1.64 1 36.75 328 GLY A C 1
ATOM 2551 O O . GLY A 1 328 ? 8.859 34.406 -1.088 1 36.75 328 GLY A O 1
ATOM 2552 N N . GLN A 1 329 ? 7.332 33.094 -0.733 1 35 329 GLN A N 1
ATOM 2553 C CA . GLN A 1 329 ? 7.895 33.094 0.612 1 35 329 GLN A CA 1
ATOM 2554 C C . GLN A 1 329 ? 9.219 32.344 0.661 1 35 329 GLN A C 1
ATOM 2556 O O . GLN A 1 329 ? 9.25 31.125 0.414 1 35 329 GLN A O 1
ATOM 2561 N N . GLU A 1 330 ? 10.328 33 0.278 1 34.12 330 GLU A N 1
ATOM 2562 C CA . GLU A 1 330 ? 11.742 32.844 0.609 1 34.12 330 GLU A CA 1
ATOM 2563 C C . GLU A 1 330 ? 11.938 31.969 1.846 1 34.12 330 GLU A C 1
ATOM 2565 O O . GLU A 1 330 ? 11 31.766 2.621 1 34.12 330 GLU A O 1
ATOM 2570 N N . SER A 1 331 ? 13.312 31.859 2.344 1 32.44 331 SER A N 1
ATOM 2571 C CA . SER A 1 331 ? 14.211 31.641 3.471 1 32.44 331 SER A CA 1
ATOM 2572 C C . SER A 1 331 ? 13.68 32.312 4.738 1 32.44 331 SER A C 1
ATOM 2574 O O . SER A 1 331 ? 14.367 32.344 5.758 1 32.44 331 SER A O 1
ATOM 2576 N N . GLU A 1 332 ? 12.688 33.125 4.828 1 27.94 332 GLU A N 1
ATOM 2577 C CA . GLU A 1 332 ? 12.844 33.625 6.195 1 27.94 332 GLU A CA 1
ATOM 2578 C C . GLU A 1 332 ? 12.68 32.469 7.203 1 27.94 332 GLU A C 1
ATOM 2580 O O . GLU A 1 332 ? 12.953 32.656 8.391 1 27.94 332 GLU A O 1
ATOM 2585 N N . SER A 1 333 ? 11.766 31.594 6.965 1 25.23 333 SER A N 1
ATOM 2586 C CA . SER A 1 333 ? 11.828 30.516 7.953 1 25.23 333 SER A CA 1
ATOM 2587 C C . SER A 1 333 ? 12.883 29.484 7.582 1 25.23 333 SER A C 1
ATOM 2589 O O . SER A 1 333 ? 13 28.453 8.242 1 25.23 333 SER A O 1
ATOM 2591 N N . TYR A 1 334 ? 13.609 29.453 6.387 1 21.44 334 TYR A N 1
ATOM 2592 C CA . TYR A 1 334 ? 14.984 29.078 6.672 1 21.44 334 TYR A CA 1
ATOM 2593 C C . TYR A 1 334 ? 15.82 30.281 7.066 1 21.44 334 TYR A C 1
ATOM 2595 O O . TYR A 1 334 ? 15.68 31.359 6.48 1 21.44 334 TYR A O 1
ATOM 2603 N N . MET B 1 1 ? -13.047 15.406 34.531 1 35.03 1 MET B N 1
ATOM 2604 C CA . MET B 1 1 ? -12.32 14.305 33.906 1 35.03 1 MET B CA 1
ATOM 2605 C C . MET B 1 1 ? -12.672 14.188 32.406 1 35.03 1 MET B C 1
ATOM 2607 O O . MET B 1 1 ? -13.719 13.641 32.062 1 35.03 1 MET B O 1
ATOM 2611 N N . PRO B 1 2 ? -12.664 15.266 31.594 1 47.62 2 PRO B N 1
ATOM 2612 C CA . PRO B 1 2 ? -13.172 15.875 30.359 1 47.62 2 PRO B CA 1
ATOM 2613 C C . PRO B 1 2 ? -13.062 14.953 29.156 1 47.62 2 PRO B C 1
ATOM 2615 O O . PRO B 1 2 ? -13.867 15.055 28.219 1 47.62 2 PRO B O 1
ATOM 2618 N N . ASN B 1 3 ? -12.102 13.805 29.109 1 61.78 3 ASN B N 1
ATOM 2619 C CA . ASN B 1 3 ? -11.75 13.109 27.875 1 61.78 3 ASN B CA 1
ATOM 2620 C C . ASN B 1 3 ? -12.555 11.828 27.703 1 61.78 3 ASN B C 1
ATOM 2622 O O . ASN B 1 3 ? -12.328 11.07 26.75 1 61.78 3 ASN B O 1
ATOM 2626 N N . ILE B 1 4 ? -13.422 11.68 28.719 1 71.75 4 ILE B N 1
ATOM 2627 C CA . ILE B 1 4 ? -14.203 10.445 28.672 1 71.75 4 ILE B CA 1
ATOM 2628 C C . ILE B 1 4 ? -15.219 10.516 27.531 1 71.75 4 ILE B C 1
ATOM 2630 O O . ILE B 1 4 ? -15.484 9.516 26.859 1 71.75 4 ILE B O 1
ATOM 2634 N N . GLY B 1 5 ? -15.781 11.727 27.406 1 72.06 5 GLY B N 1
ATOM 2635 C CA . GLY B 1 5 ? -16.734 11.875 26.328 1 72.06 5 GLY B CA 1
ATOM 2636 C C . GLY B 1 5 ? -16.141 11.562 24.969 1 72.06 5 GLY B C 1
ATOM 2637 O O . GLY B 1 5 ? -16.766 10.883 24.141 1 72.06 5 GLY B O 1
ATOM 2638 N N . TRP B 1 6 ? -14.984 12.008 24.859 1 71.31 6 TRP B N 1
ATOM 2639 C CA . TRP B 1 6 ? -14.281 11.75 23.609 1 71.31 6 TRP B CA 1
ATOM 2640 C C . TRP B 1 6 ? -14 10.258 23.438 1 71.31 6 TRP B C 1
ATOM 2642 O O . TRP B 1 6 ? -14.195 9.703 22.359 1 71.31 6 TRP B O 1
ATOM 2652 N N . ARG B 1 7 ? -13.602 9.68 24.531 1 77.19 7 ARG B N 1
ATOM 2653 C CA . ARG B 1 7 ? -13.297 8.258 24.484 1 77.19 7 ARG B CA 1
ATOM 2654 C C . ARG B 1 7 ? -14.547 7.438 24.172 1 77.19 7 ARG B C 1
ATOM 2656 O O . ARG B 1 7 ? -14.492 6.48 23.391 1 77.19 7 ARG B O 1
ATOM 2663 N N . ILE B 1 8 ? -15.625 7.832 24.766 1 81.62 8 ILE B N 1
ATOM 2664 C CA . ILE B 1 8 ? -16.875 7.113 24.547 1 81.62 8 ILE B CA 1
ATOM 2665 C C . ILE B 1 8 ? -17.328 7.281 23.094 1 81.62 8 ILE B C 1
ATOM 2667 O O . ILE B 1 8 ? -17.797 6.332 22.469 1 81.62 8 ILE B O 1
ATOM 2671 N N . ARG B 1 9 ? -17.094 8.375 22.609 1 74.44 9 ARG B N 1
ATOM 2672 C CA . ARG B 1 9 ? -17.469 8.633 21.234 1 74.44 9 ARG B CA 1
ATOM 2673 C C . ARG B 1 9 ? -16.609 7.812 20.266 1 74.44 9 ARG B C 1
ATOM 2675 O O . ARG B 1 9 ? -17.125 7.266 19.281 1 74.44 9 ARG B O 1
ATOM 2682 N N . ARG B 1 10 ? -15.367 7.762 20.594 1 73.88 10 ARG B N 1
ATOM 2683 C CA . ARG B 1 10 ? -14.453 7.008 19.734 1 73.88 10 ARG B CA 1
ATOM 2684 C C . ARG B 1 10 ? -14.75 5.516 19.797 1 73.88 10 ARG B C 1
ATOM 2686 O O . ARG B 1 10 ? -14.703 4.824 18.781 1 73.88 10 ARG B O 1
ATOM 2693 N N . ILE B 1 11 ? -15.031 5.109 20.938 1 83.38 11 ILE B N 1
ATOM 2694 C CA . ILE B 1 11 ? -15.375 3.701 21.094 1 83.38 11 ILE B CA 1
ATOM 2695 C C . ILE B 1 11 ? -16.688 3.402 20.375 1 83.38 11 ILE B C 1
ATOM 2697 O O . ILE B 1 11 ? -16.812 2.383 19.688 1 83.38 11 ILE B O 1
ATOM 2701 N N . GLY B 1 12 ? -17.609 4.262 20.531 1 83.06 12 GLY B N 1
ATOM 2702 C CA . GLY B 1 12 ? -18.859 4.105 19.812 1 83.06 12 GLY B CA 1
ATOM 2703 C C . GLY B 1 12 ? -18.703 4.051 18.312 1 83.06 12 GLY B C 1
ATOM 2704 O O . GLY B 1 12 ? -19.344 3.234 17.641 1 83.06 12 GLY B O 1
ATOM 2705 N N . GLN B 1 13 ? -17.859 4.859 17.828 1 75.94 13 GLN B N 1
ATOM 2706 C CA . GLN B 1 13 ? -17.594 4.871 16.391 1 75.94 13 GLN B CA 1
ATOM 2707 C C . GLN B 1 13 ? -16.953 3.561 15.938 1 75.94 13 GLN B C 1
ATOM 2709 O O . GLN B 1 13 ? -17.25 3.047 14.867 1 75.94 13 GLN B O 1
ATOM 2714 N N . SER B 1 14 ? -16.031 3.127 16.719 1 82.94 14 SER B N 1
ATOM 2715 C CA . SER B 1 14 ? -15.375 1.865 16.391 1 82.94 14 SER B CA 1
ATOM 2716 C C . SER B 1 14 ? -16.359 0.707 16.406 1 82.94 14 SER B C 1
ATOM 2718 O O . SER B 1 14 ? -16.312 -0.171 15.539 1 82.94 14 SER B O 1
ATOM 2720 N N . VAL B 1 15 ? -17.203 0.708 17.359 1 86.25 15 VAL B N 1
ATOM 2721 C CA . VAL B 1 15 ? -18.219 -0.334 17.469 1 86.25 15 VAL B CA 1
ATOM 2722 C C . VAL B 1 15 ? -19.156 -0.266 16.25 1 86.25 15 VAL B C 1
ATOM 2724 O O . VAL B 1 15 ? -19.516 -1.298 15.688 1 86.25 15 VAL B O 1
ATOM 2727 N N . PHE B 1 16 ? -19.453 0.878 15.891 1 84.06 16 PHE B N 1
ATOM 2728 C CA . PHE B 1 16 ? -20.312 1.057 14.719 1 84.06 16 PHE B CA 1
ATOM 2729 C C . PHE B 1 16 ? -19.609 0.543 13.461 1 84.06 16 PHE B C 1
ATOM 2731 O O . PHE B 1 16 ? -20.234 -0.109 12.625 1 84.06 16 PHE B O 1
ATOM 2738 N N . THR B 1 17 ? -18.406 0.916 13.383 1 80.19 17 THR B N 1
ATOM 2739 C CA . THR B 1 17 ? -17.641 0.47 12.227 1 80.19 17 THR B CA 1
ATOM 2740 C C . THR B 1 17 ? -17.578 -1.054 12.18 1 80.19 17 THR B C 1
ATOM 2742 O O . THR B 1 17 ? -17.703 -1.653 11.109 1 80.19 17 THR B O 1
ATOM 2745 N N . LEU B 1 18 ? -17.344 -1.65 13.273 1 84.88 18 LEU B N 1
ATOM 2746 C CA . LEU B 1 18 ? -17.297 -3.105 13.344 1 84.88 18 LEU B CA 1
ATOM 2747 C C . LEU B 1 18 ? -18.641 -3.715 12.938 1 84.88 18 LEU B C 1
ATOM 2749 O O . LEU B 1 18 ? -18.672 -4.699 12.195 1 84.88 18 LEU B O 1
ATOM 2753 N N . TRP B 1 19 ? -19.625 -3.129 13.469 1 88.06 19 TRP B N 1
ATOM 2754 C CA . TRP B 1 19 ? -20.969 -3.578 13.109 1 88.06 19 TRP B CA 1
ATOM 2755 C C . TRP B 1 19 ? -21.203 -3.434 11.609 1 88.06 19 TRP B C 1
ATOM 2757 O O . TRP B 1 19 ? -21.766 -4.332 10.977 1 88.06 19 TRP B O 1
ATOM 2767 N N . ALA B 1 20 ? -20.812 -2.367 11.086 1 83.12 20 ALA B N 1
ATOM 2768 C CA . ALA B 1 20 ? -20.984 -2.109 9.664 1 83.12 20 ALA B CA 1
ATOM 2769 C C . ALA B 1 20 ? -20.219 -3.123 8.82 1 83.12 20 ALA B C 1
ATOM 2771 O O . ALA B 1 20 ? -20.719 -3.594 7.793 1 83.12 20 ALA B O 1
ATOM 2772 N N . VAL B 1 21 ? -19.062 -3.426 9.25 1 81 21 VAL B N 1
ATOM 2773 C CA . VAL B 1 21 ? -18.234 -4.383 8.531 1 81 21 VAL B CA 1
ATOM 2774 C C . VAL B 1 21 ? -18.875 -5.77 8.586 1 81 21 VAL B C 1
ATOM 2776 O O . VAL B 1 21 ? -18.906 -6.48 7.582 1 81 21 VAL B O 1
ATOM 2779 N N . LEU B 1 22 ? -19.359 -6.148 9.742 1 84.56 22 LEU B N 1
ATOM 2780 C CA . LEU B 1 22 ? -20 -7.445 9.883 1 84.56 22 LEU B CA 1
ATOM 2781 C C . LEU B 1 22 ? -21.281 -7.512 9.047 1 84.56 22 LEU B C 1
ATOM 2783 O O . LEU B 1 22 ? -21.578 -8.547 8.453 1 84.56 22 LEU B O 1
ATOM 2787 N N . THR B 1 23 ? -22 -6.461 9.039 1 85.5 23 THR B N 1
ATOM 2788 C CA . THR B 1 23 ? -23.188 -6.391 8.211 1 85.5 23 THR B CA 1
ATOM 2789 C C . THR B 1 23 ? -22.844 -6.508 6.734 1 85.5 23 THR B C 1
ATOM 2791 O O . THR B 1 23 ? -23.516 -7.215 5.984 1 85.5 23 THR B O 1
ATOM 2794 N N . LEU B 1 24 ? -21.797 -5.859 6.402 1 79.56 24 LEU B N 1
ATOM 2795 C CA . LEU B 1 24 ? -21.359 -5.918 5.016 1 79.56 24 LEU B CA 1
ATOM 2796 C C . LEU B 1 24 ? -20.953 -7.34 4.633 1 79.56 24 LEU B C 1
ATOM 2798 O O . LEU B 1 24 ? -21.281 -7.809 3.541 1 79.56 24 LEU B O 1
ATOM 2802 N N . THR B 1 25 ? -20.25 -7.949 5.496 1 81.56 25 THR B N 1
ATOM 2803 C CA . THR B 1 25 ? -19.812 -9.305 5.195 1 81.56 25 THR B CA 1
ATOM 2804 C C . THR B 1 25 ? -21.016 -10.25 5.102 1 81.56 25 THR B C 1
ATOM 2806 O O . THR B 1 25 ? -21 -11.203 4.316 1 81.56 25 THR B O 1
ATOM 2809 N N . PHE B 1 26 ? -22.078 -10.07 5.891 1 82.62 26 PHE B N 1
ATOM 2810 C CA . PHE B 1 26 ? -23.312 -10.844 5.809 1 82.62 26 PHE B CA 1
ATOM 2811 C C . PHE B 1 26 ? -23.953 -10.695 4.434 1 82.62 26 PHE B C 1
ATOM 2813 O O . PHE B 1 26 ? -24.344 -11.688 3.814 1 82.62 26 PHE B O 1
ATOM 2820 N N . VAL B 1 27 ? -23.969 -9.469 4.039 1 79.69 27 VAL B N 1
ATOM 2821 C CA . VAL B 1 27 ? -24.594 -9.18 2.744 1 79.69 27 VAL B CA 1
ATOM 2822 C C . VAL B 1 27 ? -23.75 -9.805 1.628 1 79.69 27 VAL B C 1
ATOM 2824 O O . VAL B 1 27 ? -24.297 -10.375 0.679 1 79.69 27 VAL B O 1
ATOM 2827 N N . LEU B 1 28 ? -22.531 -9.75 1.744 1 77.19 28 LEU B N 1
ATOM 2828 C CA . LEU B 1 28 ? -21.625 -10.25 0.714 1 77.19 28 LEU B CA 1
ATOM 2829 C C . LEU B 1 28 ? -21.703 -11.773 0.612 1 77.19 28 LEU B C 1
ATOM 2831 O O . LEU B 1 28 ? -21.672 -12.328 -0.488 1 77.19 28 LEU B O 1
ATOM 2835 N N . VAL B 1 29 ? -21.719 -12.375 1.686 1 74.06 29 VAL B N 1
ATOM 2836 C CA . VAL B 1 29 ? -21.781 -13.836 1.7 1 74.06 29 VAL B CA 1
ATOM 2837 C C . VAL B 1 29 ? -23.078 -14.297 1.028 1 74.06 29 VAL B C 1
ATOM 2839 O O . VAL B 1 29 ? -23.078 -15.312 0.327 1 74.06 29 VAL B O 1
ATOM 2842 N N . ARG B 1 30 ? -24.094 -13.578 1.237 1 74.44 30 ARG B N 1
ATOM 2843 C CA . ARG B 1 30 ? -25.391 -13.945 0.662 1 74.44 30 ARG B CA 1
ATOM 2844 C C . ARG B 1 30 ? -25.422 -13.656 -0.834 1 74.44 30 ARG B C 1
ATOM 2846 O O . ARG B 1 30 ? -26.203 -14.25 -1.569 1 74.44 30 ARG B O 1
ATOM 2853 N N . LEU B 1 31 ? -24.531 -12.734 -1.226 1 73.19 31 LEU B N 1
ATOM 2854 C CA . LEU B 1 31 ? -24.531 -12.336 -2.631 1 73.19 31 LEU B CA 1
ATOM 2855 C C . LEU B 1 31 ? -23.438 -13.078 -3.398 1 73.19 31 LEU B C 1
ATOM 2857 O O . LEU B 1 31 ? -23.141 -12.734 -4.547 1 73.19 31 LEU B O 1
ATOM 2861 N N . LEU B 1 32 ? -22.719 -13.922 -2.85 1 71.06 32 LEU B N 1
ATOM 2862 C CA . LEU B 1 32 ? -21.641 -14.648 -3.496 1 71.06 32 LEU B CA 1
ATOM 2863 C C . LEU B 1 32 ? -22.125 -15.32 -4.773 1 71.06 32 LEU B C 1
ATOM 2865 O O . LEU B 1 32 ? -23.234 -15.859 -4.816 1 71.06 32 LEU B O 1
ATOM 2869 N N . PRO B 1 33 ? -21.328 -15.008 -5.953 1 59.66 33 PRO B N 1
ATOM 2870 C CA . PRO B 1 33 ? -21.719 -15.578 -7.242 1 59.66 33 PRO B CA 1
ATOM 2871 C C . PRO B 1 33 ? -21.688 -17.109 -7.246 1 59.66 33 PRO B C 1
ATOM 2873 O O . PRO B 1 33 ? -20.812 -17.719 -6.621 1 59.66 33 PRO B O 1
ATOM 2876 N N . GLY B 1 34 ? -22.453 -17.719 -8.266 1 54.44 34 GLY B N 1
ATOM 2877 C CA . GLY B 1 34 ? -22.5 -19.109 -8.68 1 54.44 34 GLY B CA 1
ATOM 2878 C C . GLY B 1 34 ? -23.047 -20.031 -7.605 1 54.44 34 GLY B C 1
ATOM 2879 O O . GLY B 1 34 ? -23.078 -21.25 -7.789 1 54.44 34 GLY B O 1
ATOM 2880 N N . ASN B 1 35 ? -23.703 -19.5 -6.723 1 53.56 35 ASN B N 1
ATOM 2881 C CA . ASN B 1 35 ? -24.266 -20.266 -5.629 1 53.56 35 ASN B CA 1
ATOM 2882 C C . ASN B 1 35 ? -23.203 -21.094 -4.906 1 53.56 35 ASN B C 1
ATOM 2884 O O . ASN B 1 35 ? -23.172 -22.312 -5.035 1 53.56 35 ASN B O 1
ATOM 2888 N N . PRO B 1 36 ? -22.016 -20.453 -4.57 1 56.97 36 PRO B N 1
ATOM 2889 C CA . PRO B 1 36 ? -21.016 -21.297 -3.893 1 56.97 36 PRO B CA 1
ATOM 2890 C C . PRO B 1 36 ? -21.656 -22.312 -2.955 1 56.97 36 PRO B C 1
ATOM 2892 O O . PRO B 1 36 ? -21.172 -23.453 -2.857 1 56.97 36 PRO B O 1
ATOM 2895 N N . MET B 1 37 ? -22.734 -21.844 -2.459 1 59.31 37 MET B N 1
ATOM 2896 C CA . MET B 1 37 ? -23.469 -22.797 -1.623 1 59.31 37 MET B CA 1
ATOM 2897 C C . MET B 1 37 ? -23.969 -23.969 -2.453 1 59.31 37 MET B C 1
ATOM 2899 O O . MET B 1 37 ? -23.859 -25.125 -2.035 1 59.31 37 MET B O 1
ATOM 2903 N N . GLY B 1 38 ? -24.406 -23.609 -3.576 1 59.38 38 GLY B N 1
ATOM 2904 C CA . GLY B 1 38 ? -24.891 -24.672 -4.438 1 59.38 38 GLY B CA 1
ATOM 2905 C C . GLY B 1 38 ? -23.766 -25.562 -4.961 1 59.38 38 GLY B C 1
ATOM 2906 O O . GLY B 1 38 ? -23.891 -26.797 -4.965 1 59.38 38 GLY B O 1
ATOM 2907 N N . ALA B 1 39 ? -22.734 -24.875 -5.328 1 59.94 39 ALA B N 1
ATOM 2908 C CA . ALA B 1 39 ? -21.609 -25.641 -5.84 1 59.94 39 ALA B CA 1
ATOM 2909 C C . ALA B 1 39 ? -21 -26.516 -4.75 1 59.94 39 ALA B C 1
ATOM 2911 O O . ALA B 1 39 ? -20.609 -27.672 -5.008 1 59.94 39 ALA B O 1
ATOM 2912 N N . MET B 1 40 ? -21 -26 -3.637 1 63.72 40 MET B N 1
ATOM 2913 C CA . MET B 1 40 ? -20.5 -26.781 -2.512 1 63.72 40 MET B CA 1
ATOM 2914 C C . MET B 1 40 ? -21.438 -27.938 -2.186 1 63.72 40 MET B C 1
ATOM 2916 O O . MET B 1 40 ? -20.984 -29.047 -1.895 1 63.72 40 MET B O 1
ATOM 2920 N N . ILE B 1 41 ? -22.672 -27.547 -2.279 1 64.56 41 ILE B N 1
ATOM 2921 C CA . ILE B 1 41 ? -23.672 -28.578 -2.025 1 64.56 41 ILE B CA 1
ATOM 2922 C C . ILE B 1 41 ? -23.562 -29.672 -3.086 1 64.56 41 ILE B C 1
ATOM 2924 O O . ILE B 1 41 ? -23.547 -30.859 -2.762 1 64.56 41 ILE B O 1
ATOM 2928 N N . GLU B 1 42 ? -23.391 -29.141 -4.281 1 64.44 42 GLU B N 1
ATOM 2929 C CA . GLU B 1 42 ? -23.297 -30.094 -5.375 1 64.44 42 GLU B CA 1
ATOM 2930 C C . GLU B 1 42 ? -22.016 -30.922 -5.277 1 64.44 42 GLU B C 1
ATOM 2932 O O . GLU B 1 42 ? -22.031 -32.125 -5.559 1 64.44 42 GLU B O 1
ATOM 2937 N N . GLN B 1 43 ? -21 -30.312 -4.898 1 65.38 43 GLN B N 1
ATOM 2938 C CA . GLN B 1 43 ? -19.75 -31.031 -4.719 1 65.38 43 GLN B CA 1
ATOM 2939 C C . GLN B 1 43 ? -19.859 -32.062 -3.605 1 65.38 43 GLN B C 1
ATOM 2941 O O . GLN B 1 43 ? -19.359 -33.188 -3.742 1 65.38 43 GLN B O 1
ATOM 2946 N N . LEU B 1 44 ? -20.484 -31.641 -2.631 1 68.25 44 LEU B N 1
ATOM 2947 C CA . LEU B 1 44 ? -20.672 -32.562 -1.515 1 68.25 44 LEU B CA 1
ATOM 2948 C C . LEU B 1 44 ? -21.609 -33.719 -1.911 1 68.25 44 LEU B C 1
ATOM 2950 O O . LEU B 1 44 ? -21.375 -34.844 -1.534 1 68.25 44 LEU B O 1
ATOM 2954 N N . ILE B 1 45 ? -22.609 -33.344 -2.664 1 66.5 45 ILE B N 1
ATOM 2955 C CA . ILE B 1 45 ? -23.516 -34.375 -3.143 1 66.5 45 ILE B CA 1
ATOM 2956 C C . ILE B 1 45 ? -22.766 -35.344 -4.07 1 66.5 45 ILE B C 1
ATOM 2958 O O . ILE B 1 45 ? -22.938 -36.562 -3.988 1 66.5 45 ILE B O 1
ATOM 2962 N N . ARG B 1 46 ? -21.938 -34.812 -4.805 1 72.31 46 ARG B N 1
ATOM 2963 C CA . ARG B 1 46 ? -21.141 -35.625 -5.711 1 72.31 46 ARG B CA 1
ATOM 2964 C C . ARG B 1 46 ? -20.188 -36.531 -4.934 1 72.31 46 ARG B C 1
ATOM 2966 O O . ARG B 1 46 ? -19.828 -37.594 -5.402 1 72.31 46 ARG B O 1
ATOM 2973 N N . GLN B 1 47 ? -19.781 -36.062 -3.805 1 68.75 47 GLN B N 1
ATOM 2974 C CA . GLN B 1 47 ? -18.891 -36.844 -2.949 1 68.75 47 GLN B CA 1
ATOM 2975 C C . GLN B 1 47 ? -19.688 -37.875 -2.121 1 68.75 47 GLN B C 1
ATOM 2977 O O . GLN B 1 47 ? -19.125 -38.531 -1.254 1 68.75 47 GLN B O 1
ATOM 2982 N N . GLY B 1 48 ? -20.984 -37.844 -2.428 1 69.5 48 GLY B N 1
ATOM 2983 C CA . GLY B 1 48 ? -21.812 -38.875 -1.823 1 69.5 48 GLY B CA 1
ATOM 2984 C C . GLY B 1 48 ? -22.578 -38.406 -0.606 1 69.5 48 GLY B C 1
ATOM 2985 O O . GLY B 1 48 ? -23.156 -39.188 0.12 1 69.5 48 GLY B O 1
ATOM 2986 N N . VAL B 1 49 ? -22.484 -37.188 -0.357 1 69.31 49 VAL B N 1
ATOM 2987 C CA . VAL B 1 49 ? -23.156 -36.688 0.832 1 69.31 49 VAL B CA 1
ATOM 2988 C C . VAL B 1 49 ? -24.625 -36.406 0.521 1 69.31 49 VAL B C 1
ATOM 2990 O O . VAL B 1 49 ? -24.969 -35.969 -0.578 1 69.31 49 VAL B O 1
ATOM 2993 N N . ASN B 1 50 ? -25.578 -36.906 1.397 1 75.31 50 ASN B N 1
ATOM 2994 C CA . ASN B 1 50 ? -27.016 -36.625 1.281 1 75.31 50 ASN B CA 1
ATOM 2995 C C . ASN B 1 50 ? -27.297 -35.125 1.1 1 75.31 50 ASN B C 1
ATOM 2997 O O . ASN B 1 50 ? -26.672 -34.312 1.74 1 75.31 50 ASN B O 1
ATOM 3001 N N . PRO B 1 51 ? -28.156 -34.844 0.153 1 72.5 51 PRO B N 1
ATOM 3002 C CA . PRO B 1 51 ? -28.453 -33.438 -0.148 1 72.5 51 PRO B CA 1
ATOM 3003 C C . PRO B 1 51 ? -28.812 -32.625 1.099 1 72.5 51 PRO B C 1
ATOM 3005 O O . PRO B 1 51 ? -28.375 -31.484 1.236 1 72.5 51 PRO B O 1
ATOM 3008 N N . ALA B 1 52 ? -29.609 -33.25 2.01 1 70.75 52 ALA B N 1
ATOM 3009 C CA . ALA B 1 52 ? -29.969 -32.562 3.236 1 70.75 52 ALA B CA 1
ATOM 3010 C C . ALA B 1 52 ? -28.734 -32.25 4.09 1 70.75 52 ALA B C 1
ATOM 3012 O O . ALA B 1 52 ? -28.594 -31.156 4.629 1 70.75 52 ALA B O 1
ATOM 3013 N N . ARG B 1 53 ? -27.875 -33.125 4.215 1 67.88 53 ARG B N 1
ATOM 3014 C CA . ARG B 1 53 ? -26.641 -32.969 4.969 1 67.88 53 ARG B CA 1
ATOM 3015 C C . ARG B 1 53 ? -25.688 -32.031 4.262 1 67.88 53 ARG B C 1
ATOM 3017 O O . ARG B 1 53 ? -25 -31.234 4.914 1 67.88 53 ARG B O 1
ATOM 3024 N N . ALA B 1 54 ? -25.688 -32.125 2.949 1 67.12 54 ALA B N 1
ATOM 3025 C CA . ALA B 1 54 ? -24.844 -31.234 2.156 1 67.12 54 ALA B CA 1
ATOM 3026 C C . ALA B 1 54 ? -25.219 -29.781 2.402 1 67.12 54 ALA B C 1
ATOM 3028 O O . ALA B 1 54 ? -24.328 -28.922 2.555 1 67.12 54 ALA B O 1
ATOM 3029 N N . ARG B 1 55 ? -26.5 -29.594 2.486 1 65.62 55 ARG B N 1
ATOM 3030 C CA . ARG B 1 55 ? -26.984 -28.25 2.736 1 65.62 55 ARG B CA 1
ATOM 3031 C C . ARG B 1 55 ? -26.594 -27.766 4.133 1 65.62 55 ARG B C 1
ATOM 3033 O O . ARG B 1 55 ? -26.203 -26.609 4.324 1 65.62 55 ARG B O 1
ATOM 3040 N N . GLU B 1 56 ? -26.719 -28.672 5.082 1 65.19 56 GLU B N 1
ATOM 3041 C CA . GLU B 1 56 ? -26.328 -28.359 6.449 1 65.19 56 GLU B CA 1
ATOM 3042 C C . GLU B 1 56 ? -24.828 -28.031 6.531 1 65.19 56 GLU B C 1
ATOM 3044 O O . GLU B 1 56 ? -24.438 -27.078 7.211 1 65.19 56 GLU B O 1
ATOM 3049 N N . LEU B 1 57 ? -24.141 -28.781 5.762 1 62.75 57 LEU B N 1
ATOM 3050 C CA . LEU B 1 57 ? -22.688 -28.609 5.781 1 62.75 57 LEU B CA 1
ATOM 3051 C C . LEU B 1 57 ? -22.281 -27.266 5.16 1 62.75 57 LEU B C 1
ATOM 3053 O O . LEU B 1 57 ? -21.406 -26.578 5.672 1 62.75 57 LEU B O 1
ATOM 3057 N N . VAL B 1 58 ? -23.016 -27.016 4.113 1 63 58 VAL B N 1
ATOM 3058 C CA . VAL B 1 58 ? -22.688 -25.766 3.414 1 63 58 VAL B CA 1
ATOM 3059 C C . VAL B 1 58 ? -23.094 -24.578 4.277 1 63 58 VAL B C 1
ATOM 3061 O O . VAL B 1 58 ? -22.375 -23.562 4.32 1 63 58 VAL B O 1
ATOM 3064 N N . SER B 1 59 ? -24.234 -24.797 4.941 1 62.88 59 SER B N 1
ATOM 3065 C CA . SER B 1 59 ? -24.656 -23.734 5.848 1 62.88 59 SER B CA 1
ATOM 3066 C C . SER B 1 59 ? -23.656 -23.516 6.965 1 62.88 59 SER B C 1
ATOM 3068 O O . SER B 1 59 ? -23.422 -22.391 7.391 1 62.88 59 SER B O 1
ATOM 3070 N N . MET B 1 60 ? -23.094 -24.578 7.387 1 59.38 60 MET B N 1
ATOM 3071 C CA . MET B 1 60 ? -22.062 -24.5 8.422 1 59.38 60 MET B CA 1
ATOM 3072 C C . MET B 1 60 ? -20.781 -23.859 7.871 1 59.38 60 MET B C 1
ATOM 3074 O O . MET B 1 60 ? -20.109 -23.109 8.57 1 59.38 60 MET B O 1
ATOM 3078 N N . ARG B 1 61 ? -20.688 -24.156 6.605 1 60.56 61 ARG B N 1
ATOM 3079 C CA . ARG B 1 61 ? -19.453 -23.703 6 1 60.56 61 ARG B CA 1
ATOM 3080 C C . ARG B 1 61 ? -19.484 -22.203 5.762 1 60.56 61 ARG B C 1
ATOM 3082 O O . ARG B 1 61 ? -18.453 -21.516 5.887 1 60.56 61 ARG B O 1
ATOM 3089 N N . LEU B 1 62 ? -20.641 -21.734 5.52 1 63.56 62 LEU B N 1
ATOM 3090 C CA . LEU B 1 62 ? -20.734 -20.312 5.184 1 63.56 62 LEU B CA 1
ATOM 3091 C C . LEU B 1 62 ? -21.312 -19.516 6.348 1 63.56 62 LEU B C 1
ATOM 3093 O O . LEU B 1 62 ? -21.469 -18.297 6.254 1 63.56 62 LEU B O 1
ATOM 3097 N N . SER B 1 63 ? -21.531 -20.141 7.438 1 59.12 63 SER B N 1
ATOM 3098 C CA . SER B 1 63 ? -22.078 -19.547 8.656 1 59.12 63 SER B CA 1
ATOM 3099 C C . SER B 1 63 ? -23.422 -18.875 8.383 1 59.12 63 SER B C 1
ATOM 3101 O O . SER B 1 63 ? -23.781 -17.891 9.047 1 59.12 63 SER B O 1
ATOM 3103 N N . VAL B 1 64 ? -23.984 -19.141 7.18 1 63.31 64 VAL B N 1
ATOM 3104 C CA . VAL B 1 64 ? -25.281 -18.547 6.871 1 63.31 64 VAL B CA 1
ATOM 3105 C C . VAL B 1 64 ? -26.219 -19.625 6.316 1 63.31 64 VAL B C 1
ATOM 3107 O O . VAL B 1 64 ? -25.812 -20.453 5.5 1 63.31 64 VAL B O 1
ATOM 3110 N N . ASP B 1 65 ? -27.328 -19.672 6.973 1 63.59 65 ASP B N 1
ATOM 3111 C CA . ASP B 1 65 ? -28.375 -20.531 6.438 1 63.59 65 ASP B CA 1
ATOM 3112 C C . ASP B 1 65 ? -29.188 -19.812 5.363 1 63.59 65 ASP B C 1
ATOM 3114 O O . ASP B 1 65 ? -29.859 -18.828 5.652 1 63.59 65 ASP B O 1
ATOM 3118 N N . PRO B 1 66 ? -29.062 -20.203 4.145 1 64.25 66 PRO B N 1
ATOM 3119 C CA . PRO B 1 66 ? -29.75 -19.5 3.059 1 64.25 66 PRO B CA 1
ATOM 3120 C C . PRO B 1 66 ? -31.266 -19.594 3.154 1 64.25 66 PRO B C 1
ATOM 3122 O O . PRO B 1 66 ? -31.969 -18.766 2.582 1 64.25 66 PRO B O 1
ATOM 3125 N N . ASN B 1 67 ? -31.734 -20.469 3.896 1 68.88 67 ASN B N 1
ATOM 3126 C CA . ASN B 1 67 ? -33.156 -20.703 3.914 1 68.88 67 ASN B CA 1
ATOM 3127 C C . ASN B 1 67 ? -33.844 -19.938 5.039 1 68.88 67 ASN B C 1
ATOM 3129 O O . ASN B 1 67 ? -35.062 -19.828 5.07 1 68.88 67 ASN B O 1
ATOM 3133 N N . LYS B 1 68 ? -33.125 -19.422 5.805 1 74.94 68 LYS B N 1
ATOM 3134 C CA . LYS B 1 68 ? -33.719 -18.641 6.895 1 74.94 68 LYS B CA 1
ATOM 3135 C C . LYS B 1 68 ? -34.062 -17.219 6.43 1 74.94 68 LYS B C 1
ATOM 3137 O O . LYS B 1 68 ? -33.375 -16.672 5.562 1 74.94 68 LYS B O 1
ATOM 3142 N N . PRO B 1 69 ? -35.188 -16.766 7.008 1 81.62 69 PRO B N 1
ATOM 3143 C CA . PRO B 1 69 ? -35.469 -15.359 6.707 1 81.62 69 PRO B CA 1
ATOM 3144 C C . PRO B 1 69 ? -34.312 -14.43 7.027 1 81.62 69 PRO B C 1
ATOM 3146 O O . PRO B 1 69 ? -33.531 -14.703 7.949 1 81.62 69 PRO B O 1
ATOM 3149 N N . ILE B 1 70 ? -34.219 -13.406 6.336 1 83.81 70 ILE B N 1
ATOM 3150 C CA . ILE B 1 70 ? -33.062 -12.516 6.301 1 83.81 70 ILE B CA 1
ATOM 3151 C C . ILE B 1 70 ? -32.781 -11.992 7.707 1 83.81 70 ILE B C 1
ATOM 3153 O O . ILE B 1 70 ? -31.641 -12.047 8.172 1 83.81 70 ILE B O 1
ATOM 3157 N N . PRO B 1 71 ? -33.812 -11.562 8.461 1 87.38 71 PRO B N 1
ATOM 3158 C CA . PRO B 1 71 ? -33.5 -11.023 9.781 1 87.38 71 PRO B CA 1
ATOM 3159 C C . PRO B 1 71 ? -32.938 -12.086 10.734 1 87.38 71 PRO B C 1
ATOM 3161 O O . PRO B 1 71 ? -32.031 -11.805 11.531 1 87.38 71 PRO B O 1
ATOM 3164 N N . LEU B 1 72 ? -33.5 -13.25 10.641 1 86.12 72 LEU B N 1
ATOM 3165 C CA . LEU B 1 72 ? -33.031 -14.328 11.492 1 86.12 72 LEU B CA 1
ATOM 3166 C C . LEU B 1 72 ? -31.641 -14.781 11.062 1 86.12 72 LEU B C 1
ATOM 3168 O O . LEU B 1 72 ? -30.797 -15.102 11.906 1 86.12 72 LEU B O 1
ATOM 3172 N N . ALA B 1 73 ? -31.453 -14.836 9.828 1 84.5 73 ALA B N 1
ATOM 3173 C CA . ALA B 1 73 ? -30.141 -15.203 9.297 1 84.5 73 ALA B CA 1
ATOM 3174 C C . ALA B 1 73 ? -29.094 -14.18 9.719 1 84.5 73 ALA B C 1
ATOM 3176 O O . ALA B 1 73 ? -27.938 -14.547 9.977 1 84.5 73 ALA B O 1
ATOM 3177 N N . TYR B 1 74 ? -29.531 -12.969 9.734 1 87.81 74 TYR B N 1
ATOM 3178 C CA . TYR B 1 74 ? -28.625 -11.891 10.125 1 87.81 74 TYR B CA 1
ATOM 3179 C C . TYR B 1 74 ? -28.203 -12.039 11.578 1 87.81 74 TYR B C 1
ATOM 3181 O O . TYR B 1 74 ? -27.016 -11.922 11.906 1 87.81 74 TYR B O 1
ATOM 3189 N N . VAL B 1 75 ? -29.156 -12.312 12.445 1 88.94 75 VAL B N 1
ATOM 3190 C CA . VAL B 1 75 ? -28.875 -12.461 13.867 1 88.94 75 VAL B CA 1
ATOM 3191 C C . VAL B 1 75 ? -27.984 -13.68 14.094 1 88.94 75 VAL B C 1
ATOM 3193 O O . VAL B 1 75 ? -27.062 -13.633 14.898 1 88.94 75 VAL B O 1
ATOM 3196 N N . ASP B 1 76 ? -28.297 -14.703 13.391 1 85.69 76 ASP B N 1
ATOM 3197 C CA . ASP B 1 76 ? -27.484 -15.914 13.5 1 85.69 76 ASP B CA 1
ATOM 3198 C C . ASP B 1 76 ? -26.047 -15.656 13.047 1 85.69 76 ASP B C 1
ATOM 3200 O O . ASP B 1 76 ? -25.109 -16.141 13.664 1 85.69 76 ASP B O 1
ATOM 3204 N N . TYR B 1 77 ? -25.969 -14.977 11.961 1 85.06 77 TYR B N 1
ATOM 3205 C CA . TYR B 1 77 ? -24.641 -14.648 11.422 1 85.06 77 TYR B CA 1
ATOM 3206 C C . TYR B 1 77 ? -23.844 -13.828 12.422 1 85.06 77 TYR B C 1
ATOM 3208 O O . TYR B 1 77 ? -22.656 -14.109 12.664 1 85.06 77 TYR B O 1
ATOM 3216 N N . MET B 1 78 ? -24.484 -12.875 12.992 1 87.94 78 MET B N 1
ATOM 3217 C CA . MET B 1 78 ? -23.828 -12.016 13.977 1 87.94 78 MET B CA 1
ATOM 3218 C C . MET B 1 78 ? -23.391 -12.812 15.195 1 87.94 78 MET B C 1
ATOM 3220 O O . MET B 1 78 ? -22.281 -12.633 15.711 1 87.94 78 MET B O 1
ATOM 3224 N N . ALA B 1 79 ? -24.234 -13.672 15.625 1 87.12 79 ALA B N 1
ATOM 3225 C CA . ALA B 1 79 ? -23.922 -14.516 16.781 1 87.12 79 ALA B CA 1
ATOM 3226 C C . ALA B 1 79 ? -22.766 -15.469 16.469 1 87.12 79 ALA B C 1
ATOM 3228 O O . ALA B 1 79 ? -21.891 -15.672 17.312 1 87.12 79 ALA B O 1
ATOM 3229 N N . ASN B 1 80 ? -22.797 -16.016 15.352 1 85.19 80 ASN B N 1
ATOM 3230 C CA . ASN B 1 80 ? -21.734 -16.938 14.945 1 85.19 80 ASN B CA 1
ATOM 3231 C C . ASN B 1 80 ? -20.391 -16.219 14.852 1 85.19 80 ASN B C 1
ATOM 3233 O O . ASN B 1 80 ? -19.375 -16.75 15.312 1 85.19 80 ASN B O 1
ATOM 3237 N N . MET B 1 81 ? -20.422 -15.094 14.297 1 85 81 MET B N 1
ATOM 3238 C CA . MET B 1 81 ? -19.203 -14.32 14.148 1 85 81 MET B CA 1
ATOM 3239 C C . MET B 1 81 ? -18.609 -13.953 15.508 1 85 81 MET B C 1
ATOM 3241 O O . MET B 1 81 ? -17.406 -13.992 15.703 1 85 81 MET B O 1
ATOM 3245 N N . LEU B 1 82 ? -19.469 -13.633 16.406 1 85.44 82 LEU B N 1
ATOM 3246 C CA . LEU B 1 82 ? -19.031 -13.242 17.75 1 85.44 82 LEU B CA 1
ATOM 3247 C C . LEU B 1 82 ? -18.484 -14.445 18.5 1 85.44 82 LEU B C 1
ATOM 3249 O O . LEU B 1 82 ? -17.641 -14.297 19.406 1 85.44 82 LEU B O 1
ATOM 3253 N N . GLN B 1 83 ? -18.922 -15.625 18.094 1 86.69 83 GLN B N 1
ATOM 3254 C CA . GLN B 1 83 ? -18.453 -16.844 18.734 1 86.69 83 GLN B CA 1
ATOM 3255 C C . GLN B 1 83 ? -17.219 -17.406 18.016 1 86.69 83 GLN B C 1
ATOM 3257 O O . GLN B 1 83 ? -16.656 -18.422 18.422 1 86.69 83 GLN B O 1
ATOM 3262 N N . GLY B 1 84 ? -16.828 -16.703 16.969 1 84.94 84 GLY B N 1
ATOM 3263 C CA . GLY B 1 84 ? -15.641 -17.125 16.25 1 84.94 84 GLY B CA 1
ATOM 3264 C C . GLY B 1 84 ? -15.914 -18.156 15.18 1 84.94 84 GLY B C 1
ATOM 3265 O O . GLY B 1 84 ? -14.992 -18.797 14.672 1 84.94 84 GLY B O 1
ATOM 3266 N N . ASN B 1 85 ? -17.141 -18.391 14.984 1 86.38 85 ASN B N 1
ATOM 3267 C CA . ASN B 1 85 ? -17.5 -19.312 13.914 1 86.38 85 ASN B CA 1
ATOM 3268 C C . ASN B 1 85 ? -17.531 -18.609 12.555 1 86.38 85 ASN B C 1
ATOM 3270 O O . ASN B 1 85 ? -18.578 -18.078 12.148 1 86.38 85 ASN B O 1
ATOM 3274 N N . LEU B 1 86 ? -16.484 -18.734 11.859 1 87.69 86 LEU B N 1
ATOM 3275 C CA . LEU B 1 86 ? -16.344 -18.031 10.586 1 87.69 86 LEU B CA 1
ATOM 3276 C C . LEU B 1 86 ? -16.484 -19 9.422 1 87.69 86 LEU B C 1
ATOM 3278 O O . LEU B 1 86 ? -16.172 -18.656 8.281 1 87.69 86 LEU B O 1
ATOM 3282 N N . GLY B 1 87 ? -16.891 -20.219 9.789 1 85.62 87 GLY B N 1
ATOM 3283 C CA . GLY B 1 87 ? -17.094 -21.219 8.75 1 85.62 87 GLY B CA 1
ATOM 3284 C C . GLY B 1 87 ? -15.883 -22.094 8.523 1 85.62 87 GLY B C 1
ATOM 3285 O O . GLY B 1 87 ? -14.992 -22.188 9.375 1 85.62 87 GLY B O 1
ATOM 3286 N N . MET B 1 88 ? -15.906 -22.844 7.363 1 86.5 88 MET B N 1
ATOM 3287 C CA . MET B 1 88 ? -14.852 -23.797 7.008 1 86.5 88 MET B CA 1
ATOM 3288 C C . MET B 1 88 ? -14.25 -23.469 5.648 1 86.5 88 MET B C 1
ATOM 3290 O O . MET B 1 88 ? -14.984 -23.188 4.695 1 86.5 88 MET B O 1
ATOM 3294 N N . SER B 1 89 ? -12.891 -23.422 5.664 1 88.56 89 SER B N 1
ATOM 3295 C CA . SER B 1 89 ? -12.203 -23.203 4.398 1 88.56 89 SER B CA 1
ATOM 3296 C C . SER B 1 89 ? -12.484 -24.328 3.414 1 88.56 89 SER B C 1
ATOM 3298 O O . SER B 1 89 ? -12.352 -25.516 3.76 1 88.56 89 SER B O 1
ATOM 3300 N N . MET B 1 90 ? -12.836 -24.016 2.234 1 79.94 90 MET B N 1
ATOM 3301 C CA . MET B 1 90 ? -13.125 -25 1.204 1 79.94 90 MET B CA 1
ATOM 3302 C C . MET B 1 90 ? -11.836 -25.609 0.66 1 79.94 90 MET B C 1
ATOM 3304 O O . MET B 1 90 ? -11.805 -26.797 0.317 1 79.94 90 MET B O 1
ATOM 3308 N N . TYR B 1 91 ? -10.891 -24.828 0.615 1 81.81 91 TYR B N 1
ATOM 3309 C CA . TYR B 1 91 ? -9.633 -25.281 0.025 1 81.81 91 TYR B CA 1
ATOM 3310 C C . TYR B 1 91 ? -8.789 -26.031 1.043 1 81.81 91 TYR B C 1
ATOM 3312 O O . TYR B 1 91 ? -8.258 -27.109 0.742 1 81.81 91 TYR B O 1
ATOM 3320 N N . TYR B 1 92 ? -8.664 -25.531 2.217 1 89.06 92 TYR B N 1
ATOM 3321 C CA . TYR B 1 92 ? -7.797 -26.125 3.225 1 89.06 92 TYR B CA 1
ATOM 3322 C C . TYR B 1 92 ? -8.562 -27.125 4.078 1 89.06 92 TYR B C 1
ATOM 3324 O O . TYR B 1 92 ? -7.965 -27.891 4.832 1 89.06 92 TYR B O 1
ATOM 3332 N N . SER B 1 93 ? -9.844 -27.141 4.004 1 86.94 93 SER B N 1
ATOM 3333 C CA . SER B 1 93 ? -10.695 -28.047 4.766 1 86.94 93 SER B CA 1
ATOM 3334 C C . SER B 1 93 ? -10.438 -27.922 6.266 1 86.94 93 SER B C 1
ATOM 3336 O O . SER B 1 93 ? -10.289 -28.922 6.961 1 86.94 93 SER B O 1
ATOM 3338 N N . GLU B 1 94 ? -10.242 -26.766 6.742 1 91.31 94 GLU B N 1
ATOM 3339 C CA . GLU B 1 94 ? -10.039 -26.406 8.141 1 91.31 94 GLU B CA 1
ATOM 3340 C C . GLU B 1 94 ? -10.914 -25.219 8.539 1 91.31 94 GLU B C 1
ATOM 3342 O O . GLU B 1 94 ? -11.312 -24.422 7.688 1 91.31 94 GLU B O 1
ATOM 3347 N N . PRO B 1 95 ? -11.266 -25.234 9.867 1 92.19 95 PRO B N 1
ATOM 3348 C CA . PRO B 1 95 ? -11.992 -24.047 10.312 1 92.19 95 PRO B CA 1
ATOM 3349 C C . PRO B 1 95 ? -11.25 -22.75 10 1 92.19 95 PRO B C 1
ATOM 3351 O O . PRO B 1 95 ? -10.039 -22.672 10.219 1 92.19 95 PRO B O 1
ATOM 3354 N N . VAL B 1 96 ? -11.969 -21.797 9.445 1 93.94 96 VAL B N 1
ATOM 3355 C CA . VAL B 1 96 ? -11.398 -20.516 9.055 1 93.94 96 VAL B CA 1
ATOM 3356 C C . VAL B 1 96 ? -10.719 -19.859 10.25 1 93.94 96 VAL B C 1
ATOM 3358 O O . VAL B 1 96 ? -9.633 -19.297 10.125 1 93.94 96 VAL B O 1
ATOM 3361 N N . VAL B 1 97 ? -11.305 -20.031 11.422 1 94.31 97 VAL B N 1
ATOM 3362 C CA . VAL B 1 97 ? -10.797 -19.391 12.625 1 94.31 97 VAL B CA 1
ATOM 3363 C C . VAL B 1 97 ? -9.406 -19.938 12.961 1 94.31 97 VAL B C 1
ATOM 3365 O O . VAL B 1 97 ? -8.547 -19.219 13.453 1 94.31 97 VAL B O 1
ATOM 3368 N N . ASP B 1 98 ? -9.156 -21.172 12.656 1 95.5 98 ASP B N 1
ATOM 3369 C CA . ASP B 1 98 ? -7.859 -21.766 12.938 1 95.5 98 ASP B CA 1
ATOM 3370 C C . ASP B 1 98 ? -6.781 -21.219 12.008 1 95.5 98 ASP B C 1
ATOM 3372 O O . ASP B 1 98 ? -5.648 -20.969 12.438 1 95.5 98 ASP B O 1
ATOM 3376 N N . ILE B 1 99 ? -7.137 -21.031 10.797 1 96.06 99 ILE B N 1
ATOM 3377 C CA . ILE B 1 99 ? -6.211 -20.453 9.828 1 96.06 99 ILE B CA 1
ATOM 3378 C C . ILE B 1 99 ? -5.871 -19.031 10.227 1 96.06 99 ILE B C 1
ATOM 3380 O O . ILE B 1 99 ? -4.703 -18.625 10.211 1 96.06 99 ILE B O 1
ATOM 3384 N N . ILE B 1 100 ? -6.887 -18.312 10.633 1 96.06 100 ILE B N 1
ATOM 3385 C CA . ILE B 1 100 ? -6.715 -16.922 11.031 1 96.06 100 ILE B CA 1
ATOM 3386 C C . ILE B 1 100 ? -5.836 -16.859 12.281 1 96.06 100 ILE B C 1
ATOM 3388 O O . ILE B 1 100 ? -4.934 -16.016 12.367 1 96.06 100 ILE B O 1
ATOM 3392 N N . ALA B 1 101 ? -6.078 -17.766 13.234 1 95.31 101 ALA B N 1
ATOM 3393 C CA . ALA B 1 101 ? -5.324 -17.766 14.484 1 95.31 101 ALA B CA 1
ATOM 3394 C C . ALA B 1 101 ? -3.842 -18.016 14.234 1 95.31 101 ALA B C 1
ATOM 3396 O O . ALA B 1 101 ? -2.986 -17.484 14.938 1 95.31 101 ALA B O 1
ATOM 3397 N N . ARG B 1 102 ? -3.561 -18.734 13.258 1 94.81 102 ARG B N 1
ATOM 3398 C CA . ARG B 1 102 ? -2.174 -19.047 12.922 1 94.81 102 ARG B CA 1
ATOM 3399 C C . ARG B 1 102 ? -1.54 -17.922 12.117 1 94.81 102 ARG B C 1
ATOM 3401 O O . ARG B 1 102 ? -0.325 -17.719 12.164 1 94.81 102 ARG B O 1
ATOM 3408 N N . ALA B 1 103 ? -2.273 -17.172 11.391 1 95.75 103 ALA B N 1
ATOM 3409 C CA . ALA B 1 103 ? -1.773 -16.156 10.461 1 95.75 103 ALA B CA 1
ATOM 3410 C C . ALA B 1 103 ? -1.696 -14.789 11.125 1 95.75 103 ALA B C 1
ATOM 3412 O O . ALA B 1 103 ? -0.737 -14.039 10.914 1 95.75 103 ALA B O 1
ATOM 3413 N N . LEU B 1 104 ? -2.602 -14.469 12 1 95.12 104 LEU B N 1
ATOM 3414 C CA . LEU B 1 104 ? -2.834 -13.133 12.547 1 95.12 104 LEU B CA 1
ATOM 3415 C C . LEU B 1 104 ? -1.612 -12.641 13.312 1 95.12 104 LEU B C 1
ATOM 3417 O O . LEU B 1 104 ? -1.158 -11.508 13.109 1 95.12 104 LEU B O 1
ATOM 3421 N N . PRO B 1 105 ? -1.037 -13.453 14.195 1 94 105 PRO B N 1
ATOM 3422 C CA . PRO B 1 105 ? 0.093 -12.945 14.977 1 94 105 PRO B CA 1
ATOM 3423 C C . PRO B 1 105 ? 1.276 -12.531 14.102 1 94 105 PRO B C 1
ATOM 3425 O O . PRO B 1 105 ? 1.998 -11.586 14.438 1 94 105 PRO B O 1
ATOM 3428 N N . TRP B 1 106 ? 1.448 -13.195 13.016 1 94.56 106 TRP B N 1
ATOM 3429 C CA . TRP B 1 106 ? 2.604 -12.93 12.164 1 94.56 106 TRP B CA 1
ATOM 3430 C C . TRP B 1 106 ? 2.428 -11.625 11.398 1 94.56 106 TRP B C 1
ATOM 3432 O O . TRP B 1 106 ? 3.371 -10.836 11.273 1 94.56 106 TRP B O 1
ATOM 3442 N N . THR B 1 107 ? 1.236 -11.391 10.859 1 94.62 107 THR B N 1
ATOM 3443 C CA . THR B 1 107 ? 0.95 -10.109 10.219 1 94.62 107 THR B CA 1
ATOM 3444 C C . THR B 1 107 ? 1.12 -8.961 11.203 1 94.62 107 THR B C 1
ATOM 3446 O O . THR B 1 107 ? 1.779 -7.965 10.891 1 94.62 107 THR B O 1
ATOM 3449 N N . LEU B 1 108 ? 0.572 -9.141 12.383 1 93 108 LEU B N 1
ATOM 3450 C CA . LEU B 1 108 ? 0.654 -8.078 13.383 1 93 108 LEU B CA 1
ATOM 3451 C C . LEU B 1 108 ? 2.1 -7.844 13.805 1 93 108 LEU B C 1
ATOM 3453 O O . LEU B 1 108 ? 2.5 -6.703 14.055 1 93 108 LEU B O 1
ATOM 3457 N N . PHE B 1 109 ? 2.807 -8.914 13.906 1 93.81 109 PHE B N 1
ATOM 3458 C CA . PHE B 1 109 ? 4.203 -8.805 14.312 1 93.81 109 PHE B CA 1
ATOM 3459 C C . PHE B 1 109 ? 4.996 -7.98 13.305 1 93.81 109 PHE B C 1
ATOM 3461 O O . PHE B 1 109 ? 5.668 -7.016 13.68 1 93.81 109 PHE B O 1
ATOM 3468 N N . VAL B 1 110 ? 4.945 -8.312 12.086 1 94.06 110 VAL B N 1
ATOM 3469 C CA . VAL B 1 110 ? 5.719 -7.641 11.047 1 94.06 110 VAL B CA 1
ATOM 3470 C C . VAL B 1 110 ? 5.234 -6.199 10.891 1 94.06 110 VAL B C 1
ATOM 3472 O O . VAL B 1 110 ? 6.043 -5.277 10.789 1 94.06 110 VAL B O 1
ATOM 3475 N N . LEU B 1 111 ? 3.938 -5.984 10.875 1 92.25 111 LEU B N 1
ATOM 3476 C CA . LEU B 1 111 ? 3.381 -4.652 10.672 1 92.25 111 LEU B CA 1
ATOM 3477 C C . LEU B 1 111 ? 3.727 -3.73 11.836 1 92.25 111 LEU B C 1
ATOM 3479 O O . LEU B 1 111 ? 4.066 -2.564 11.625 1 92.25 111 LEU B O 1
ATOM 3483 N N . SER B 1 112 ? 3.578 -4.266 13.023 1 91.62 112 SER B N 1
ATOM 3484 C CA . SER B 1 112 ? 3.854 -3.447 14.195 1 91.62 112 SER B CA 1
ATOM 3485 C C . SER B 1 112 ? 5.312 -3 14.234 1 91.62 112 SER B C 1
ATOM 3487 O O . SER B 1 112 ? 5.602 -1.825 14.469 1 91.62 112 SER B O 1
ATOM 3489 N N . TRP B 1 113 ? 6.164 -3.877 13.992 1 93.38 113 TRP B N 1
ATOM 3490 C CA . TRP B 1 113 ? 7.582 -3.529 14.016 1 93.38 113 TRP B CA 1
ATOM 3491 C C . TRP B 1 113 ? 7.938 -2.623 12.844 1 93.38 113 TRP B C 1
ATOM 3493 O O . TRP B 1 113 ? 8.75 -1.704 12.984 1 93.38 113 TRP B O 1
ATOM 3503 N N . SER B 1 114 ? 7.406 -2.906 11.656 1 93.69 114 SER B N 1
ATOM 3504 C CA . SER B 1 114 ? 7.637 -2.045 10.5 1 93.69 114 SER B CA 1
ATOM 3505 C C . SER B 1 114 ? 7.199 -0.611 10.789 1 93.69 114 SER B C 1
ATOM 3507 O O . SER B 1 114 ? 7.934 0.336 10.492 1 93.69 114 SER B O 1
ATOM 3509 N N . LEU B 1 115 ? 6.027 -0.497 11.352 1 89.69 115 LEU B N 1
ATOM 3510 C CA . LEU B 1 115 ? 5.477 0.818 11.664 1 89.69 115 LEU B CA 1
ATOM 3511 C C . LEU B 1 115 ? 6.324 1.525 12.719 1 89.69 115 LEU B C 1
ATOM 3513 O O . LEU B 1 115 ? 6.668 2.697 12.555 1 89.69 115 LEU B O 1
ATOM 3517 N N . PHE B 1 116 ? 6.594 0.804 13.734 1 89.94 116 PHE B N 1
ATOM 3518 C CA . PHE B 1 116 ? 7.34 1.383 14.844 1 89.94 116 PHE B CA 1
ATOM 3519 C C . PHE B 1 116 ? 8.719 1.851 14.391 1 89.94 116 PHE B C 1
ATOM 3521 O O . PHE B 1 116 ? 9.102 2.992 14.648 1 89.94 116 PHE B O 1
ATOM 3528 N N . ILE B 1 117 ? 9.414 1.07 13.758 1 92.56 117 ILE B N 1
ATOM 3529 C CA . ILE B 1 117 ? 10.781 1.384 13.367 1 92.56 117 ILE B CA 1
ATOM 3530 C C . ILE B 1 117 ? 10.781 2.504 12.328 1 92.56 117 ILE B C 1
ATOM 3532 O O . ILE B 1 117 ? 11.539 3.469 12.445 1 92.56 117 ILE B O 1
ATOM 3536 N N . SER B 1 118 ? 9.953 2.375 11.305 1 91.12 118 SER B N 1
ATOM 3537 C CA . SER B 1 118 ? 9.922 3.383 10.25 1 91.12 118 SER B CA 1
ATOM 3538 C C . SER B 1 118 ? 9.5 4.742 10.797 1 91.12 118 SER B C 1
ATOM 3540 O O . SER B 1 118 ? 10.078 5.77 10.438 1 91.12 118 SER B O 1
ATOM 3542 N N . PHE B 1 119 ? 8.508 4.738 11.586 1 87.38 119 PHE B N 1
ATOM 3543 C CA . PHE B 1 119 ? 8.008 5.996 12.133 1 87.38 119 PHE B CA 1
ATOM 3544 C C . PHE B 1 119 ? 9 6.59 13.125 1 87.38 119 PHE B C 1
ATOM 3546 O O . PHE B 1 119 ? 9.273 7.793 13.102 1 87.38 119 PHE B O 1
ATOM 3553 N N . PHE B 1 120 ? 9.492 5.77 14.031 1 88.06 120 PHE B N 1
ATOM 3554 C CA . PHE B 1 120 ? 10.469 6.223 15.023 1 88.06 120 PHE B CA 1
ATOM 3555 C C . PHE B 1 120 ? 11.711 6.773 14.336 1 88.06 120 PHE B C 1
ATOM 3557 O O . PHE B 1 120 ? 12.18 7.863 14.68 1 88.06 120 PHE B O 1
ATOM 3564 N N . LEU B 1 121 ? 12.227 6.055 13.453 1 91.94 121 LEU B N 1
ATOM 3565 C CA . LEU B 1 121 ? 13.383 6.52 12.695 1 91.94 121 LEU B CA 1
ATOM 3566 C C . LEU B 1 121 ? 13.07 7.809 11.945 1 91.94 121 LEU B C 1
ATOM 3568 O O . LEU B 1 121 ? 13.898 8.711 11.875 1 91.94 121 LEU B O 1
ATOM 3572 N N . GLY B 1 122 ? 11.922 7.859 11.367 1 90.38 122 GLY B N 1
ATOM 3573 C CA . GLY B 1 122 ? 11.5 9.07 10.68 1 90.38 122 GLY B CA 1
ATOM 3574 C C . GLY B 1 122 ? 11.445 10.281 11.586 1 90.38 122 GLY B C 1
ATOM 3575 O O . GLY B 1 122 ? 11.93 11.359 11.219 1 90.38 122 GLY B O 1
ATOM 3576 N N . VAL B 1 123 ? 10.938 10.094 12.719 1 86.44 123 VAL B N 1
ATOM 3577 C CA . VAL B 1 123 ? 10.812 11.18 13.68 1 86.44 123 VAL B CA 1
ATOM 3578 C C . VAL B 1 123 ? 12.203 11.641 14.125 1 86.44 123 VAL B C 1
ATOM 3580 O O . VAL B 1 123 ? 12.477 12.836 14.18 1 86.44 123 VAL B O 1
ATOM 3583 N N . VAL B 1 124 ? 13.047 10.688 14.43 1 89.06 124 VAL B N 1
ATOM 3584 C CA . VAL B 1 124 ? 14.383 11 14.914 1 89.06 124 VAL B CA 1
ATOM 3585 C C . VAL B 1 124 ? 15.18 11.711 13.82 1 89.06 124 VAL B C 1
ATOM 3587 O O . VAL B 1 124 ? 15.797 12.75 14.07 1 89.06 124 VAL B O 1
ATOM 3590 N N . VAL B 1 125 ? 15.117 11.188 12.672 1 90.5 125 VAL B N 1
ATOM 3591 C CA . VAL B 1 125 ? 15.867 11.758 11.555 1 90.5 125 VAL B CA 1
ATOM 3592 C C . VAL B 1 125 ? 15.305 13.133 11.203 1 90.5 125 VAL B C 1
ATOM 3594 O O . VAL B 1 125 ? 16.062 14.07 10.945 1 90.5 125 VAL B O 1
ATOM 3597 N N . GLY B 1 126 ? 13.992 13.242 11.156 1 88.44 126 GLY B N 1
ATOM 3598 C CA . GLY B 1 126 ? 13.375 14.531 10.883 1 88.44 126 GLY B CA 1
ATOM 3599 C C . GLY B 1 126 ? 13.734 15.594 11.906 1 88.44 126 GLY B C 1
ATOM 3600 O O . GLY B 1 126 ? 13.961 16.75 11.555 1 88.44 126 GLY B O 1
ATOM 3601 N N . ALA B 1 127 ? 13.711 15.219 13.133 1 84.62 127 ALA B N 1
ATOM 3602 C CA . ALA B 1 127 ? 14.102 16.141 14.195 1 84.62 127 ALA B CA 1
ATOM 3603 C C . ALA B 1 127 ? 15.547 16.594 14.031 1 84.62 127 ALA B C 1
ATOM 3605 O O . ALA B 1 127 ? 15.867 17.766 14.258 1 84.62 127 ALA B O 1
ATOM 3606 N N . LEU B 1 128 ? 16.406 15.625 13.703 1 86.69 128 LEU B N 1
ATOM 3607 C CA . LEU B 1 128 ? 17.812 15.953 13.477 1 86.69 128 LEU B CA 1
ATOM 3608 C C . LEU B 1 128 ? 17.969 16.922 12.305 1 86.69 128 LEU B C 1
ATOM 3610 O O . LEU B 1 128 ? 18.781 17.828 12.352 1 86.69 128 LEU B O 1
ATOM 3614 N N . MET B 1 129 ? 17.219 16.656 11.281 1 86.94 129 MET B N 1
ATOM 3615 C CA . MET B 1 129 ? 17.234 17.547 10.125 1 86.94 129 MET B CA 1
ATOM 3616 C C . MET B 1 129 ? 16.844 18.969 10.523 1 86.94 129 MET B C 1
ATOM 3618 O O . MET B 1 129 ? 17.484 19.938 10.109 1 86.94 129 MET B O 1
ATOM 3622 N N . ALA B 1 130 ? 15.797 19.031 11.242 1 82.44 130 ALA B N 1
ATOM 3623 C CA . ALA B 1 130 ? 15.289 20.328 11.664 1 82.44 130 ALA B CA 1
ATOM 3624 C C . ALA B 1 130 ? 16.297 21.047 12.555 1 82.44 130 ALA B C 1
ATOM 3626 O O . ALA B 1 130 ? 16.438 22.266 12.484 1 82.44 130 ALA B O 1
ATOM 3627 N N . TYR B 1 131 ? 16.891 20.312 13.367 1 80.75 131 TYR B N 1
ATOM 3628 C CA . TYR B 1 131 ? 17.891 20.875 14.281 1 80.75 131 TYR B CA 1
ATOM 3629 C C . TYR B 1 131 ? 19.031 21.516 13.508 1 80.75 131 TYR B C 1
ATOM 3631 O O . TYR B 1 131 ? 19.547 22.578 13.898 1 80.75 131 TYR B O 1
ATOM 3639 N N . TRP B 1 132 ? 19.453 20.891 12.5 1 84.25 132 TRP B N 1
ATOM 3640 C CA . TRP B 1 132 ? 20.547 21.406 11.688 1 84.25 132 TRP B CA 1
ATOM 3641 C C . TRP B 1 132 ? 20.031 22.047 10.414 1 84.25 132 TRP B C 1
ATOM 3643 O O . TRP B 1 132 ? 20.641 21.922 9.344 1 84.25 132 TRP B O 1
ATOM 3653 N N . GLU B 1 133 ? 18.969 22.594 10.586 1 82.25 133 GLU B N 1
ATOM 3654 C CA . GLU B 1 133 ? 18.297 23.156 9.422 1 82.25 133 GLU B CA 1
ATOM 3655 C C . GLU B 1 133 ? 19.281 23.969 8.57 1 82.25 133 GLU B C 1
ATOM 3657 O O . GLU B 1 133 ? 19.953 24.859 9.086 1 82.25 133 GLU B O 1
ATOM 3662 N N . GLY B 1 134 ? 19.359 23.641 7.293 1 79.88 134 GLY B N 1
ATOM 3663 C CA . GLY B 1 134 ? 20.203 24.375 6.367 1 79.88 134 GLY B CA 1
ATOM 3664 C C . GLY B 1 134 ? 21.625 23.859 6.316 1 79.88 134 GLY B C 1
ATOM 3665 O O . GLY B 1 134 ? 22.391 24.203 5.406 1 79.88 134 GLY B O 1
ATOM 3666 N N . GLY B 1 135 ? 22.062 23.031 7.23 1 85.44 135 GLY B N 1
ATOM 3667 C CA . GLY B 1 135 ? 23.391 22.484 7.273 1 85.44 135 GLY B CA 1
ATOM 3668 C C . GLY B 1 135 ? 23.578 21.281 6.359 1 85.44 135 GLY B C 1
ATOM 3669 O O . GLY B 1 135 ? 22.656 20.906 5.645 1 85.44 135 GLY B O 1
ATOM 3670 N N . LYS B 1 136 ? 24.797 20.797 6.316 1 88 136 LYS B N 1
ATOM 3671 C CA . LYS B 1 136 ? 25.125 19.672 5.461 1 88 136 LYS B CA 1
ATOM 3672 C C . LYS B 1 136 ? 24.359 18.422 5.867 1 88 136 LYS B C 1
ATOM 3674 O O . LYS B 1 136 ? 23.953 17.625 5.016 1 88 136 LYS B O 1
ATOM 3679 N N . LEU B 1 137 ? 24.219 18.281 7.098 1 87.75 137 LEU B N 1
ATOM 3680 C CA . LEU B 1 137 ? 23.469 17.109 7.57 1 87.75 137 LEU B CA 1
ATOM 3681 C C . LEU B 1 137 ? 22.016 17.188 7.156 1 87.75 137 LEU B C 1
ATOM 3683 O O . LEU B 1 137 ? 21.422 16.172 6.773 1 87.75 137 LEU B O 1
ATOM 3687 N N . ASP B 1 138 ? 21.422 18.281 7.258 1 86.44 138 ASP B N 1
ATOM 3688 C CA . ASP B 1 138 ? 20.047 18.484 6.812 1 86.44 138 ASP B CA 1
ATOM 3689 C C . ASP B 1 138 ? 19.906 18.188 5.324 1 86.44 138 ASP B C 1
ATOM 3691 O O . ASP B 1 138 ? 19.016 17.438 4.926 1 86.44 138 ASP B O 1
ATOM 3695 N N . VAL B 1 139 ? 20.844 18.688 4.648 1 81.69 139 VAL B N 1
ATOM 3696 C CA . VAL B 1 139 ? 20.781 18.5 3.203 1 81.69 139 VAL B CA 1
ATOM 3697 C C . VAL B 1 139 ? 20.969 17.031 2.857 1 81.69 139 VAL B C 1
ATOM 3699 O O . VAL B 1 139 ? 20.25 16.484 2.018 1 81.69 139 VAL B O 1
ATOM 3702 N N . GLY B 1 140 ? 21.906 16.422 3.434 1 85.69 140 GLY B N 1
ATOM 3703 C CA . GLY B 1 140 ? 22.156 15 3.203 1 85.69 140 GLY B CA 1
ATOM 3704 C C . GLY B 1 140 ? 21 14.117 3.611 1 85.69 140 GLY B C 1
ATOM 3705 O O . GLY B 1 140 ? 20.578 13.242 2.855 1 85.69 140 GLY B O 1
ATOM 3706 N N . LEU B 1 141 ? 20.484 14.375 4.766 1 88.5 141 LEU B N 1
ATOM 3707 C CA . LEU B 1 141 ? 19.391 13.547 5.281 1 88.5 141 LEU B CA 1
ATOM 3708 C C . LEU B 1 141 ? 18.094 13.812 4.508 1 88.5 141 LEU B C 1
ATOM 3710 O O . LEU B 1 141 ? 17.297 12.898 4.32 1 88.5 141 LEU B O 1
ATOM 3714 N N . THR B 1 142 ? 17.969 14.969 4.098 1 82.44 142 THR B N 1
ATOM 3715 C CA . THR B 1 142 ? 16.812 15.289 3.266 1 82.44 142 THR B CA 1
ATOM 3716 C C . THR B 1 142 ? 16.891 14.555 1.93 1 82.44 142 THR B C 1
ATOM 3718 O O . THR B 1 142 ? 15.898 14 1.458 1 82.44 142 THR B O 1
ATOM 3721 N N . SER B 1 143 ? 18.078 14.562 1.374 1 78.81 143 SER B N 1
ATOM 3722 C CA . SER B 1 143 ? 18.281 13.828 0.131 1 78.81 143 SER B CA 1
ATOM 3723 C C . SER B 1 143 ? 18 12.344 0.32 1 78.81 143 SER B C 1
ATOM 3725 O O . SER B 1 143 ? 17.375 11.711 -0.533 1 78.81 143 SER B O 1
ATOM 3727 N N . TRP B 1 144 ? 18.406 11.867 1.349 1 83.88 144 TRP B N 1
ATOM 3728 C CA . TRP B 1 144 ? 18.188 10.461 1.671 1 83.88 144 TRP B CA 1
ATOM 3729 C C . TRP B 1 144 ? 16.703 10.172 1.845 1 83.88 144 TRP B C 1
ATOM 3731 O O . TRP B 1 144 ? 16.188 9.164 1.357 1 83.88 144 TRP B O 1
ATOM 3741 N N . ALA B 1 145 ? 16.047 11.023 2.521 1 84.44 145 ALA B N 1
ATOM 3742 C CA . ALA B 1 145 ? 14.625 10.852 2.785 1 84.44 145 ALA B CA 1
ATOM 3743 C C . ALA B 1 145 ? 13.82 10.867 1.486 1 84.44 145 ALA B C 1
ATOM 3745 O O . ALA B 1 145 ? 12.891 10.086 1.315 1 84.44 145 ALA B O 1
ATOM 3746 N N . ILE B 1 146 ? 14.234 11.672 0.603 1 75.19 146 ILE B N 1
ATOM 3747 C CA . ILE B 1 146 ? 13.547 11.766 -0.679 1 75.19 146 ILE B CA 1
ATOM 3748 C C . ILE B 1 146 ? 13.805 10.5 -1.5 1 75.19 146 ILE B C 1
ATOM 3750 O O . ILE B 1 146 ? 12.891 9.969 -2.131 1 75.19 146 ILE B O 1
ATOM 3754 N N . MET B 1 147 ? 15 10.047 -1.491 1 78.19 147 MET B N 1
ATOM 3755 C CA . MET B 1 147 ? 15.336 8.812 -2.188 1 78.19 147 MET B CA 1
ATOM 3756 C C . MET B 1 147 ? 14.508 7.645 -1.654 1 78.19 147 MET B C 1
ATOM 3758 O O . MET B 1 147 ? 13.938 6.879 -2.43 1 78.19 147 MET B O 1
ATOM 3762 N N . MET B 1 148 ? 14.469 7.57 -0.358 1 81.56 148 MET B N 1
ATOM 3763 C CA . MET B 1 148 ? 13.688 6.504 0.267 1 81.56 148 MET B CA 1
ATOM 3764 C C . MET B 1 148 ? 12.211 6.633 -0.092 1 81.56 148 MET B C 1
ATOM 3766 O O . MET B 1 148 ? 11.539 5.629 -0.34 1 81.56 148 MET B O 1
ATOM 3770 N N . GLY B 1 149 ? 11.766 7.793 -0.12 1 79.31 149 GLY B N 1
ATOM 3771 C CA . GLY B 1 149 ? 10.367 8.039 -0.434 1 79.31 149 GLY B CA 1
ATOM 3772 C C . GLY B 1 149 ? 10.016 7.738 -1.879 1 79.31 149 GLY B C 1
ATOM 3773 O O . GLY B 1 149 ? 8.844 7.543 -2.213 1 79.31 149 GLY B O 1
ATOM 3774 N N . SER B 1 150 ? 11.047 7.625 -2.68 1 76.62 150 SER B N 1
ATOM 3775 C CA . SER B 1 150 ? 10.812 7.414 -4.105 1 76.62 150 SER B CA 1
ATOM 3776 C C . SER B 1 150 ? 10.836 5.93 -4.453 1 76.62 150 SER B C 1
ATOM 3778 O O . SER B 1 150 ? 10.438 5.539 -5.555 1 76.62 150 SER B O 1
ATOM 3780 N N . ILE B 1 151 ? 11.273 5.145 -3.59 1 82.94 151 ILE B N 1
ATOM 3781 C CA . ILE B 1 151 ? 11.32 3.705 -3.811 1 82.94 151 ILE B CA 1
ATOM 3782 C C . ILE B 1 151 ? 10.078 3.049 -3.221 1 82.94 151 ILE B C 1
ATOM 3784 O O . ILE B 1 151 ? 9.859 3.098 -2.008 1 82.94 151 ILE B O 1
ATOM 3788 N N . PRO B 1 152 ? 9.305 2.473 -4.062 1 83.12 152 PRO B N 1
ATOM 3789 C CA . PRO B 1 152 ? 8.203 1.71 -3.477 1 83.12 152 PRO B CA 1
ATOM 3790 C C . PRO B 1 152 ? 8.68 0.58 -2.566 1 83.12 152 PRO B C 1
ATOM 3792 O O . PRO B 1 152 ? 9.688 -0.067 -2.859 1 83.12 152 PRO B O 1
ATOM 3795 N N . TYR B 1 153 ? 7.973 0.385 -1.552 1 87.38 153 TYR B N 1
ATOM 3796 C CA . TYR B 1 153 ? 8.406 -0.571 -0.54 1 87.38 153 TYR B CA 1
ATOM 3797 C C . TYR B 1 153 ? 8.562 -1.965 -1.137 1 87.38 153 TYR B C 1
ATOM 3799 O O . TYR B 1 153 ? 9.422 -2.738 -0.706 1 87.38 153 TYR B O 1
ATOM 3807 N N . TYR B 1 154 ? 7.699 -2.375 -2.016 1 86.69 154 TYR B N 1
ATOM 3808 C CA . TYR B 1 154 ? 7.766 -3.721 -2.57 1 86.69 154 TYR B CA 1
ATOM 3809 C C . TYR B 1 154 ? 9.016 -3.896 -3.43 1 86.69 154 TYR B C 1
ATOM 3811 O O . TYR B 1 154 ? 9.531 -5.008 -3.561 1 86.69 154 TYR B O 1
ATOM 3819 N N . VAL B 1 155 ? 9.414 -2.811 -4.062 1 84.75 155 VAL B N 1
ATOM 3820 C CA . VAL B 1 155 ? 10.656 -2.857 -4.836 1 84.75 155 VAL B CA 1
ATOM 3821 C C . VAL B 1 155 ? 11.836 -3.127 -3.904 1 84.75 155 VAL B C 1
ATOM 3823 O O . VAL B 1 155 ? 12.68 -3.977 -4.195 1 84.75 155 VAL B O 1
ATOM 3826 N N . LEU B 1 156 ? 11.859 -2.436 -2.869 1 88.31 156 LEU B N 1
ATOM 3827 C CA . LEU B 1 156 ? 12.906 -2.682 -1.889 1 88.31 156 LEU B CA 1
ATOM 3828 C C . LEU B 1 156 ? 12.82 -4.105 -1.345 1 88.31 156 LEU B C 1
ATOM 3830 O O . LEU B 1 156 ? 13.844 -4.742 -1.1 1 88.31 156 LEU B O 1
ATOM 3834 N N . ALA B 1 157 ? 11.625 -4.543 -1.113 1 91.19 157 ALA B N 1
ATOM 3835 C CA . ALA B 1 157 ? 11.422 -5.906 -0.631 1 91.19 157 ALA B CA 1
ATOM 3836 C C . ALA B 1 157 ? 12.062 -6.922 -1.574 1 91.19 157 ALA B C 1
ATOM 3838 O O . ALA B 1 157 ? 12.781 -7.824 -1.131 1 91.19 157 ALA B O 1
ATOM 3839 N N . LEU B 1 158 ? 11.82 -6.77 -2.779 1 86.25 158 LEU B N 1
ATOM 3840 C CA . LEU B 1 158 ? 12.344 -7.695 -3.775 1 86.25 158 LEU B CA 1
ATOM 3841 C C . LEU B 1 158 ? 13.867 -7.605 -3.85 1 86.25 158 LEU B C 1
ATOM 3843 O O . LEU B 1 158 ? 14.547 -8.625 -3.975 1 86.25 158 LEU B O 1
ATOM 3847 N N . LEU B 1 159 ? 14.375 -6.395 -3.773 1 85.88 159 LEU B N 1
ATOM 3848 C CA . LEU B 1 159 ? 15.82 -6.211 -3.793 1 85.88 159 LEU B CA 1
ATOM 3849 C C . LEU B 1 159 ? 16.469 -6.867 -2.58 1 85.88 159 LEU B C 1
ATOM 3851 O O . LEU B 1 159 ? 17.5 -7.527 -2.703 1 85.88 159 LEU B O 1
ATOM 3855 N N . LEU B 1 160 ? 15.883 -6.652 -1.477 1 91 160 LEU B N 1
ATOM 3856 C CA . LEU B 1 160 ? 16.406 -7.27 -0.264 1 91 160 LEU B CA 1
ATOM 3857 C C . LEU B 1 160 ? 16.359 -8.789 -0.366 1 91 160 LEU B C 1
ATOM 3859 O O . LEU B 1 160 ? 17.297 -9.469 0.069 1 91 160 LEU B O 1
ATOM 3863 N N . LEU B 1 161 ? 15.297 -9.312 -0.893 1 88.5 161 LEU B N 1
ATOM 3864 C CA . LEU B 1 161 ? 15.156 -10.75 -1.063 1 88.5 161 LEU B CA 1
ATOM 3865 C C . LEU B 1 161 ? 16.25 -11.297 -1.975 1 88.5 161 LEU B C 1
ATOM 3867 O O . LEU B 1 161 ? 16.891 -12.305 -1.648 1 88.5 161 LEU B O 1
ATOM 3871 N N . ILE B 1 162 ? 16.469 -10.688 -3.006 1 82.19 162 ILE B N 1
ATOM 3872 C CA . ILE B 1 162 ? 17.406 -11.156 -4.016 1 82.19 162 ILE B CA 1
ATOM 3873 C C . ILE B 1 162 ? 18.828 -11.086 -3.465 1 82.19 162 ILE B C 1
ATOM 3875 O O . ILE B 1 162 ? 19.594 -12.047 -3.576 1 82.19 162 ILE B O 1
ATOM 3879 N N . PHE B 1 163 ? 19.172 -10.016 -2.805 1 84.56 163 PHE B N 1
ATOM 3880 C CA . PHE B 1 163 ? 20.562 -9.812 -2.434 1 84.56 163 PHE B CA 1
ATOM 3881 C C . PHE B 1 163 ? 20.828 -10.359 -1.036 1 84.56 163 PHE B C 1
ATOM 3883 O O . PHE B 1 163 ? 21.781 -11.109 -0.833 1 84.56 163 PHE B O 1
ATOM 3890 N N . CYS B 1 164 ? 20 -10.055 -0.127 1 90.75 164 CYS B N 1
ATOM 3891 C CA . CYS B 1 164 ? 20.297 -10.43 1.254 1 90.75 164 CYS B CA 1
ATOM 3892 C C . CYS B 1 164 ? 19.938 -11.883 1.514 1 90.75 164 CYS B C 1
ATOM 3894 O O . CYS B 1 164 ? 20.469 -12.508 2.436 1 90.75 164 CYS B O 1
ATOM 3896 N N . ALA B 1 165 ? 19.016 -12.422 0.708 1 88.75 165 ALA B N 1
ATOM 3897 C CA . ALA B 1 165 ? 18.609 -13.805 0.931 1 88.75 165 ALA B CA 1
ATOM 3898 C C . ALA B 1 165 ? 19.203 -14.727 -0.12 1 88.75 165 ALA B C 1
ATOM 3900 O O . ALA B 1 165 ? 20.031 -15.586 0.2 1 88.75 165 ALA B O 1
ATOM 3901 N N . TYR B 1 166 ? 18.938 -14.531 -1.334 1 79.88 166 TYR B N 1
ATOM 3902 C CA . TYR B 1 166 ? 19.344 -15.453 -2.381 1 79.88 166 TYR B CA 1
ATOM 3903 C C . TYR B 1 166 ? 20.844 -15.352 -2.646 1 79.88 166 TYR B C 1
ATOM 3905 O O . TYR B 1 166 ? 21.531 -16.359 -2.752 1 79.88 166 TYR B O 1
ATOM 3913 N N . ARG B 1 167 ? 21.359 -14.172 -2.734 1 79.12 167 ARG B N 1
ATOM 3914 C CA . ARG B 1 167 ? 22.75 -14 -3.141 1 79.12 167 ARG B CA 1
ATOM 3915 C C . ARG B 1 167 ? 23.688 -14.227 -1.964 1 79.12 167 ARG B C 1
ATOM 3917 O O . ARG B 1 167 ? 24.641 -15.008 -2.059 1 79.12 167 ARG B O 1
ATOM 3924 N N . TRP B 1 168 ? 23.469 -13.453 -0.854 1 88 168 TRP B N 1
ATOM 3925 C CA . TRP B 1 168 ? 24.422 -13.469 0.257 1 88 168 TRP B CA 1
ATOM 3926 C C . TRP B 1 168 ? 24.031 -14.539 1.278 1 88 168 TRP B C 1
ATOM 3928 O O . TRP B 1 168 ? 24.859 -14.93 2.111 1 88 168 TRP B O 1
ATOM 3938 N N . GLY B 1 169 ? 22.812 -14.984 1.254 1 89.25 169 GLY B N 1
ATOM 3939 C CA . GLY B 1 169 ? 22.359 -16.062 2.117 1 89.25 169 GLY B CA 1
ATOM 3940 C C . GLY B 1 169 ? 22.312 -15.68 3.584 1 89.25 169 GLY B C 1
ATOM 3941 O O . GLY B 1 169 ? 22.438 -16.531 4.461 1 89.25 169 GLY B O 1
ATOM 3942 N N . ILE B 1 170 ? 22.219 -14.445 3.879 1 92.88 170 ILE B N 1
ATOM 3943 C CA . ILE B 1 170 ? 22.266 -13.953 5.25 1 92.88 170 ILE B CA 1
ATOM 3944 C C . ILE B 1 170 ? 20.875 -14.117 5.891 1 92.88 170 ILE B C 1
ATOM 3946 O O . ILE B 1 170 ? 20.781 -14.375 7.094 1 92.88 170 ILE B O 1
ATOM 3950 N N . PHE B 1 171 ? 19.891 -14 5.125 1 94.75 171 PHE B N 1
ATOM 3951 C CA . PHE B 1 171 ? 18.516 -14.062 5.633 1 94.75 171 PHE B CA 1
ATOM 3952 C C . PHE B 1 171 ? 17.75 -15.188 4.949 1 94.75 171 PHE B C 1
ATOM 3954 O O . PHE B 1 171 ? 18.141 -15.664 3.889 1 94.75 171 PHE B O 1
ATOM 3961 N N . PRO B 1 172 ? 16.688 -15.578 5.617 1 92.62 172 PRO B N 1
ATOM 3962 C CA . PRO B 1 172 ? 15.867 -16.625 4.992 1 92.62 172 PRO B CA 1
ATOM 3963 C C . PRO B 1 172 ? 15.148 -16.125 3.734 1 92.62 172 PRO B C 1
ATOM 3965 O O . PRO B 1 172 ? 14.773 -14.961 3.648 1 92.62 172 PRO B O 1
ATOM 3968 N N . THR B 1 173 ? 14.875 -17.031 2.779 1 88.12 173 THR B N 1
ATOM 3969 C CA . THR B 1 173 ? 14.234 -16.719 1.508 1 88.12 173 THR B CA 1
ATOM 3970 C C . THR B 1 173 ? 12.719 -16.75 1.643 1 88.12 173 THR B C 1
ATOM 3972 O O . THR B 1 173 ? 12 -16.234 0.786 1 88.12 173 THR B O 1
ATOM 3975 N N . SER B 1 174 ? 12.305 -17.438 2.639 1 90.5 174 SER B N 1
ATOM 3976 C CA . SER B 1 174 ? 10.859 -17.594 2.816 1 90.5 174 SER B CA 1
ATOM 3977 C C . SER B 1 174 ? 10.531 -18.062 4.23 1 90.5 174 SER B C 1
ATOM 3979 O O . SER B 1 174 ? 11.414 -18.484 4.977 1 90.5 174 SER B O 1
ATOM 3981 N N . GLY B 1 175 ? 9.227 -17.859 4.527 1 92.31 175 GLY B N 1
ATOM 3982 C CA . GLY B 1 175 ? 8.75 -18.406 5.781 1 92.31 175 GLY B CA 1
ATOM 3983 C C . GLY B 1 175 ? 8.625 -17.375 6.887 1 92.31 175 GLY B C 1
ATOM 3984 O O . GLY B 1 175 ? 9.148 -16.266 6.762 1 92.31 175 GLY B O 1
ATOM 3985 N N . ARG B 1 176 ? 8.008 -17.828 8.023 1 91.25 176 ARG B N 1
ATOM 3986 C CA . ARG B 1 176 ? 7.758 -16.922 9.141 1 91.25 176 ARG B CA 1
ATOM 3987 C C . ARG B 1 176 ? 8.539 -17.344 10.375 1 91.25 176 ARG B C 1
ATOM 3989 O O . ARG B 1 176 ? 8.672 -16.578 11.328 1 91.25 176 ARG B O 1
ATOM 3996 N N . GLN B 1 177 ? 9.023 -18.547 10.312 1 91.44 177 GLN B N 1
ATOM 3997 C CA . GLN B 1 177 ? 9.695 -19.109 11.477 1 91.44 177 GLN B CA 1
ATOM 3998 C C . GLN B 1 177 ? 10.781 -20.109 11.055 1 91.44 177 GLN B C 1
ATOM 4000 O O . GLN B 1 177 ? 10.781 -20.594 9.93 1 91.44 177 GLN B O 1
ATOM 4005 N N . PRO B 1 178 ? 11.703 -20.328 11.961 1 91.06 178 PRO B N 1
ATOM 4006 C CA . PRO B 1 178 ? 12.766 -21.281 11.617 1 91.06 178 PRO B CA 1
ATOM 4007 C C . PRO B 1 178 ? 12.266 -22.719 11.555 1 91.06 178 PRO B C 1
ATOM 4009 O O . PRO B 1 178 ? 11.32 -23.094 12.258 1 91.06 178 PRO B O 1
ATOM 4012 N N . THR B 1 179 ? 12.906 -23.312 10.617 1 88.06 179 THR B N 1
ATOM 4013 C CA . THR B 1 179 ? 12.57 -24.734 10.477 1 88.06 179 THR B CA 1
ATOM 4014 C C . THR B 1 179 ? 13.477 -25.594 11.352 1 88.06 179 THR B C 1
ATOM 4016 O O . THR B 1 179 ? 14.672 -25.312 11.469 1 88.06 179 THR B O 1
ATOM 4019 N N . GLY B 1 180 ? 12.945 -26.531 11.984 1 86.12 180 GLY B N 1
ATOM 4020 C CA . GLY B 1 180 ? 13.742 -27.484 12.75 1 86.12 180 GLY B CA 1
ATOM 4021 C C . GLY B 1 180 ? 13.961 -27.047 14.188 1 86.12 180 GLY B C 1
ATOM 4022 O O . GLY B 1 180 ? 14.75 -27.656 14.906 1 86.12 180 GLY B O 1
ATOM 4023 N N . VAL B 1 181 ? 13.461 -25.984 14.555 1 88.38 181 VAL B N 1
ATOM 4024 C CA . VAL B 1 181 ? 13.586 -25.484 15.93 1 88.38 181 VAL B CA 1
ATOM 4025 C C . VAL B 1 181 ? 12.234 -25.578 16.625 1 88.38 181 VAL B C 1
ATOM 4027 O O . VAL B 1 181 ? 11.203 -25.219 16.047 1 88.38 181 VAL B O 1
ATOM 4030 N N . PRO B 1 182 ? 12.219 -26.203 17.703 1 87.94 182 PRO B N 1
ATOM 4031 C CA . PRO B 1 182 ? 10.945 -26.281 18.438 1 87.94 182 PRO B CA 1
ATOM 4032 C C . PRO B 1 182 ? 10.359 -24.922 18.766 1 87.94 182 PRO B C 1
ATOM 4034 O O . PRO B 1 182 ? 11.094 -24.016 19.203 1 87.94 182 PRO B O 1
ATOM 4037 N N . PRO B 1 183 ? 9.062 -24.844 18.484 1 87.44 183 PRO B N 1
ATOM 4038 C CA . PRO B 1 183 ? 8.422 -23.578 18.812 1 87.44 183 PRO B CA 1
ATOM 4039 C C . PRO B 1 183 ? 8.391 -23.297 20.312 1 87.44 183 PRO B C 1
ATOM 4041 O O . PRO B 1 183 ? 8.367 -24.234 21.109 1 87.44 183 PRO B O 1
ATOM 4044 N N . GLY B 1 184 ? 8.477 -21.984 20.75 1 85.56 184 GLY B N 1
ATOM 4045 C CA . GLY B 1 184 ? 8.398 -21.625 22.156 1 85.56 184 GLY B CA 1
ATOM 4046 C C . GLY B 1 184 ? 9.312 -20.484 22.531 1 85.56 184 GLY B C 1
ATOM 4047 O O . GLY B 1 184 ? 9.836 -19.781 21.672 1 85.56 184 GLY B O 1
ATOM 4048 N N . PHE B 1 185 ? 9.359 -20.297 23.844 1 91.06 185 PHE B N 1
ATOM 4049 C CA . PHE B 1 185 ? 10.156 -19.188 24.391 1 91.06 185 PHE B CA 1
ATOM 4050 C C . PHE B 1 185 ? 11.609 -19.609 24.547 1 91.06 185 PHE B C 1
ATOM 4052 O O . PHE B 1 185 ? 12.102 -19.734 25.672 1 91.06 185 PHE B O 1
ATOM 4059 N N . ASN B 1 186 ? 12.289 -19.891 23.547 1 91.19 186 ASN B N 1
ATOM 4060 C CA . ASN B 1 186 ? 13.719 -20.188 23.484 1 91.19 186 ASN B CA 1
ATOM 4061 C C . ASN B 1 186 ? 14.43 -19.25 22.5 1 91.19 186 ASN B C 1
ATOM 4063 O O . ASN B 1 186 ? 13.805 -18.703 21.578 1 91.19 186 ASN B O 1
ATOM 4067 N N . TRP B 1 187 ? 15.688 -19.078 22.766 1 92.5 187 TRP B N 1
ATOM 4068 C CA . TRP B 1 187 ? 16.469 -18.078 22.031 1 92.5 187 TRP B CA 1
ATOM 4069 C C . TRP B 1 187 ? 16.531 -18.438 20.547 1 92.5 187 TRP B C 1
ATOM 4071 O O . TRP B 1 187 ? 16.453 -17.562 19.688 1 92.5 187 TRP B O 1
ATOM 4081 N N . ALA B 1 188 ? 16.703 -19.688 20.312 1 91.81 188 ALA B N 1
ATOM 4082 C CA . ALA B 1 188 ? 16.828 -20.141 18.938 1 91.81 188 ALA B CA 1
ATOM 4083 C C . ALA B 1 188 ? 15.555 -19.828 18.141 1 91.81 188 ALA B C 1
ATOM 4085 O O . ALA B 1 188 ? 15.625 -19.391 17 1 91.81 188 ALA B O 1
ATOM 4086 N N . TYR B 1 189 ? 14.43 -20.109 18.719 1 92.88 189 TYR B N 1
ATOM 4087 C CA . TYR B 1 189 ? 13.148 -19.875 18.062 1 92.88 189 TYR B CA 1
ATOM 4088 C C . TYR B 1 189 ? 12.875 -18.391 17.922 1 92.88 189 TYR B C 1
ATOM 4090 O O . TYR B 1 189 ? 12.492 -17.922 16.844 1 92.88 189 TYR B O 1
ATOM 4098 N N . ILE B 1 190 ? 13.156 -17.688 18.938 1 94 190 ILE B N 1
ATOM 4099 C CA . ILE B 1 190 ? 12.883 -16.25 18.938 1 94 190 ILE B CA 1
ATOM 4100 C C . ILE B 1 190 ? 13.805 -15.547 17.953 1 94 190 ILE B C 1
ATOM 4102 O O . ILE B 1 190 ? 13.359 -14.695 17.172 1 94 190 ILE B O 1
ATOM 4106 N N . SER B 1 191 ? 15.023 -15.891 17.969 1 94.31 191 SER B N 1
ATOM 4107 C CA . SER B 1 191 ? 15.969 -15.297 17.031 1 94.31 191 SER B CA 1
ATOM 4108 C C . SER B 1 191 ? 15.609 -15.664 15.586 1 94.31 191 SER B C 1
ATOM 4110 O O . SER B 1 191 ? 15.805 -14.867 14.672 1 94.31 191 SER B O 1
ATOM 4112 N N . GLY B 1 192 ? 15.109 -16.875 15.445 1 94.44 192 GLY B N 1
ATOM 4113 C CA . GLY B 1 192 ? 14.672 -17.312 14.133 1 94.44 192 GLY B CA 1
ATOM 4114 C C . GLY B 1 192 ? 13.484 -16.531 13.617 1 94.44 192 GLY B C 1
ATOM 4115 O O . GLY B 1 192 ? 13.422 -16.188 12.43 1 94.44 192 GLY B O 1
ATOM 4116 N N . ILE B 1 193 ? 12.578 -16.203 14.531 1 94.75 193 ILE B N 1
ATOM 4117 C CA . ILE B 1 193 ? 11.398 -15.422 14.172 1 94.75 193 ILE B CA 1
ATOM 4118 C C . ILE B 1 193 ? 11.812 -14.023 13.734 1 94.75 193 ILE B C 1
ATOM 4120 O O . ILE B 1 193 ? 11.32 -13.508 12.727 1 94.75 193 ILE B O 1
ATOM 4124 N N . VAL B 1 194 ? 12.719 -13.477 14.414 1 95.56 194 VAL B N 1
ATOM 4125 C CA . VAL B 1 194 ? 13.203 -12.133 14.117 1 95.56 194 VAL B CA 1
ATOM 4126 C C . VAL B 1 194 ? 13.969 -12.148 12.797 1 95.56 194 VAL B C 1
ATOM 4128 O O . VAL B 1 194 ? 13.844 -11.219 11.984 1 95.56 194 VAL B O 1
ATOM 4131 N N . HIS B 1 195 ? 14.695 -13.188 12.617 1 95.5 195 HIS B N 1
ATOM 4132 C CA . HIS B 1 195 ? 15.477 -13.336 11.391 1 95.5 195 HIS B CA 1
ATOM 4133 C C . HIS B 1 195 ? 14.578 -13.422 10.164 1 95.5 195 HIS B C 1
ATOM 4135 O O . HIS B 1 195 ? 14.883 -12.836 9.125 1 95.5 195 HIS B O 1
ATOM 4141 N N . HIS B 1 196 ? 13.484 -14.102 10.258 1 95.56 196 HIS B N 1
ATOM 4142 C CA . HIS B 1 196 ? 12.539 -14.258 9.156 1 95.56 196 HIS B CA 1
ATOM 4143 C C . HIS B 1 196 ? 11.742 -12.984 8.922 1 95.56 196 HIS B C 1
ATOM 4145 O O . HIS B 1 196 ? 11.32 -12.703 7.801 1 95.56 196 HIS B O 1
ATOM 4151 N N . ALA B 1 197 ? 11.609 -12.18 9.992 1 96.12 197 ALA B N 1
ATOM 4152 C CA . ALA B 1 197 ? 10.82 -10.953 9.898 1 96.12 197 ALA B CA 1
ATOM 4153 C C . ALA B 1 197 ? 11.688 -9.773 9.477 1 96.12 197 ALA B C 1
ATOM 4155 O O . ALA B 1 197 ? 11.172 -8.719 9.102 1 96.12 197 ALA B O 1
ATOM 4156 N N . ALA B 1 198 ? 12.945 -9.906 9.492 1 96.56 198 ALA B N 1
ATOM 4157 C CA . ALA B 1 198 ? 13.883 -8.797 9.312 1 96.56 198 ALA B CA 1
ATOM 4158 C C . ALA B 1 198 ? 13.711 -8.148 7.938 1 96.56 198 ALA B C 1
ATOM 4160 O O . ALA B 1 198 ? 13.547 -6.93 7.836 1 96.56 198 ALA B O 1
ATOM 4161 N N . LEU B 1 199 ? 13.711 -8.938 6.891 1 96.31 199 LEU B N 1
ATOM 4162 C CA . LEU B 1 199 ? 13.664 -8.375 5.547 1 96.31 199 LEU B CA 1
ATOM 4163 C C . LEU B 1 199 ? 12.305 -7.73 5.277 1 96.31 199 LEU B C 1
ATOM 4165 O O . LEU B 1 199 ? 12.234 -6.621 4.746 1 96.31 199 LEU B O 1
ATOM 4169 N N . PRO B 1 200 ? 11.195 -8.445 5.652 1 94.88 200 PRO B N 1
ATOM 4170 C CA . PRO B 1 200 ? 9.906 -7.77 5.516 1 94.88 200 PRO B CA 1
ATOM 4171 C C . PRO B 1 200 ? 9.844 -6.441 6.262 1 94.88 200 PRO B C 1
ATOM 4173 O O . PRO B 1 200 ? 9.367 -5.441 5.719 1 94.88 200 PRO B O 1
ATOM 4176 N N . VAL B 1 201 ? 10.375 -6.406 7.41 1 94.94 201 VAL B N 1
ATOM 4177 C CA . VAL B 1 201 ? 10.359 -5.199 8.227 1 94.94 201 VAL B CA 1
ATOM 4178 C C . VAL B 1 201 ? 11.25 -4.133 7.598 1 94.94 201 VAL B C 1
ATOM 4180 O O . VAL B 1 201 ? 10.859 -2.971 7.488 1 94.94 201 VAL B O 1
ATOM 4183 N N . LEU B 1 202 ? 12.391 -4.504 7.172 1 94.25 202 LEU B N 1
ATOM 4184 C CA . LEU B 1 202 ? 13.344 -3.574 6.582 1 94.25 202 LEU B CA 1
ATOM 4185 C C . LEU B 1 202 ? 12.805 -2.992 5.281 1 94.25 202 LEU B C 1
ATOM 4187 O O . LEU B 1 202 ? 13.141 -1.861 4.918 1 94.25 202 LEU B O 1
ATOM 4191 N N . SER B 1 203 ? 11.992 -3.752 4.594 1 92.38 203 SER B N 1
ATOM 4192 C CA . SER B 1 203 ? 11.414 -3.291 3.336 1 92.38 203 SER B CA 1
ATOM 4193 C C . SER B 1 203 ? 10.531 -2.068 3.547 1 92.38 203 SER B C 1
ATOM 4195 O O . SER B 1 203 ? 10.375 -1.243 2.643 1 92.38 203 SER B O 1
ATOM 4197 N N . MET B 1 204 ? 10.039 -1.913 4.727 1 89.81 204 MET B N 1
ATOM 4198 C CA . MET B 1 204 ? 9.109 -0.82 5.004 1 89.81 204 MET B CA 1
ATOM 4199 C C . MET B 1 204 ? 9.852 0.394 5.555 1 89.81 204 MET B C 1
ATOM 4201 O O . MET B 1 204 ? 9.234 1.412 5.875 1 89.81 204 MET B O 1
ATOM 4205 N N . LEU B 1 205 ? 11.141 0.31 5.617 1 88.69 205 LEU B N 1
ATOM 4206 C CA . LEU B 1 205 ? 11.945 1.428 6.102 1 88.69 205 LEU B CA 1
ATOM 4207 C C . LEU B 1 205 ? 11.828 2.627 5.168 1 88.69 205 LEU B C 1
ATOM 4209 O O . LEU B 1 205 ? 12.117 3.758 5.562 1 88.69 205 LEU B O 1
ATOM 4213 N N . VAL B 1 206 ? 11.438 2.344 3.957 1 86.56 206 VAL B N 1
ATOM 4214 C CA . VAL B 1 206 ? 11.289 3.426 2.988 1 86.56 206 VAL B CA 1
ATOM 4215 C C . VAL B 1 206 ? 10.266 4.438 3.498 1 86.56 206 VAL B C 1
ATOM 4217 O O . VAL B 1 206 ? 10.352 5.629 3.188 1 86.56 206 VAL B O 1
ATOM 4220 N N . ALA B 1 207 ? 9.336 3.975 4.277 1 83.12 207 ALA B N 1
ATOM 4221 C CA . ALA B 1 207 ? 8.297 4.84 4.832 1 83.12 207 ALA B CA 1
ATOM 4222 C C . ALA B 1 207 ? 8.891 5.855 5.805 1 83.12 207 ALA B C 1
ATOM 4224 O O . ALA B 1 207 ? 8.266 6.871 6.113 1 83.12 207 ALA B O 1
ATOM 4225 N N . SER B 1 208 ? 10.062 5.617 6.27 1 87.25 208 SER B N 1
ATOM 4226 C CA . SER B 1 208 ? 10.719 6.539 7.188 1 87.25 208 SER B CA 1
ATOM 4227 C C . SER B 1 208 ? 11.062 7.855 6.496 1 87.25 208 SER B C 1
ATOM 4229 O O . SER B 1 208 ? 11.164 8.898 7.148 1 87.25 208 SER B O 1
ATOM 4231 N N . GLY B 1 209 ? 11.289 7.766 5.223 1 85.5 209 GLY B N 1
ATOM 4232 C CA . GLY B 1 209 ? 11.586 8.977 4.477 1 85.5 209 GLY B CA 1
ATOM 4233 C C . GLY B 1 209 ? 10.492 10.023 4.57 1 85.5 209 GLY B C 1
ATOM 4234 O O . GLY B 1 209 ? 10.734 11.148 5.004 1 85.5 209 GLY B O 1
ATOM 4235 N N . VAL B 1 210 ? 9.328 9.648 4.355 1 77.75 210 VAL B N 1
ATOM 4236 C CA . VAL B 1 210 ? 8.18 10.547 4.387 1 77.75 210 VAL B CA 1
ATOM 4237 C C . VAL B 1 210 ? 7.953 11.055 5.812 1 77.75 210 VAL B C 1
ATOM 4239 O O . VAL B 1 210 ? 7.68 12.234 6.023 1 77.75 210 VAL B O 1
ATOM 4242 N N . ALA B 1 211 ? 8.07 10.203 6.723 1 84.12 211 ALA B N 1
ATOM 4243 C CA . ALA B 1 211 ? 7.902 10.594 8.117 1 84.12 211 ALA B CA 1
ATOM 4244 C C . ALA B 1 211 ? 8.961 11.609 8.539 1 84.12 211 ALA B C 1
ATOM 4246 O O . ALA B 1 211 ? 8.664 12.539 9.289 1 84.12 211 ALA B O 1
ATOM 4247 N N . SER B 1 212 ? 10.109 11.398 8.047 1 88.38 212 SER B N 1
ATOM 4248 C CA . SER B 1 212 ? 11.195 12.312 8.398 1 88.38 212 SER B CA 1
ATOM 4249 C C . SER B 1 212 ? 10.945 13.711 7.832 1 88.38 212 SER B C 1
ATOM 4251 O O . SER B 1 212 ? 11.18 14.711 8.516 1 88.38 212 SER B O 1
ATOM 4253 N N . LEU B 1 213 ? 10.531 13.734 6.668 1 80.75 213 LEU B N 1
ATOM 4254 C CA . LEU B 1 213 ? 10.25 15.023 6.039 1 80.75 213 LEU B CA 1
ATOM 4255 C C . LEU B 1 213 ? 9.094 15.727 6.738 1 80.75 213 LEU B C 1
ATOM 4257 O O . LEU B 1 213 ? 9.109 16.938 6.91 1 80.75 213 LEU B O 1
ATOM 4261 N N . GLY B 1 214 ? 8.125 14.984 7.078 1 78 214 GLY B N 1
ATOM 4262 C CA . GLY B 1 214 ? 7.027 15.555 7.844 1 78 214 GLY B CA 1
ATOM 4263 C C . GLY B 1 214 ? 7.465 16.125 9.18 1 78 214 GLY B C 1
ATOM 4264 O O . GLY B 1 214 ? 7.07 17.234 9.547 1 78 214 GLY B O 1
ATOM 4265 N N . MET B 1 215 ? 8.242 15.344 9.797 1 82.56 215 MET B N 1
ATOM 4266 C CA . MET B 1 215 ? 8.742 15.789 11.086 1 82.56 215 MET B CA 1
ATOM 4267 C C . MET B 1 215 ? 9.617 17.031 10.938 1 82.56 215 MET B C 1
ATOM 4269 O O . MET B 1 215 ? 9.539 17.953 11.742 1 82.56 215 MET B O 1
ATOM 4273 N N . ARG B 1 216 ? 10.414 17 10 1 82.94 216 ARG B N 1
ATOM 4274 C CA . ARG B 1 216 ? 11.242 18.156 9.727 1 82.94 216 ARG B CA 1
ATOM 4275 C C . ARG B 1 216 ? 10.391 19.406 9.508 1 82.94 216 ARG B C 1
ATOM 4277 O O . ARG B 1 216 ? 10.641 20.453 10.094 1 82.94 216 ARG B O 1
ATOM 4284 N N . GLY B 1 217 ? 9.5 19.297 8.672 1 75.44 217 GLY B N 1
ATOM 4285 C CA . GLY B 1 217 ? 8.617 20.406 8.375 1 75.44 217 GLY B CA 1
ATOM 4286 C C . GLY B 1 217 ? 7.887 20.938 9.602 1 75.44 217 GLY B C 1
ATOM 4287 O O . GLY B 1 217 ? 7.832 22.141 9.828 1 75.44 217 GLY B O 1
ATOM 4288 N N . ASN B 1 218 ? 7.332 20.047 10.32 1 72.69 218 ASN B N 1
ATOM 4289 C CA . ASN B 1 218 ? 6.629 20.422 11.547 1 72.69 218 ASN B CA 1
ATOM 4290 C C . ASN B 1 218 ? 7.566 21.094 12.539 1 72.69 218 ASN B C 1
ATOM 4292 O O . ASN B 1 218 ? 7.188 22.078 13.195 1 72.69 218 ASN B O 1
ATOM 4296 N N . SER B 1 219 ? 8.695 20.562 12.664 1 77.94 219 SER B N 1
ATOM 4297 C CA . SER B 1 219 ? 9.664 21.078 13.617 1 77.94 219 SER B CA 1
ATOM 4298 C C . SER B 1 219 ? 10.117 22.484 13.242 1 77.94 219 SER B C 1
ATOM 4300 O O . SER B 1 219 ? 10.258 23.359 14.109 1 77.94 219 SER B O 1
ATOM 4302 N N . ILE B 1 220 ? 10.305 22.656 12.047 1 74.62 220 ILE B N 1
ATOM 4303 C CA . ILE B 1 220 ? 10.742 23.969 11.578 1 74.62 220 ILE B CA 1
ATOM 4304 C C . ILE B 1 220 ? 9.633 24.984 11.805 1 74.62 220 ILE B C 1
ATOM 4306 O O . ILE B 1 220 ? 9.906 26.141 12.164 1 74.62 220 ILE B O 1
ATOM 4310 N N . ARG B 1 221 ? 8.469 24.578 11.555 1 69.38 221 ARG B N 1
ATOM 4311 C CA . ARG B 1 221 ? 7.332 25.469 11.75 1 69.38 221 ARG B CA 1
ATOM 4312 C C . ARG B 1 221 ? 7.18 25.844 13.227 1 69.38 221 ARG B C 1
ATOM 4314 O O . ARG B 1 221 ? 6.84 26.984 13.547 1 69.38 221 ARG B O 1
ATOM 4321 N N . VAL B 1 222 ? 7.324 24.922 13.992 1 66 222 VAL B N 1
ATOM 4322 C CA . VAL B 1 222 ? 7.168 25.125 15.422 1 66 222 VAL B CA 1
ATOM 4323 C C . VAL B 1 222 ? 8.383 25.875 15.977 1 66 222 VAL B C 1
ATOM 4325 O O . VAL B 1 222 ? 8.242 26.719 16.859 1 66 222 VAL B O 1
ATOM 4328 N N . LEU B 1 223 ? 9.539 25.359 15.586 1 62.56 223 LEU B N 1
ATOM 4329 C CA . LEU B 1 223 ? 10.75 26 16.078 1 62.56 223 LEU B CA 1
ATOM 4330 C C . LEU B 1 223 ? 10.828 27.453 15.609 1 62.56 223 LEU B C 1
ATOM 4332 O O . LEU B 1 223 ? 11.469 28.281 16.25 1 62.56 223 LEU B O 1
ATOM 4336 N N . GLY B 1 224 ? 9.852 27.875 14.984 1 57.53 224 GLY B N 1
ATOM 4337 C CA . GLY B 1 224 ? 10.016 29.266 14.562 1 57.53 224 GLY B CA 1
ATOM 4338 C C . GLY B 1 224 ? 11.359 29.844 14.938 1 57.53 224 GLY B C 1
ATOM 4339 O O . GLY B 1 224 ? 12.125 29.234 15.688 1 57.53 224 GLY B O 1
ATOM 4340 N N . GLU B 1 225 ? 11.992 30.922 14.242 1 54.5 225 GLU B N 1
ATOM 4341 C CA . GLU B 1 225 ? 13.273 31.594 14.422 1 54.5 225 GLU B CA 1
ATOM 4342 C C . GLU B 1 225 ? 13.555 31.859 15.906 1 54.5 225 GLU B C 1
ATOM 4344 O O . GLU B 1 225 ? 14.688 31.688 16.359 1 54.5 225 GLU B O 1
ATOM 4349 N N . ASP B 1 226 ? 12.555 32.156 16.594 1 57.5 226 ASP B N 1
ATOM 4350 C CA . ASP B 1 226 ? 12.773 32.719 17.938 1 57.5 226 ASP B CA 1
ATOM 4351 C C . ASP B 1 226 ? 13.008 31.625 18.969 1 57.5 226 ASP B C 1
ATOM 4353 O O . ASP B 1 226 ? 13.719 31.828 19.953 1 57.5 226 ASP B O 1
ATOM 4357 N N . TYR B 1 227 ? 12.555 30.484 18.672 1 55.31 227 TYR B N 1
ATOM 4358 C CA . TYR B 1 227 ? 12.594 29.438 19.703 1 55.31 227 TYR B CA 1
ATOM 4359 C C . TYR B 1 227 ? 14 28.859 19.828 1 55.31 227 TYR B C 1
ATOM 4361 O O . TYR B 1 227 ? 14.5 28.656 20.938 1 55.31 227 TYR B O 1
ATOM 4369 N N . LEU B 1 228 ? 14.578 28.641 18.703 1 57.28 228 LEU B N 1
ATOM 4370 C CA . LEU B 1 228 ? 15.938 28.109 18.766 1 57.28 228 LEU B CA 1
ATOM 4371 C C . LEU B 1 228 ? 16.891 29.109 19.406 1 57.28 228 LEU B C 1
ATOM 4373 O O . LEU B 1 228 ? 17.781 28.719 20.172 1 57.28 228 LEU B O 1
ATOM 4377 N N . ARG B 1 229 ? 16.625 30.297 19.141 1 60.34 229 ARG B N 1
ATOM 4378 C CA . ARG B 1 229 ? 17.469 31.328 19.734 1 60.34 229 ARG B CA 1
ATOM 4379 C C . ARG B 1 229 ? 17.344 31.328 21.25 1 60.34 229 ARG B C 1
ATOM 4381 O O . ARG B 1 229 ? 18.344 31.406 21.969 1 60.34 229 ARG B O 1
ATOM 4388 N N . VAL B 1 230 ? 16.141 31.156 21.625 1 60.88 230 VAL B N 1
ATOM 4389 C CA . VAL B 1 230 ? 15.898 31.219 23.062 1 60.88 230 VAL B CA 1
ATOM 4390 C C . VAL B 1 230 ? 16.453 29.953 23.719 1 60.88 230 VAL B C 1
ATOM 4392 O O . VAL B 1 230 ? 17.016 30.031 24.812 1 60.88 230 VAL B O 1
ATOM 4395 N N . ALA B 1 231 ? 16.375 28.859 23.125 1 63.47 231 ALA B N 1
ATOM 4396 C CA . ALA B 1 231 ? 16.859 27.609 23.703 1 63.47 231 ALA B CA 1
ATOM 4397 C C . ALA B 1 231 ? 18.391 27.594 23.781 1 63.47 231 ALA B C 1
ATOM 4399 O O . ALA B 1 231 ? 18.953 27.109 24.75 1 63.47 231 ALA B O 1
ATOM 4400 N N . ARG B 1 232 ? 18.953 28.141 22.766 1 62.16 232 ARG B N 1
ATOM 4401 C CA . ARG B 1 232 ? 20.406 28.266 22.766 1 62.16 232 ARG B CA 1
ATOM 4402 C C . ARG B 1 232 ? 20.859 29.234 23.859 1 62.16 232 ARG B C 1
ATOM 4404 O O . ARG B 1 232 ? 21.875 29 24.516 1 62.16 232 ARG B O 1
ATOM 4411 N N . LEU B 1 233 ? 20.062 30.203 24.016 1 63.91 233 LEU B N 1
ATOM 4412 C CA . LEU B 1 233 ? 20.391 31.188 25.047 1 63.91 233 LEU B CA 1
ATOM 4413 C C . LEU B 1 233 ? 20.266 30.562 26.438 1 63.91 233 LEU B C 1
ATOM 4415 O O . LEU B 1 233 ? 20.969 30.984 27.359 1 63.91 233 LEU B O 1
ATOM 4419 N N . ARG B 1 234 ? 19.391 29.562 26.469 1 64.06 234 ARG B N 1
ATOM 4420 C CA . ARG B 1 234 ? 19.203 28.922 27.766 1 64.06 234 ARG B CA 1
ATOM 4421 C C . ARG B 1 234 ? 20.234 27.828 27.984 1 64.06 234 ARG B C 1
ATOM 4423 O O . ARG B 1 234 ? 20.219 27.156 29.016 1 64.06 234 ARG B O 1
ATOM 4430 N N . GLY B 1 235 ? 21.172 27.641 27.156 1 63.06 235 GLY B N 1
ATOM 4431 C CA . GLY B 1 235 ? 22.281 26.734 27.359 1 63.06 235 GLY B CA 1
ATOM 4432 C C . GLY B 1 235 ? 21.938 25.297 27.078 1 63.06 235 GLY B C 1
ATOM 4433 O O . GLY B 1 235 ? 22.609 24.375 27.562 1 63.06 235 GLY B O 1
ATOM 4434 N N . LEU B 1 236 ? 20.766 25.047 26.641 1 60.38 236 LEU B N 1
ATOM 4435 C CA . LEU B 1 236 ? 20.391 23.656 26.422 1 60.38 236 LEU B CA 1
ATOM 4436 C C . LEU B 1 236 ? 21.172 23.062 25.25 1 60.38 236 LEU B C 1
ATOM 4438 O O . LEU B 1 236 ? 21.516 23.781 24.312 1 60.38 236 LEU B O 1
ATOM 4442 N N . SER B 1 237 ? 21.562 21.812 25.562 1 63.19 237 SER B N 1
ATOM 4443 C CA . SER B 1 237 ? 22.297 21.125 24.5 1 63.19 237 SER B CA 1
ATOM 4444 C C . SER B 1 237 ? 21.453 20.938 23.25 1 63.19 237 SER B C 1
ATOM 4446 O O . SER B 1 237 ? 20.219 20.875 23.344 1 63.19 237 SER B O 1
ATOM 4448 N N . ASP B 1 238 ? 22.062 20.938 22.141 1 62.44 238 ASP B N 1
ATOM 4449 C CA . ASP B 1 238 ? 21.406 20.844 20.828 1 62.44 238 ASP B CA 1
ATOM 4450 C C . ASP B 1 238 ? 20.531 19.609 20.719 1 62.44 238 ASP B C 1
ATOM 4452 O O . ASP B 1 238 ? 19.453 19.656 20.141 1 62.44 238 ASP B O 1
ATOM 4456 N N . LEU B 1 239 ? 21 18.688 21.359 1 61.69 239 LEU B N 1
ATOM 4457 C CA . LEU B 1 239 ? 20.266 17.438 21.312 1 61.69 239 LEU B CA 1
ATOM 4458 C C . LEU B 1 239 ? 19.016 17.484 22.203 1 61.69 239 LEU B C 1
ATOM 4460 O O . LEU B 1 239 ? 17.969 16.984 21.828 1 61.69 239 LEU B O 1
ATOM 4464 N N . THR B 1 240 ? 19.25 18.125 23.328 1 62.75 240 THR B N 1
ATOM 4465 C CA . THR B 1 240 ? 18.125 18.234 24.25 1 62.75 240 THR B CA 1
ATOM 4466 C C . THR B 1 240 ? 17.016 19.109 23.672 1 62.75 240 THR B C 1
ATOM 4468 O O . THR B 1 240 ? 15.836 18.812 23.812 1 62.75 240 THR B O 1
ATOM 4471 N N . ILE B 1 241 ? 17.422 20.141 23.062 1 62.19 241 ILE B N 1
ATOM 4472 C CA . ILE B 1 241 ? 16.453 21.047 22.453 1 62.19 241 ILE B CA 1
ATOM 4473 C C . ILE B 1 241 ? 15.688 20.328 21.344 1 62.19 241 ILE B C 1
ATOM 4475 O O . ILE B 1 241 ? 14.461 20.406 21.266 1 62.19 241 ILE B O 1
ATOM 4479 N N . SER B 1 242 ? 16.422 19.641 20.641 1 60.28 242 SER B N 1
ATOM 4480 C CA . SER B 1 242 ? 15.875 18.984 19.469 1 60.28 242 SER B CA 1
ATOM 4481 C C . SER B 1 242 ? 14.891 17.875 19.859 1 60.28 242 SER B C 1
ATOM 4483 O O . SER B 1 242 ? 13.812 17.766 19.281 1 60.28 242 SER B O 1
ATOM 4485 N N . THR B 1 243 ? 15.328 17.109 20.75 1 60.09 243 THR B N 1
ATOM 4486 C CA . THR B 1 243 ? 14.562 15.898 21.031 1 60.09 243 THR B CA 1
ATOM 4487 C C . THR B 1 243 ? 13.438 16.188 22.016 1 60.09 243 THR B C 1
ATOM 4489 O O . THR B 1 243 ? 12.359 15.602 21.922 1 60.09 243 THR B O 1
ATOM 4492 N N . GLN B 1 244 ? 13.695 16.984 22.891 1 60.38 244 GLN B N 1
ATOM 4493 C CA . GLN B 1 244 ? 12.703 17.156 23.938 1 60.38 244 GLN B CA 1
ATOM 4494 C C . GLN B 1 244 ? 11.758 18.312 23.609 1 60.38 244 GLN B C 1
ATOM 4496 O O . GLN B 1 244 ? 10.539 18.172 23.75 1 60.38 244 GLN B O 1
ATOM 4501 N N . TYR B 1 245 ? 12.359 19.406 23.234 1 58.16 245 TYR B N 1
ATOM 4502 C CA . TYR B 1 245 ? 11.5 20.578 23.125 1 58.16 245 TYR B CA 1
ATOM 4503 C C . TYR B 1 245 ? 10.812 20.609 21.766 1 58.16 245 TYR B C 1
ATOM 4505 O O . TYR B 1 245 ? 9.594 20.812 21.688 1 58.16 245 TYR B O 1
ATOM 4513 N N . VAL B 1 246 ? 11.539 20.375 20.797 1 60.59 246 VAL B N 1
ATOM 4514 C CA . VAL B 1 246 ? 11.016 20.484 19.438 1 60.59 246 VAL B CA 1
ATOM 4515 C C . VAL B 1 246 ? 10.219 19.234 19.109 1 60.59 246 VAL B C 1
ATOM 4517 O O . VAL B 1 246 ? 9.109 19.312 18.562 1 60.59 246 VAL B O 1
ATOM 4520 N N . ALA B 1 247 ? 10.727 18.234 19.625 1 62.53 247 ALA B N 1
ATOM 4521 C CA . ALA B 1 247 ? 10.125 16.953 19.234 1 62.53 247 ALA B CA 1
ATOM 4522 C C . ALA B 1 247 ? 8.75 16.781 19.891 1 62.53 247 ALA B C 1
ATOM 4524 O O . ALA B 1 247 ? 7.812 16.312 19.234 1 62.53 247 ALA B O 1
ATOM 4525 N N . ARG B 1 248 ? 8.688 17.266 21.047 1 63.28 248 ARG B N 1
ATOM 4526 C CA . ARG B 1 248 ? 7.43 17.047 21.75 1 63.28 248 ARG B CA 1
ATOM 4527 C C . ARG B 1 248 ? 6.293 17.828 21.094 1 63.28 248 ARG B C 1
ATOM 4529 O O . ARG B 1 248 ? 5.172 17.3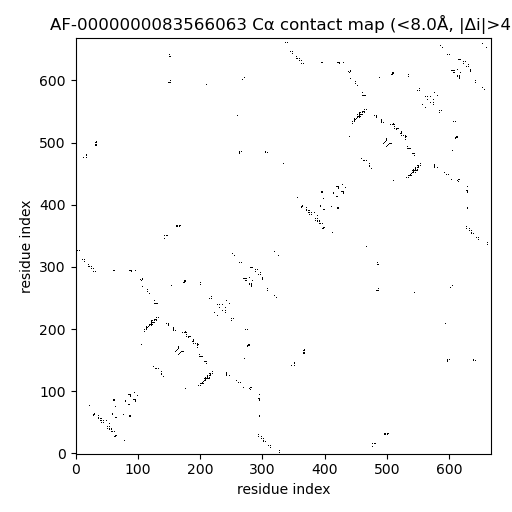12 20.984 1 63.28 248 ARG B O 1
ATOM 4536 N N . ASN B 1 249 ? 6.602 19.031 20.688 1 61.97 249 ASN B N 1
ATOM 4537 C CA . ASN B 1 249 ? 5.543 19.844 20.094 1 61.97 249 ASN B CA 1
ATOM 4538 C C . ASN B 1 249 ? 5.344 19.5 18.625 1 61.97 249 ASN B C 1
ATOM 4540 O O . ASN B 1 249 ? 4.219 19.547 18.109 1 61.97 249 ASN B O 1
ATOM 4544 N N . ALA B 1 250 ? 6.434 19.156 18.109 1 67.56 250 ALA B N 1
ATOM 4545 C CA . ALA B 1 250 ? 6.379 18.906 16.672 1 67.56 250 ALA B CA 1
ATOM 4546 C C . ALA B 1 250 ? 5.883 17.5 16.375 1 67.56 250 ALA B C 1
ATOM 4548 O O . ALA B 1 250 ? 5.496 17.188 15.242 1 67.56 250 ALA B O 1
ATOM 4549 N N . VAL B 1 251 ? 5.785 16.734 17.453 1 73.06 251 VAL B N 1
ATOM 4550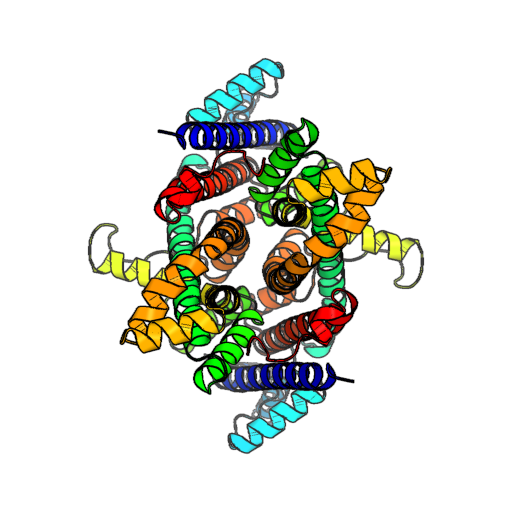 C CA . VAL B 1 251 ? 5.422 15.344 17.266 1 73.06 251 VAL B CA 1
ATOM 4551 C C . VAL B 1 251 ? 3.9 15.203 17.219 1 73.06 251 VAL B C 1
ATOM 4553 O O . VAL B 1 251 ? 3.373 14.219 16.703 1 73.06 251 VAL B O 1
ATOM 4556 N N . LEU B 1 252 ? 3.156 16.188 17.625 1 67.44 252 LEU B N 1
ATOM 4557 C CA . LEU B 1 252 ? 1.706 16.078 17.75 1 67.44 252 LEU B CA 1
ATOM 4558 C C . LEU B 1 252 ? 1.063 15.891 16.375 1 67.44 252 LEU B C 1
ATOM 4560 O O . LEU B 1 252 ? 0.279 14.961 16.172 1 67.44 252 LEU B O 1
ATOM 4564 N N . PRO B 1 253 ? 1.517 16.688 15.445 1 64.31 253 PRO B N 1
ATOM 4565 C CA . PRO B 1 253 ? 0.961 16.438 14.109 1 64.31 253 PRO B CA 1
ATOM 4566 C C . PRO B 1 253 ? 1.39 15.102 13.523 1 64.31 253 PRO B C 1
ATOM 4568 O O . PRO B 1 253 ? 0.709 14.562 12.641 1 64.31 253 PRO B O 1
ATOM 4571 N N . MET B 1 254 ? 2.479 14.648 14.094 1 74.25 254 MET B N 1
ATOM 4572 C CA . MET B 1 254 ? 2.994 13.375 13.594 1 74.25 254 MET B CA 1
ATOM 4573 C C . MET B 1 254 ? 2.107 12.219 14.031 1 74.25 254 MET B C 1
ATOM 4575 O O . MET B 1 254 ? 2.143 11.141 13.438 1 74.25 254 MET B O 1
ATOM 4579 N N . TYR B 1 255 ? 1.329 12.508 14.969 1 71.25 255 TYR B N 1
ATOM 4580 C CA . TYR B 1 255 ? 0.446 11.453 15.453 1 71.25 255 TYR B CA 1
ATOM 4581 C C . TYR B 1 255 ? -0.618 11.109 14.422 1 71.25 255 TYR B C 1
ATOM 4583 O O . TYR B 1 255 ? -0.942 9.938 14.219 1 71.25 255 TYR B O 1
ATOM 4591 N N . THR B 1 256 ? -1.199 12.141 13.859 1 66.25 256 THR B N 1
ATOM 4592 C CA . THR B 1 256 ? -2.164 11.906 12.789 1 66.25 256 THR B CA 1
ATOM 4593 C C . THR B 1 256 ? -1.525 11.109 11.656 1 66.25 256 THR B C 1
ATOM 4595 O O . THR B 1 256 ? -2.129 10.172 11.133 1 66.25 256 THR B O 1
ATOM 4598 N N . ALA B 1 257 ? -0.343 11.523 11.422 1 72.12 257 ALA B N 1
ATOM 4599 C CA . ALA B 1 257 ? 0.382 10.797 10.383 1 72.12 257 ALA B CA 1
ATOM 4600 C C . ALA B 1 257 ? 0.607 9.344 10.781 1 72.12 257 ALA B C 1
ATOM 4602 O O . ALA B 1 257 ? 0.569 8.453 9.93 1 72.12 257 ALA B O 1
ATOM 4603 N N . PHE B 1 258 ? 0.838 9.141 12.039 1 79.38 258 PHE B N 1
ATOM 4604 C CA . PHE B 1 258 ? 1.02 7.789 12.555 1 79.38 258 PHE B CA 1
ATOM 4605 C C . PHE B 1 258 ? -0.248 6.965 12.375 1 79.38 258 PHE B C 1
ATOM 4607 O O . PHE B 1 258 ? -0.187 5.809 11.953 1 79.38 258 PHE B O 1
ATOM 4614 N N . LEU B 1 259 ? -1.335 7.527 12.672 1 71.56 25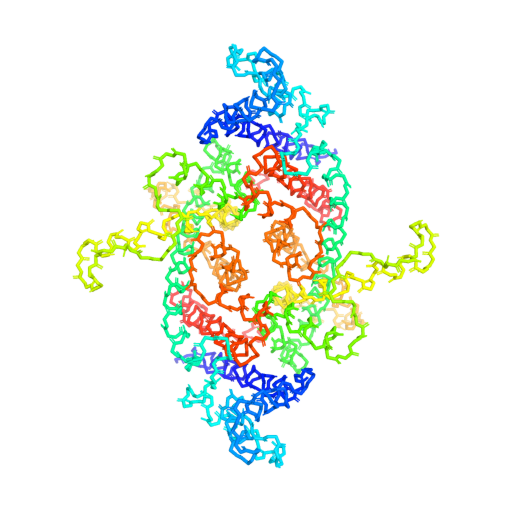9 LEU B N 1
ATOM 4615 C CA . LEU B 1 259 ? -2.615 6.84 12.531 1 71.56 259 LEU B CA 1
ATOM 4616 C C . LEU B 1 259 ? -2.885 6.484 11.078 1 71.56 259 LEU B C 1
ATOM 4618 O O . LEU B 1 259 ? -3.334 5.375 10.773 1 71.56 259 LEU B O 1
ATOM 4622 N N . ILE B 1 260 ? -2.635 7.367 10.242 1 69.62 260 ILE B N 1
ATOM 4623 C CA . ILE B 1 260 ? -2.803 7.141 8.812 1 69.62 260 ILE B CA 1
ATOM 4624 C C . ILE B 1 260 ? -1.878 6.016 8.359 1 69.62 260 ILE B C 1
ATOM 4626 O O . ILE B 1 260 ? -2.279 5.148 7.574 1 69.62 260 ILE B O 1
ATOM 4630 N N . SER B 1 261 ? -0.699 6 8.891 1 79.69 261 SER B N 1
ATOM 4631 C CA . SER B 1 261 ? 0.285 4.984 8.523 1 79.69 261 SER B CA 1
ATOM 4632 C C . SER B 1 261 ? -0.181 3.59 8.922 1 79.69 261 SER B C 1
ATOM 4634 O O . SER B 1 261 ? 0.119 2.609 8.242 1 79.69 261 SER B O 1
ATOM 4636 N N . ILE B 1 262 ? -0.927 3.523 9.969 1 79.88 262 ILE B N 1
ATOM 4637 C CA . ILE B 1 262 ? -1.452 2.234 10.406 1 79.88 262 ILE B CA 1
ATOM 4638 C C . ILE B 1 262 ? -2.355 1.652 9.32 1 79.88 262 ILE B C 1
ATOM 4640 O O . ILE B 1 262 ? -2.186 0.5 8.914 1 79.88 262 ILE B O 1
ATOM 4644 N N . GLY B 1 263 ? -3.275 2.373 8.875 1 73.5 263 GLY B N 1
ATOM 4645 C CA . GLY B 1 263 ? -4.164 1.922 7.816 1 73.5 263 GLY B CA 1
ATOM 4646 C C . GLY B 1 263 ? -3.434 1.552 6.539 1 73.5 263 GLY B C 1
ATOM 4647 O O . GLY B 1 263 ? -3.74 0.534 5.914 1 73.5 263 GLY B O 1
ATOM 4648 N N . GLU B 1 264 ? -2.5 2.32 6.176 1 72.81 264 GLU B N 1
ATOM 4649 C CA . GLU B 1 264 ? -1.755 2.123 4.938 1 72.81 264 GLU B CA 1
ATOM 4650 C C . GLU B 1 264 ? -0.885 0.872 5.012 1 72.81 264 GLU B C 1
ATOM 4652 O O . GLU B 1 264 ? -0.696 0.18 4.008 1 72.81 264 GLU B O 1
ATOM 4657 N N . MET B 1 265 ? -0.357 0.662 6.109 1 78.12 265 MET B N 1
ATOM 4658 C CA . MET B 1 265 ? 0.56 -0.467 6.238 1 78.12 265 MET B CA 1
ATOM 4659 C C . MET B 1 265 ? -0.178 -1.79 6.066 1 78.12 265 MET B C 1
ATOM 4661 O O . MET B 1 265 ? 0.368 -2.742 5.504 1 78.12 265 MET B O 1
ATOM 4665 N N . PHE B 1 266 ? -1.382 -1.83 6.52 1 79.19 266 PHE B N 1
ATOM 4666 C CA . PHE B 1 266 ? -2.154 -3.043 6.281 1 79.19 266 PHE B CA 1
ATOM 4667 C C . PHE B 1 266 ? -2.385 -3.256 4.793 1 79.19 266 PHE B C 1
ATOM 4669 O O . PHE B 1 266 ? -2.445 -4.395 4.324 1 79.19 266 PHE B O 1
ATOM 4676 N N . GLY B 1 267 ? -2.48 -2.23 4.094 1 75 267 GLY B N 1
ATOM 4677 C CA . GLY B 1 267 ? -2.635 -2.312 2.65 1 75 267 GLY B CA 1
ATOM 4678 C C . GLY B 1 267 ? -1.416 -2.885 1.95 1 75 267 GLY B C 1
ATOM 4679 O O . GLY B 1 267 ? -1.541 -3.568 0.933 1 75 267 GLY B O 1
ATOM 4680 N N . GLY B 1 268 ? -0.297 -2.609 2.533 1 76.88 268 GLY B N 1
ATOM 4681 C CA . GLY B 1 268 ? 0.949 -3.045 1.923 1 76.88 268 GLY B CA 1
ATOM 4682 C C . GLY B 1 268 ? 1.395 -4.418 2.393 1 76.88 268 GLY B C 1
ATOM 4683 O O . GLY B 1 268 ? 2.238 -5.051 1.757 1 76.88 268 GLY B O 1
ATOM 4684 N N . SER B 1 269 ? 0.769 -4.883 3.381 1 86.12 269 SER B N 1
ATOM 4685 C CA . SER B 1 269 ? 1.235 -6.121 3.998 1 86.12 269 SER B CA 1
ATOM 4686 C C . SER B 1 269 ? 1.077 -7.305 3.049 1 86.12 269 SER B C 1
ATOM 4688 O O . SER B 1 269 ? 1.901 -8.219 3.051 1 86.12 269 SER B O 1
ATOM 4690 N N . VAL B 1 270 ? 0.101 -7.242 2.285 1 87.75 270 VAL B N 1
ATOM 4691 C CA . VAL B 1 270 ? -0.213 -8.367 1.416 1 87.75 270 VAL B CA 1
ATOM 4692 C C . VAL B 1 270 ? 0.94 -8.609 0.444 1 87.75 270 VAL B C 1
ATOM 4694 O O . VAL B 1 270 ? 1.315 -9.758 0.187 1 87.75 270 VAL B O 1
ATOM 4697 N N . VAL B 1 271 ? 1.523 -7.59 -0.065 1 86.19 271 VAL B N 1
ATOM 4698 C CA . VAL B 1 271 ? 2.621 -7.719 -1.018 1 86.19 271 VAL B CA 1
ATOM 4699 C C . VAL B 1 271 ? 3.855 -8.281 -0.311 1 86.19 271 VAL B C 1
ATOM 4701 O O . VAL B 1 271 ? 4.531 -9.164 -0.839 1 86.19 271 VAL B O 1
ATOM 4704 N N . LEU B 1 272 ? 4.105 -7.801 0.842 1 90.56 272 LEU B N 1
ATOM 4705 C CA . LEU B 1 272 ? 5.25 -8.281 1.604 1 90.56 272 LEU B CA 1
ATOM 4706 C C . LEU B 1 272 ? 5.105 -9.766 1.929 1 90.56 272 LEU B C 1
ATOM 4708 O O . LEU B 1 272 ? 6.07 -10.523 1.826 1 90.56 272 LEU B O 1
ATOM 4712 N N . GLU B 1 273 ? 3.922 -10.086 2.279 1 93.06 273 GLU B N 1
ATOM 4713 C CA . GLU B 1 273 ? 3.664 -11.477 2.646 1 93.06 273 GLU B CA 1
ATOM 4714 C C . GLU B 1 273 ? 3.795 -12.398 1.438 1 93.06 273 GLU B C 1
ATOM 4716 O O . GLU B 1 273 ? 4.223 -13.547 1.571 1 93.06 273 GLU B O 1
ATOM 4721 N N . GLN B 1 274 ? 3.471 -11.891 0.308 1 87.5 274 GLN B N 1
ATOM 4722 C CA . GLN B 1 274 ? 3.635 -12.672 -0.912 1 87.5 274 GLN B CA 1
ATOM 4723 C C . GLN B 1 274 ? 5.105 -12.781 -1.306 1 87.5 274 GLN B C 1
ATOM 4725 O O . GLN B 1 274 ? 5.59 -13.859 -1.636 1 87.5 274 GLN B O 1
ATOM 4730 N N . VAL B 1 275 ? 5.809 -11.703 -1.243 1 88.5 275 VAL B N 1
ATOM 4731 C CA . VAL B 1 275 ? 7.191 -11.641 -1.698 1 88.5 275 VAL B CA 1
ATOM 4732 C C . VAL B 1 275 ? 8.062 -12.547 -0.827 1 88.5 275 VAL B C 1
ATOM 4734 O O . VAL B 1 275 ? 8.922 -13.266 -1.336 1 88.5 275 VAL B O 1
ATOM 4737 N N . PHE B 1 276 ? 7.832 -12.57 0.44 1 93.81 276 PHE B N 1
ATOM 4738 C CA . PHE B 1 276 ? 8.688 -13.305 1.366 1 93.81 276 PHE B CA 1
ATOM 4739 C C . PHE B 1 276 ? 8.031 -14.617 1.788 1 93.81 276 PHE B C 1
ATOM 4741 O O . PHE B 1 276 ? 8.516 -15.281 2.705 1 93.81 276 PHE B O 1
ATOM 4748 N N . SER B 1 277 ? 6.891 -14.977 1.102 1 92.31 277 SER B N 1
ATOM 4749 C CA . SER B 1 277 ? 6.125 -16.156 1.493 1 92.31 277 SER B CA 1
ATOM 4750 C C . SER B 1 277 ? 5.895 -16.188 3 1 92.31 277 SER B C 1
ATOM 4752 O O . SER B 1 277 ? 6.141 -17.219 3.648 1 92.31 277 SER B O 1
ATOM 4754 N N . TYR B 1 278 ? 5.676 -15.055 3.48 1 94.81 278 TYR B N 1
ATOM 4755 C CA . TYR B 1 278 ? 5.344 -14.844 4.883 1 94.81 278 TYR B CA 1
ATOM 4756 C C . TYR B 1 278 ? 3.854 -15.062 5.129 1 94.81 278 TYR B C 1
ATOM 4758 O O . TYR B 1 278 ? 3.078 -14.102 5.168 1 94.81 278 TYR B O 1
ATOM 4766 N N . ARG B 1 279 ? 3.447 -16.234 5.363 1 95 279 ARG B N 1
ATOM 4767 C CA . ARG B 1 279 ? 2.047 -16.641 5.336 1 95 279 ARG B CA 1
ATOM 4768 C C . ARG B 1 279 ? 1.265 -15.992 6.473 1 95 279 ARG B C 1
ATOM 4770 O O . ARG B 1 279 ? 0.966 -16.641 7.48 1 95 279 ARG B O 1
ATOM 4777 N N . GLY B 1 280 ? 0.902 -14.812 6.328 1 95.81 280 GLY B N 1
ATOM 4778 C CA . GLY B 1 280 ? 0.037 -14.055 7.215 1 95.81 280 GLY B CA 1
ATOM 4779 C C . GLY B 1 280 ? -1.369 -13.875 6.672 1 95.81 280 GLY B C 1
ATOM 4780 O O . GLY B 1 280 ? -1.837 -14.688 5.871 1 95.81 280 GLY B O 1
ATOM 4781 N N . LEU B 1 281 ? -2.082 -12.898 7.148 1 94.81 281 LEU B N 1
ATOM 4782 C CA . LEU B 1 281 ? -3.473 -12.656 6.781 1 94.81 281 LEU B CA 1
ATOM 4783 C C . LEU B 1 281 ? -3.594 -12.305 5.305 1 94.81 281 LEU B C 1
ATOM 4785 O O . LEU B 1 281 ? -4.477 -12.812 4.605 1 94.81 281 LEU B O 1
ATOM 4789 N N . GLY B 1 282 ? -2.754 -11.445 4.883 1 91.62 282 GLY B N 1
ATOM 4790 C CA . GLY B 1 282 ? -2.799 -11.016 3.492 1 91.62 282 GLY B CA 1
ATOM 4791 C C . GLY B 1 282 ? -2.498 -12.133 2.512 1 91.62 282 GLY B C 1
ATOM 4792 O O . GLY B 1 282 ? -3.113 -12.211 1.446 1 91.62 282 GLY B O 1
ATOM 4793 N N . TRP B 1 283 ? -1.565 -12.938 2.826 1 92.75 283 TRP B N 1
ATOM 4794 C CA . TRP B 1 283 ? -1.225 -14.086 1.987 1 92.75 283 TRP B CA 1
ATOM 4795 C C . TRP B 1 283 ? -2.422 -15.016 1.819 1 92.75 283 TRP B C 1
ATOM 4797 O O . TRP B 1 283 ? -2.756 -15.414 0.701 1 92.75 283 TRP B O 1
ATOM 4807 N N . TYR B 1 284 ? -3.061 -15.297 2.906 1 93.62 284 TYR B N 1
ATOM 4808 C CA . TYR B 1 284 ? -4.199 -16.203 2.861 1 93.62 284 TYR B CA 1
ATOM 4809 C C . TYR B 1 284 ? -5.387 -15.562 2.158 1 93.62 284 TYR B C 1
ATOM 4811 O O . TYR B 1 284 ? -6.176 -16.25 1.5 1 93.62 284 TYR B O 1
ATOM 4819 N N . MET B 1 285 ? -5.516 -14.273 2.299 1 90.75 285 MET B N 1
ATOM 4820 C CA . MET B 1 285 ? -6.582 -13.57 1.588 1 90.75 285 MET B CA 1
ATOM 4821 C C . MET B 1 285 ? -6.422 -13.727 0.079 1 90.75 285 MET B C 1
ATOM 4823 O O . MET B 1 285 ? -7.391 -14.031 -0.624 1 90.75 285 MET B O 1
ATOM 4827 N N . LEU B 1 286 ? -5.266 -13.523 -0.401 1 86.25 286 LEU B N 1
ATOM 4828 C CA . LEU B 1 286 ? -5.008 -13.664 -1.83 1 86.25 286 LEU B CA 1
ATOM 4829 C C . LEU B 1 286 ? -5.172 -15.117 -2.268 1 86.25 286 LEU B C 1
ATOM 4831 O O . LEU B 1 286 ? -5.73 -15.391 -3.334 1 86.25 286 LEU B O 1
ATOM 4835 N N . SER B 1 287 ? -4.645 -15.984 -1.444 1 87.56 287 SER B N 1
ATOM 4836 C CA . SER B 1 287 ? -4.801 -17.406 -1.74 1 87.56 287 SER B CA 1
ATOM 4837 C C . SER B 1 287 ? -6.273 -17.797 -1.834 1 87.56 287 SER B C 1
ATOM 4839 O O . SER B 1 287 ? -6.668 -18.547 -2.73 1 87.56 287 SER B O 1
ATOM 4841 N N . ALA B 1 288 ? -7.035 -17.312 -0.91 1 88.5 288 ALA B N 1
ATOM 4842 C CA . ALA B 1 288 ? -8.469 -17.609 -0.88 1 88.5 288 ALA B CA 1
ATOM 4843 C C . ALA B 1 288 ? -9.156 -17.094 -2.141 1 88.5 288 ALA B C 1
ATOM 4845 O O . ALA B 1 288 ? -10.078 -17.734 -2.652 1 88.5 288 ALA B O 1
ATOM 4846 N N . THR B 1 289 ? -8.766 -16.062 -2.602 1 79.56 289 THR B N 1
ATOM 4847 C CA . THR B 1 289 ? -9.352 -15.469 -3.799 1 79.56 289 THR B CA 1
ATOM 4848 C C . THR B 1 289 ? -9.023 -16.312 -5.031 1 79.56 289 THR B C 1
ATOM 4850 O O . THR B 1 289 ? -9.898 -16.578 -5.863 1 79.56 289 THR B O 1
ATOM 4853 N N . TYR B 1 290 ? -7.773 -16.703 -5.094 1 77.69 290 TYR B N 1
ATOM 4854 C CA . TYR B 1 290 ? -7.344 -17.5 -6.234 1 77.69 290 TYR B CA 1
ATOM 4855 C C . TYR B 1 290 ? -8.039 -18.859 -6.238 1 77.69 290 TYR B C 1
ATOM 4857 O O . TYR B 1 290 ? -8.352 -19.406 -7.301 1 77.69 290 TYR B O 1
ATOM 4865 N N . GLN B 1 291 ? -8.281 -19.312 -5.031 1 79.75 291 GLN B N 1
ATOM 4866 C CA . GLN B 1 291 ? -8.883 -20.641 -4.898 1 79.75 291 GLN B CA 1
ATOM 4867 C C . GLN B 1 291 ? -10.406 -20.531 -4.809 1 79.75 291 GLN B C 1
ATOM 4869 O O . GLN B 1 291 ? -11.094 -21.547 -4.637 1 79.75 291 GLN B O 1
ATOM 4874 N N . ARG B 1 292 ? -10.867 -19.375 -4.844 1 77.31 292 ARG B N 1
ATOM 4875 C CA . ARG B 1 292 ? -12.297 -19.125 -4.727 1 77.31 292 ARG B CA 1
ATOM 4876 C C . ARG B 1 292 ? -12.859 -19.719 -3.439 1 77.31 292 ARG B C 1
ATOM 4878 O O . ARG B 1 292 ? -13.898 -20.391 -3.457 1 77.31 292 ARG B O 1
ATOM 4885 N N . ASP B 1 293 ? -12.07 -19.719 -2.414 1 83.62 293 ASP B N 1
ATOM 4886 C CA . ASP B 1 293 ? -12.461 -20.109 -1.064 1 83.62 293 ASP B CA 1
ATOM 4887 C C . ASP B 1 293 ? -13.219 -19 -0.359 1 83.62 293 ASP B C 1
ATOM 4889 O O . ASP B 1 293 ? -12.641 -18.266 0.45 1 83.62 293 ASP B O 1
ATOM 4893 N N . TYR B 1 294 ? -14.438 -18.969 -0.569 1 79.44 294 TYR B N 1
ATOM 4894 C CA . TYR B 1 294 ? -15.25 -17.812 -0.184 1 79.44 294 TYR B CA 1
ATOM 4895 C C . TYR B 1 294 ? -15.312 -17.672 1.332 1 79.44 294 TYR B C 1
ATOM 4897 O O . TYR B 1 294 ? -15.125 -16.578 1.868 1 79.44 294 TYR B O 1
ATOM 4905 N N . PRO B 1 295 ? -15.523 -18.766 2.055 1 83.62 295 PRO B N 1
ATOM 4906 C CA . PRO B 1 295 ? -15.547 -18.609 3.51 1 83.62 295 PRO B CA 1
ATOM 4907 C C . PRO B 1 295 ? -14.242 -18.031 4.059 1 83.62 295 PRO B C 1
ATOM 4909 O O . PRO B 1 295 ? -14.266 -17.172 4.949 1 83.62 295 PRO B O 1
ATOM 4912 N N . LEU B 1 296 ? -13.18 -18.531 3.531 1 88.62 296 LEU B N 1
ATOM 4913 C CA . LEU B 1 296 ? -11.891 -18.016 3.979 1 88.62 296 LEU B CA 1
ATOM 4914 C C . LEU B 1 296 ? -11.711 -16.562 3.584 1 88.62 296 LEU B C 1
ATOM 4916 O O . LEU B 1 296 ? -11.172 -15.766 4.359 1 88.62 296 LEU B O 1
ATOM 4920 N N . MET B 1 297 ? -12.148 -16.219 2.436 1 86.06 297 MET B N 1
ATOM 4921 C CA . MET B 1 297 ? -12.062 -14.844 1.961 1 86.06 297 MET B CA 1
ATOM 4922 C C . MET B 1 297 ? -12.836 -13.906 2.883 1 86.06 297 MET B C 1
ATOM 4924 O O . MET B 1 297 ? -12.32 -12.852 3.27 1 86.06 297 MET B O 1
ATOM 4928 N N . MET B 1 298 ? -13.984 -14.336 3.191 1 84.25 298 MET B N 1
ATOM 4929 C CA . MET B 1 298 ? -14.836 -13.492 4.027 1 84.25 298 MET B CA 1
ATOM 4930 C C . MET B 1 298 ? -14.281 -13.406 5.445 1 84.25 298 MET B C 1
ATOM 4932 O O . MET B 1 298 ? -14.344 -12.344 6.074 1 84.25 298 MET B O 1
ATOM 4936 N N . GLY B 1 299 ? -13.883 -14.492 5.879 1 89 299 GLY B N 1
ATOM 4937 C CA . GLY B 1 299 ? -13.242 -14.477 7.188 1 89 299 GLY B CA 1
ATOM 4938 C C . GLY B 1 299 ? -12.039 -13.562 7.254 1 89 299 GLY B C 1
ATOM 4939 O O . GLY B 1 299 ? -11.891 -12.789 8.203 1 89 299 GLY B O 1
ATOM 4940 N N . MET B 1 300 ? -11.188 -13.641 6.242 1 90.56 300 MET B N 1
ATOM 4941 C CA . MET B 1 300 ? -10 -12.805 6.191 1 90.56 300 MET B CA 1
ATOM 4942 C C . MET B 1 300 ? -10.367 -11.328 6.082 1 90.56 300 MET B C 1
ATOM 4944 O O . MET B 1 300 ? -9.758 -10.477 6.734 1 90.56 300 MET B O 1
ATOM 4948 N N . PHE B 1 301 ? -11.32 -11.039 5.254 1 85.94 301 PHE B N 1
ATOM 4949 C CA . PHE B 1 301 ? -11.805 -9.672 5.113 1 85.94 301 PHE B CA 1
ATOM 4950 C C . PHE B 1 301 ? -12.258 -9.109 6.457 1 85.94 301 PHE B C 1
ATOM 4952 O O . PHE B 1 301 ? -11.875 -8 6.832 1 85.94 301 PHE B O 1
ATOM 4959 N N . THR B 1 302 ? -13.016 -9.891 7.105 1 87.12 302 THR B N 1
ATOM 4960 C CA . THR B 1 302 ? -13.578 -9.477 8.383 1 87.12 302 THR B CA 1
ATOM 4961 C C . THR B 1 302 ? -12.469 -9.227 9.406 1 87.12 302 THR B C 1
ATOM 4963 O O . THR B 1 302 ? -12.422 -8.164 10.031 1 87.12 302 THR B O 1
ATOM 4966 N N . VAL B 1 303 ? -11.625 -10.109 9.531 1 91.12 303 VAL B N 1
ATOM 4967 C CA . VAL B 1 303 ? -10.609 -10.039 10.57 1 91.12 303 VAL B CA 1
ATOM 4968 C C . VAL B 1 303 ? -9.609 -8.93 10.242 1 91.12 303 VAL B C 1
ATOM 4970 O O . VAL B 1 303 ? -9.141 -8.219 11.133 1 91.12 303 VAL B O 1
ATOM 4973 N N . ILE B 1 304 ? -9.25 -8.789 9.008 1 90.19 304 ILE B N 1
ATOM 4974 C CA . ILE B 1 304 ? -8.336 -7.723 8.609 1 90.19 304 ILE B CA 1
ATOM 4975 C C . ILE B 1 304 ? -8.945 -6.363 8.938 1 90.19 304 ILE B C 1
ATOM 4977 O O . ILE B 1 304 ? -8.289 -5.504 9.516 1 90.19 304 ILE B O 1
ATOM 4981 N N . THR B 1 305 ? -10.133 -6.188 8.57 1 85.31 305 THR B N 1
ATOM 4982 C CA . THR B 1 305 ? -10.812 -4.922 8.836 1 85.31 305 THR B CA 1
ATOM 4983 C C . THR B 1 305 ? -10.914 -4.66 10.336 1 85.31 305 THR B C 1
ATOM 4985 O O . THR B 1 305 ? -10.68 -3.543 10.789 1 85.31 305 THR B O 1
ATOM 4988 N N . ILE B 1 306 ? -11.258 -5.668 11.039 1 87.5 306 ILE B N 1
ATOM 4989 C CA . ILE B 1 306 ? -11.344 -5.547 12.492 1 87.5 306 ILE B CA 1
ATOM 4990 C C . ILE B 1 306 ? -9.977 -5.172 13.062 1 87.5 306 ILE B C 1
ATOM 4992 O O . ILE B 1 306 ? -9.875 -4.32 13.945 1 87.5 306 ILE B O 1
ATOM 4996 N N . ALA B 1 307 ? -9 -5.848 12.586 1 89 307 ALA B N 1
ATOM 4997 C CA . ALA B 1 307 ? -7.645 -5.574 13.062 1 89 307 ALA B CA 1
ATOM 4998 C C . ALA B 1 307 ? -7.262 -4.117 12.812 1 89 307 ALA B C 1
ATOM 5000 O O . ALA B 1 307 ? -6.645 -3.477 13.672 1 89 307 ALA B O 1
ATOM 5001 N N . VAL B 1 308 ? -7.59 -3.619 11.711 1 86.31 308 VAL B N 1
ATOM 5002 C CA . VAL B 1 308 ? -7.285 -2.232 11.383 1 86.31 308 VAL B CA 1
ATOM 5003 C C . VAL B 1 308 ? -8.031 -1.297 12.328 1 86.31 308 VAL B C 1
ATOM 5005 O O . VAL B 1 308 ? -7.453 -0.349 12.859 1 86.31 308 VAL B O 1
ATOM 5008 N N . VAL B 1 309 ? -9.312 -1.536 12.531 1 84 309 VAL B N 1
ATOM 5009 C CA . VAL B 1 309 ? -10.141 -0.704 13.391 1 84 309 VAL B CA 1
ATOM 5010 C C . VAL B 1 309 ? -9.578 -0.713 14.812 1 84 309 VAL B C 1
ATOM 5012 O O . VAL B 1 309 ? -9.5 0.334 15.461 1 84 309 VAL B O 1
ATOM 5015 N N . ILE B 1 310 ? -9.219 -1.858 15.266 1 86.44 310 ILE B N 1
ATOM 5016 C CA . ILE B 1 310 ? -8.672 -1.983 16.609 1 86.44 310 ILE B CA 1
ATOM 5017 C C . ILE B 1 310 ? -7.344 -1.235 16.703 1 86.44 310 ILE B C 1
ATOM 5019 O O . ILE B 1 310 ? -7.07 -0.559 17.703 1 86.44 310 ILE B O 1
ATOM 5023 N N . ALA B 1 311 ? -6.535 -1.428 15.711 1 83.69 311 ALA B N 1
ATOM 5024 C CA . ALA B 1 311 ? -5.25 -0.732 15.703 1 83.69 311 ALA B CA 1
ATOM 5025 C C . ALA B 1 311 ? -5.445 0.781 15.742 1 83.69 311 ALA B C 1
ATOM 5027 O O . ALA B 1 311 ? -4.73 1.488 16.453 1 83.69 311 ALA B O 1
ATOM 5028 N N . LEU B 1 312 ? -6.422 1.221 15.031 1 78.12 312 LEU B N 1
ATOM 5029 C CA . LEU B 1 312 ? -6.715 2.648 15.016 1 78.12 312 LEU B CA 1
ATOM 5030 C C . LEU B 1 312 ? -7.27 3.107 16.359 1 78.12 312 LEU B C 1
ATOM 5032 O O . LEU B 1 312 ? -6.93 4.191 16.844 1 78.12 312 LEU B O 1
ATOM 5036 N N . LEU B 1 313 ? -8.086 2.332 16.906 1 80.31 313 LEU B N 1
ATOM 5037 C CA . LEU B 1 313 ? -8.664 2.65 18.203 1 80.31 313 LEU B CA 1
ATOM 5038 C C . LEU B 1 313 ? -7.59 2.721 19.281 1 80.31 313 LEU B C 1
ATOM 5040 O O . LEU B 1 313 ? -7.586 3.637 20.109 1 80.31 313 LEU B O 1
ATOM 5044 N N . VAL B 1 314 ? -6.723 1.762 19.281 1 82.62 314 VAL B N 1
ATOM 5045 C CA . VAL B 1 314 ? -5.629 1.732 20.25 1 82.62 314 VAL B CA 1
ATOM 5046 C C . VAL B 1 314 ? -4.754 2.971 20.062 1 82.62 314 VAL B C 1
ATOM 5048 O O . VAL B 1 314 ? -4.367 3.611 21.047 1 82.62 314 VAL B O 1
ATOM 5051 N N . ALA B 1 315 ? -4.457 3.275 18.844 1 75.81 315 ALA B N 1
ATOM 5052 C CA . ALA B 1 315 ? -3.641 4.453 18.562 1 75.81 315 ALA B CA 1
ATOM 5053 C C . ALA B 1 315 ? -4.336 5.73 19.016 1 75.81 315 ALA B C 1
ATOM 5055 O O . ALA B 1 315 ? -3.695 6.625 19.578 1 75.81 315 ALA B O 1
ATOM 5056 N N . ASP B 1 316 ? -5.609 5.84 18.828 1 72.06 316 ASP B N 1
ATOM 5057 C CA . ASP B 1 316 ? -6.383 6.996 19.266 1 72.06 316 ASP B CA 1
ATOM 5058 C C . ASP B 1 316 ? -6.398 7.109 20.781 1 72.06 316 ASP B C 1
ATOM 5060 O O . ASP B 1 316 ? -6.277 8.211 21.328 1 72.06 316 ASP B O 1
ATOM 5064 N N . LEU B 1 317 ? -6.605 6.043 21.406 1 75.81 317 LEU B N 1
ATOM 5065 C CA . LEU B 1 317 ? -6.703 6.043 22.859 1 75.81 317 LEU B CA 1
ATOM 5066 C C . LEU B 1 317 ? -5.352 6.359 23.484 1 75.81 317 LEU B C 1
ATOM 5068 O O . LEU B 1 317 ? -5.289 6.816 24.625 1 75.81 317 LEU B O 1
ATOM 5072 N N . THR B 1 318 ? -4.301 6.141 22.781 1 73.62 318 THR B N 1
ATOM 5073 C CA . THR B 1 318 ? -2.971 6.395 23.312 1 73.62 318 THR B CA 1
ATOM 5074 C C . THR B 1 318 ? -2.518 7.816 23 1 73.62 318 THR B C 1
ATOM 5076 O O . THR B 1 318 ? -1.496 8.281 23.5 1 73.62 318 THR B O 1
ATOM 5079 N N . TYR B 1 319 ? -3.242 8.438 22.078 1 65.62 319 TYR B N 1
ATOM 5080 C CA . TYR B 1 319 ? -2.934 9.812 21.719 1 65.62 319 TYR B CA 1
ATOM 5081 C C . TYR B 1 319 ? -2.959 10.719 22.938 1 65.62 319 TYR B C 1
ATOM 5083 O O . TYR B 1 319 ? -2.156 11.648 23.047 1 65.62 319 TYR B O 1
ATOM 5091 N N . SER B 1 320 ? -3.955 10.539 23.828 1 62.84 320 SER B N 1
ATOM 5092 C CA . SER B 1 320 ? -4.113 11.367 25.016 1 62.84 320 SER B CA 1
ATOM 5093 C C . SER B 1 320 ? -2.861 11.32 25.891 1 62.84 320 SER B C 1
ATOM 5095 O O . SER B 1 320 ? -2.598 12.258 26.641 1 62.84 320 SER B O 1
ATOM 5097 N N . PHE B 1 321 ? -2.197 10.234 25.641 1 62.22 321 PHE B N 1
ATOM 5098 C CA . PHE B 1 321 ? -0.978 10.117 26.422 1 62.22 321 PHE B CA 1
ATOM 5099 C C . PHE B 1 321 ? 0.128 10.992 25.844 1 62.22 321 PHE B C 1
ATOM 5101 O O . PHE B 1 321 ? 1.067 11.359 26.562 1 62.22 321 PHE B O 1
ATOM 5108 N N . VAL B 1 322 ? 0.079 11.258 24.609 1 60.38 322 VAL B N 1
ATOM 5109 C CA . VAL B 1 322 ? 1.111 12.039 23.922 1 60.38 322 VAL B CA 1
ATOM 5110 C C . VAL B 1 322 ? 0.761 13.523 23.984 1 60.38 322 VAL B C 1
ATOM 5112 O O . VAL B 1 322 ? 1.631 14.367 24.234 1 60.38 322 VAL B O 1
ATOM 5115 N N . ASP B 1 323 ? -0.348 13.922 23.625 1 56.69 323 ASP B N 1
ATOM 5116 C CA . ASP B 1 323 ? -0.801 15.297 23.781 1 56.69 323 ASP B CA 1
ATOM 5117 C C . ASP B 1 323 ? -1.85 15.406 24.875 1 56.69 323 ASP B C 1
ATOM 5119 O O . ASP B 1 323 ? -3.029 15.133 24.656 1 56.69 323 ASP B O 1
ATOM 5123 N N . PRO B 1 324 ? -1.308 15.672 26.125 1 52.12 324 PRO B N 1
ATOM 5124 C CA . PRO B 1 324 ? -2.264 15.836 27.219 1 52.12 324 PRO B CA 1
ATOM 5125 C C . PRO B 1 324 ? -3.332 16.891 26.922 1 52.12 324 PRO B C 1
ATOM 5127 O O . PRO B 1 324 ? -4.379 16.906 27.578 1 52.12 324 PRO B O 1
ATOM 5130 N N . ARG B 1 325 ? -2.932 17.938 26.094 1 50.78 325 ARG B N 1
ATOM 5131 C CA . ARG B 1 325 ? -3.916 18.953 25.766 1 50.78 325 ARG B CA 1
ATOM 5132 C C . ARG B 1 325 ? -5.031 18.391 24.906 1 50.78 325 ARG B C 1
ATOM 5134 O O . ARG B 1 325 ? -6.105 18.984 24.797 1 50.78 325 ARG B O 1
ATOM 5141 N N . ALA B 1 326 ? -4.727 17.438 24.172 1 47.41 326 ALA B N 1
ATOM 5142 C CA . ALA B 1 326 ? -5.676 16.766 23.297 1 47.41 326 ALA B CA 1
ATOM 5143 C C . ALA B 1 326 ? -6.828 16.156 24.094 1 47.41 326 ALA B C 1
ATOM 5145 O O . ALA B 1 326 ? -7.914 15.93 23.547 1 47.41 326 ALA B O 1
ATOM 5146 N N . GLY B 1 327 ? -6.574 15.609 25.188 1 42.94 327 GLY B N 1
ATOM 5147 C CA . GLY B 1 327 ? -7.641 15.172 26.062 1 42.94 327 GLY B CA 1
ATOM 5148 C C . GLY B 1 327 ? -8.562 16.297 26.5 1 42.94 327 GLY B C 1
ATOM 5149 O O . GLY B 1 327 ? -9.672 16.047 26.969 1 42.94 327 GLY B O 1
ATOM 5150 N N . GLY B 1 328 ? -8.109 17.5 26.906 1 36.94 328 GLY B N 1
ATOM 5151 C CA . GLY B 1 328 ? -8.828 18.656 27.422 1 36.94 328 GLY B CA 1
ATOM 5152 C C . GLY B 1 328 ? -9.453 19.5 26.328 1 36.94 328 GLY B C 1
ATOM 5153 O O . GLY B 1 328 ? -10.18 20.453 26.609 1 36.94 328 GLY B O 1
ATOM 5154 N N . GLN B 1 329 ? -8.602 19.922 25.422 1 35.34 329 GLN B N 1
ATOM 5155 C CA . GLN B 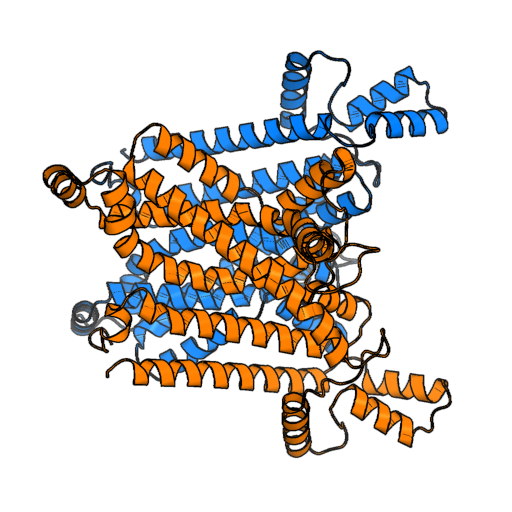1 329 ? -9.18 20.953 24.578 1 35.34 329 GLN B CA 1
ATOM 5156 C C . GLN B 1 329 ? -10.5 20.484 23.969 1 35.34 329 GLN B C 1
ATOM 5158 O O . GLN B 1 329 ? -10.531 19.531 23.203 1 35.34 329 GLN B O 1
ATOM 5163 N N . GLU B 1 330 ? -11.602 20.594 24.719 1 34.12 330 GLU B N 1
ATOM 5164 C CA . GLU B 1 330 ? -13.016 20.781 24.406 1 34.12 330 GLU B CA 1
ATOM 5165 C C . GLU B 1 330 ? -13.211 21.188 22.953 1 34.12 330 GLU B C 1
ATOM 5167 O O . GLU B 1 330 ? -12.281 21.688 22.312 1 34.12 330 GLU B O 1
ATOM 5172 N N . SER B 1 331 ? -14.555 21.359 22.484 1 32.53 331 SER B N 1
ATOM 5173 C CA . SER B 1 331 ? -15.43 22.094 21.562 1 32.53 331 SER B CA 1
ATOM 5174 C C . SER B 1 331 ? -14.977 23.531 21.406 1 32.53 331 SER B C 1
ATOM 5176 O O . SER B 1 331 ? -15.688 24.344 20.812 1 32.53 331 SER B O 1
ATOM 5178 N N . GLU B 1 332 ? -14.016 24.141 22.016 1 27.94 332 GLU B N 1
ATOM 5179 C CA . GLU B 1 332 ? -14.234 25.5 21.562 1 27.94 332 GLU B CA 1
ATOM 5180 C C . GLU B 1 332 ? -14.062 25.609 20.047 1 27.94 332 GLU B C 1
ATOM 5182 O O . GLU B 1 332 ? -14.344 26.656 19.469 1 27.94 332 GLU B O 1
ATOM 5187 N N . SER B 1 333 ? -13.125 24.891 19.5 1 25.06 333 SER B N 1
ATOM 5188 C CA . SER B 1 333 ? -13.203 25 18.047 1 25.06 333 SER B CA 1
ATOM 5189 C C . SER B 1 333 ? -14.266 24.047 17.484 1 25.06 333 SER B C 1
ATOM 5191 O O . SER B 1 333 ? -14.406 23.938 16.266 1 25.06 333 SER B O 1
ATOM 5193 N N . TYR B 1 334 ? -14.961 23.047 18.188 1 21 334 TYR B N 1
ATOM 5194 C CA . TYR B 1 334 ? -16.344 23.016 17.719 1 21 334 TYR B CA 1
ATOM 5195 C C . TYR B 1 334 ? -17.203 24.047 18.453 1 21 334 TYR B C 1
ATOM 5197 O O . TYR B 1 334 ? -17.031 24.25 19.656 1 21 334 TYR B O 1
#